Protein AF-0000000070738362 (afdb_homodimer)

Sequence (470 aa):
MVRSIAALAATLAVASAQPSFVYKFDAATAGGVDGSIHIKYAGENSSTATITAALDFSRVNQPDIMAFDDQCTSDKVTGWKWHIHTKWNSTLSSDSFKQCAKAATGLHYDPLRACGPVSEYNAEPECAAKIPSYACNPGNYSADPLACEKGDLSGKFGAFKLGEDSTVSEQWTDEHFPLPSENTESWSIVLHAMCGQESRISCAHRTVEDEAEQVDQSTPVQQESPVVPAPGCGAMVRSIAALAATLAVASAQPSFVYKFDAATAGGVDGSIHIKYAGENSSTATITAALDFSRVNQPDIMAFDDQCTSDKVTGWKWHIHTKWNSTLSSDSFKQCAKAATGLHYDPLRACGPVSEYNAEPECAAKIPSYACNPGNYSADPLACEKGDLSGKFGAFKLGEDSTVSEQWTDEHFPLPSENTESWSIVLHAMCGQESRISCAHRTVEDEAEQVDQSTPVQQESPVVPAPGCGA

Structure (mmCIF, N/CA/C/O backbone):
data_AF-0000000070738362-model_v1
#
loop_
_entity.id
_entity.type
_entity.pdbx_description
1 polymer 'Uncharacterized protein'
#
loop_
_atom_site.group_PDB
_atom_site.id
_atom_site.type_symbol
_atom_site.label_atom_id
_atom_site.label_alt_id
_atom_site.label_comp_id
_atom_site.label_asym_id
_atom_site.label_entity_id
_atom_site.label_seq_id
_atom_site.pdbx_PDB_ins_code
_atom_site.Cartn_x
_atom_site.Cartn_y
_atom_site.Cartn_z
_atom_site.occupancy
_atom_site.B_iso_or_equiv
_atom_site.auth_seq_id
_atom_site.auth_comp_id
_atom_site.auth_asym_id
_atom_site.auth_atom_id
_atom_site.pdbx_PDB_model_num
ATOM 1 N N . MET A 1 1 ? 2.717 48.344 66.312 1 34.84 1 MET A N 1
ATOM 2 C CA . MET A 1 1 ? 2.688 47.031 65.688 1 34.84 1 MET A CA 1
ATOM 3 C C . MET A 1 1 ? 2.357 47.094 64.25 1 34.84 1 MET A C 1
ATOM 5 O O . MET A 1 1 ? 1.251 47.5 63.844 1 34.84 1 MET A O 1
ATOM 9 N N . VAL A 1 2 ? 3.395 47.344 63.375 1 45.31 2 VAL A N 1
ATOM 10 C CA . VAL A 1 2 ? 3.383 47.562 61.906 1 45.31 2 VAL A CA 1
ATOM 11 C C . VAL A 1 2 ? 3.014 46.25 61.188 1 45.31 2 VAL A C 1
ATOM 13 O O . VAL A 1 2 ? 3.664 45.25 61.406 1 45.31 2 VAL A O 1
ATOM 16 N N . ARG A 1 3 ? 1.722 46.062 60.812 1 44.06 3 ARG A N 1
ATOM 17 C CA . ARG A 1 3 ? 1.204 44.938 60.031 1 44.06 3 ARG A CA 1
ATOM 18 C C . ARG A 1 3 ? 1.844 44.906 58.656 1 44.06 3 ARG A C 1
ATOM 20 O O . ARG A 1 3 ? 1.732 45.875 57.875 1 44.06 3 ARG A O 1
ATOM 27 N N . SER A 1 4 ? 2.967 44.188 58.5 1 42.16 4 SER A N 1
ATOM 28 C CA . SER A 1 4 ? 3.574 43.938 57.188 1 42.16 4 SER A CA 1
ATOM 29 C C . SER A 1 4 ? 2.607 43.219 56.25 1 42.16 4 SER A C 1
ATOM 31 O O . SER A 1 4 ? 2.115 42.156 56.562 1 42.16 4 SER A O 1
ATOM 33 N N . ILE A 1 5 ? 1.907 43.938 55.375 1 44.66 5 ILE A N 1
ATOM 34 C CA . ILE A 1 5 ? 1.088 43.344 54.312 1 44.66 5 ILE A CA 1
ATOM 35 C C . ILE A 1 5 ? 1.981 42.625 53.312 1 44.66 5 ILE A C 1
ATOM 37 O O . ILE A 1 5 ? 2.836 43.219 52.688 1 44.66 5 ILE A O 1
ATOM 41 N N . ALA A 1 6 ? 2.217 41.312 53.5 1 45.94 6 ALA A N 1
ATOM 42 C CA . ALA A 1 6 ? 2.883 40.5 52.469 1 45.94 6 ALA A CA 1
ATOM 43 C C . ALA A 1 6 ? 2.08 40.469 51.188 1 45.94 6 ALA A C 1
ATOM 45 O O . ALA A 1 6 ? 0.93 40.031 51.156 1 45.94 6 ALA A O 1
ATOM 46 N N . ALA A 1 7 ? 2.43 41.344 50.219 1 44.06 7 ALA A N 1
ATOM 47 C CA . ALA A 1 7 ? 1.889 41.219 48.875 1 44.06 7 ALA A CA 1
ATOM 48 C C . ALA A 1 7 ? 2.254 39.875 48.25 1 44.06 7 ALA A C 1
ATOM 50 O O . ALA A 1 7 ? 3.436 39.531 48.094 1 44.06 7 ALA A O 1
ATOM 51 N N . LEU A 1 8 ? 1.389 38.875 48.344 1 43.16 8 LEU A N 1
ATOM 52 C CA . LEU A 1 8 ? 1.55 37.656 47.531 1 43.16 8 LEU A CA 1
ATOM 53 C C . LEU A 1 8 ? 1.597 38 46.062 1 43.16 8 LEU A C 1
ATOM 55 O O . LEU A 1 8 ? 0.617 38.5 45.5 1 43.16 8 LEU A O 1
ATOM 59 N N . ALA A 1 9 ? 2.748 38.281 45.531 1 44.12 9 ALA A N 1
ATOM 60 C CA . ALA A 1 9 ? 2.875 38.344 44.062 1 44.12 9 ALA A CA 1
ATOM 61 C C . ALA A 1 9 ? 2.355 37.062 43.406 1 44.12 9 ALA A C 1
ATOM 63 O O . ALA A 1 9 ? 2.867 35.969 43.688 1 44.12 9 ALA A O 1
ATOM 64 N N . ALA A 1 10 ? 1.098 37.031 43 1 42.38 10 ALA A N 1
ATOM 65 C CA . ALA A 1 10 ? 0.669 35.969 42.125 1 42.38 10 ALA A CA 1
ATOM 66 C C . ALA A 1 10 ? 1.574 35.875 40.875 1 42.38 10 ALA A C 1
ATOM 68 O O . ALA A 1 10 ? 1.649 36.812 40.094 1 42.38 10 ALA A O 1
ATOM 69 N N . THR A 1 11 ? 2.66 35.219 40.969 1 40.38 11 THR A N 1
ATOM 70 C CA . THR A 1 11 ? 3.316 34.906 39.719 1 40.38 11 THR A CA 1
ATOM 71 C C . THR A 1 11 ? 2.307 34.375 38.688 1 40.38 11 THR A C 1
ATOM 73 O O . THR A 1 11 ? 1.595 33.406 38.969 1 40.38 11 THR A O 1
ATOM 76 N N . LEU A 1 12 ? 1.715 35.25 37.906 1 38.88 12 LEU A N 1
ATOM 77 C CA . LEU A 1 12 ? 1.041 34.75 36.719 1 38.88 12 LEU A CA 1
ATOM 78 C C . LEU A 1 12 ? 1.91 33.719 35.969 1 38.88 12 LEU A C 1
ATOM 80 O O . LEU A 1 12 ? 2.982 34.062 35.469 1 38.88 12 LEU A O 1
ATOM 84 N N . ALA A 1 13 ? 1.95 32.531 36.406 1 42.34 13 ALA A N 1
ATOM 85 C CA . ALA A 1 13 ? 2.529 31.531 35.5 1 42.34 13 ALA A CA 1
ATOM 86 C C . ALA A 1 13 ? 2.105 31.766 34.062 1 42.34 13 ALA A C 1
ATOM 88 O O . ALA A 1 13 ? 0.915 31.734 33.75 1 42.34 13 ALA A O 1
ATOM 89 N N . VAL A 1 14 ? 2.777 32.594 33.406 1 42.22 14 VAL A N 1
ATOM 90 C CA . VAL A 1 14 ? 2.59 32.531 31.953 1 42.22 14 VAL A CA 1
ATOM 91 C C . VAL A 1 14 ? 2.479 31.094 31.484 1 42.22 14 VAL A C 1
ATOM 93 O O . VAL A 1 14 ? 3.377 30.281 31.734 1 42.22 14 VAL A O 1
ATOM 96 N N . ALA A 1 15 ? 1.387 30.422 31.578 1 47.28 15 ALA A N 1
ATOM 97 C CA . ALA A 1 15 ? 1.212 29.141 30.922 1 47.28 15 ALA A CA 1
ATOM 98 C C . ALA A 1 15 ? 1.943 29.094 29.578 1 47.28 15 ALA A C 1
ATOM 100 O O . ALA A 1 15 ? 1.612 29.859 28.672 1 47.28 15 ALA A O 1
ATOM 101 N N . SER A 1 16 ? 3.289 29.016 29.562 1 52.69 16 SER A N 1
ATOM 102 C CA . SER A 1 16 ? 4.02 28.906 28.297 1 52.69 16 SER A CA 1
ATOM 103 C C . SER A 1 16 ? 3.195 28.172 27.25 1 52.69 16 SER A C 1
ATOM 105 O O . SER A 1 16 ? 2.59 27.141 27.531 1 52.69 16 SER A O 1
ATOM 107 N N . ALA A 1 17 ? 2.66 28.875 26.234 1 69.06 17 ALA A N 1
ATOM 108 C CA . ALA A 1 17 ? 1.808 28.375 25.156 1 69.06 17 ALA A CA 1
ATOM 109 C C . ALA A 1 17 ? 2.354 27.062 24.594 1 69.06 17 ALA A C 1
ATOM 111 O O . ALA A 1 17 ? 3.523 26.984 24.203 1 69.06 17 ALA A O 1
ATOM 112 N N . GLN A 1 18 ? 1.774 25.969 24.844 1 86.56 18 GLN A N 1
ATOM 113 C CA . GLN A 1 18 ? 2.121 24.641 24.328 1 86.56 18 GLN A CA 1
ATOM 114 C C . GLN A 1 18 ? 2.357 24.656 22.828 1 86.56 18 GLN A C 1
ATOM 116 O O . GLN A 1 18 ? 1.624 25.328 22.094 1 86.56 18 GLN A O 1
ATOM 121 N N . PRO A 1 19 ? 3.568 24.125 22.406 1 91.81 19 PRO A N 1
ATOM 122 C CA . PRO A 1 19 ? 3.809 24.141 20.969 1 91.81 19 PRO A CA 1
ATOM 123 C C . PRO A 1 19 ? 2.633 23.578 20.172 1 91.81 19 PRO A C 1
ATOM 125 O O . PRO A 1 19 ? 1.988 22.609 20.609 1 91.81 19 PRO A O 1
ATOM 128 N N . SER A 1 20 ? 2.332 24.312 19.141 1 95.19 20 SER A N 1
ATOM 129 C CA . SER A 1 20 ? 1.257 23.859 18.266 1 95.19 20 SER A CA 1
ATOM 130 C C . SER A 1 20 ? 1.58 24.141 16.812 1 95.19 20 SER A C 1
ATOM 132 O O . SER A 1 20 ? 2.248 25.141 16.5 1 95.19 20 SER A O 1
ATOM 134 N N . PHE A 1 21 ? 1.189 23.234 15.93 1 96.94 21 PHE A N 1
ATOM 135 C CA . PHE A 1 21 ? 1.377 23.359 14.492 1 96.94 21 PHE A CA 1
ATOM 136 C C . PHE A 1 21 ? 0.076 23.078 13.75 1 96.94 21 PHE A C 1
ATOM 138 O O . PHE A 1 21 ? -0.817 22.406 14.281 1 96.94 21 PHE A O 1
ATOM 145 N N . VAL A 1 22 ? -0.028 23.672 12.586 1 97.75 22 VAL A N 1
ATOM 146 C CA . VAL A 1 22 ? -1.239 23.469 11.797 1 97.75 22 VAL A CA 1
ATOM 147 C C . VAL A 1 22 ? -0.869 23.203 10.344 1 97.75 22 VAL A C 1
ATOM 149 O O . VAL A 1 22 ? 0.086 23.781 9.82 1 97.75 22 VAL A O 1
ATOM 152 N N . TYR A 1 23 ? -1.511 22.281 9.711 1 97.94 23 TYR A N 1
ATOM 153 C CA . TYR A 1 23 ? -1.49 22 8.281 1 97.94 23 TYR A CA 1
ATOM 154 C C . TYR A 1 23 ? -2.807 22.391 7.625 1 97.94 23 TYR A C 1
ATOM 156 O O . TYR A 1 23 ? -3.84 21.766 7.855 1 97.94 23 TYR A O 1
ATOM 164 N N . LYS A 1 24 ? -2.758 23.422 6.801 1 97.06 24 LYS A N 1
ATOM 165 C CA . LYS A 1 24 ? -3.973 23.969 6.195 1 97.06 24 LYS A CA 1
ATOM 166 C C . LYS A 1 24 ? -4.102 23.531 4.738 1 97.06 24 LYS A C 1
ATOM 168 O O . LYS A 1 24 ? -3.162 23.688 3.953 1 97.06 24 LYS A O 1
ATOM 173 N N . PHE A 1 25 ? -5.215 22.969 4.461 1 96.5 25 PHE A N 1
ATOM 174 C CA . PHE A 1 25 ? -5.574 22.578 3.1 1 96.5 25 PHE A CA 1
ATOM 175 C C . PHE A 1 25 ? -6.559 23.578 2.498 1 96.5 25 PHE A C 1
ATOM 177 O O . PHE A 1 25 ? -7.539 23.953 3.141 1 96.5 25 PHE A O 1
ATOM 184 N N . ASP A 1 26 ? -6.242 24.016 1.328 1 94.88 26 ASP A N 1
ATOM 185 C CA . ASP A 1 26 ? -7.129 24.844 0.521 1 94.88 26 ASP A CA 1
ATOM 186 C C . ASP A 1 26 ? -7.566 24.109 -0.745 1 94.88 26 ASP A C 1
ATOM 188 O O . ASP A 1 26 ? -6.742 23.781 -1.596 1 94.88 26 ASP A O 1
ATOM 192 N N . ALA A 1 27 ? -8.906 23.969 -0.926 1 93.88 27 ALA A N 1
ATOM 193 C CA . ALA A 1 27 ? -9.438 23.172 -2.025 1 93.88 27 ALA A CA 1
ATOM 194 C C . ALA A 1 27 ? -8.891 23.641 -3.367 1 93.88 27 ALA A C 1
ATOM 196 O O . ALA A 1 27 ? -8.68 22.844 -4.277 1 93.88 27 ALA A O 1
ATOM 197 N N . ALA A 1 28 ? -8.57 24.859 -3.5 1 91.31 28 ALA A N 1
ATOM 198 C CA . ALA A 1 28 ? -8.094 25.438 -4.758 1 91.31 28 ALA A CA 1
ATOM 199 C C . ALA A 1 28 ? -6.695 24.922 -5.094 1 91.31 28 ALA A C 1
ATOM 201 O O . ALA A 1 28 ? -6.332 24.812 -6.27 1 91.31 28 ALA A O 1
ATOM 202 N N . THR A 1 29 ? -5.945 24.516 -4.059 1 91.31 29 THR A N 1
ATOM 203 C CA . THR A 1 29 ? -4.555 24.172 -4.324 1 91.31 29 THR A CA 1
ATOM 204 C C . THR A 1 29 ? -4.211 22.812 -3.73 1 91.31 29 THR A C 1
ATOM 206 O O . THR A 1 29 ? -3.082 22.328 -3.865 1 91.31 29 THR A O 1
ATOM 209 N N . ALA A 1 30 ? -5.129 22.219 -3.082 1 93.88 30 ALA A N 1
ATOM 210 C CA . ALA A 1 30 ? -4.863 20.938 -2.416 1 93.88 30 ALA A CA 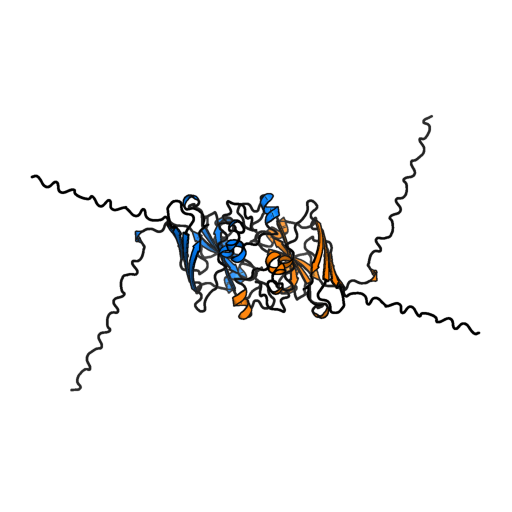1
ATOM 211 C C . ALA A 1 30 ? -5.777 19.844 -2.949 1 93.88 30 ALA A C 1
ATOM 213 O O . ALA A 1 30 ? -6.375 19.094 -2.176 1 93.88 30 ALA A O 1
ATOM 214 N N . GLY A 1 31 ? -5.895 19.797 -4.25 1 92.44 31 GLY A N 1
ATOM 215 C CA . GLY A 1 31 ? -6.598 18.703 -4.887 1 92.44 31 GLY A CA 1
ATOM 216 C C . GLY A 1 31 ? -8.055 18.609 -4.484 1 92.44 31 GLY A C 1
ATOM 217 O O . GLY A 1 31 ? -8.633 17.516 -4.445 1 92.44 31 GLY A O 1
ATOM 218 N N . GLY A 1 32 ? -8.672 19.688 -4.078 1 94.25 32 GLY A N 1
ATOM 219 C CA . GLY A 1 32 ? -10.086 19.734 -3.732 1 94.25 32 GLY A CA 1
ATOM 220 C C . GLY A 1 32 ? -10.336 19.547 -2.246 1 94.25 32 GLY A C 1
ATOM 221 O O . GLY A 1 32 ? -11.477 19.672 -1.791 1 94.25 32 GLY A O 1
ATOM 222 N N . VAL A 1 33 ? -9.312 19.297 -1.482 1 96.31 33 VAL A N 1
ATOM 223 C CA . VAL A 1 33 ? -9.477 19.109 -0.046 1 96.31 33 VAL A CA 1
ATOM 224 C C . VAL A 1 33 ? -9.398 20.453 0.675 1 96.31 33 VAL A C 1
ATOM 226 O O . VAL A 1 33 ? -8.492 21.25 0.413 1 96.31 33 VAL A O 1
ATOM 229 N N . ASP A 1 34 ? -10.383 20.688 1.55 1 97.56 34 ASP A N 1
ATOM 230 C CA . ASP A 1 34 ? -10.398 21.875 2.383 1 97.56 34 ASP A CA 1
ATOM 231 C C . ASP A 1 34 ? -10.32 21.516 3.865 1 97.56 34 ASP A C 1
ATOM 233 O O . ASP A 1 34 ? -10.766 20.453 4.273 1 97.56 34 ASP A O 1
ATOM 237 N N . GLY A 1 35 ? -9.688 22.469 4.641 1 98.38 35 GLY A N 1
ATOM 238 C CA . GLY A 1 35 ? -9.672 22.281 6.082 1 98.38 35 GLY A CA 1
ATOM 239 C C . GLY A 1 35 ? -8.273 22.266 6.668 1 98.38 35 GLY A C 1
ATOM 240 O O . GLY A 1 35 ? -7.375 22.938 6.156 1 98.38 35 GLY A O 1
ATOM 241 N N . SER A 1 36 ? -8.188 21.594 7.852 1 98.44 36 SER A N 1
ATOM 242 C CA . SER A 1 36 ? -6.891 21.656 8.516 1 98.44 36 SER A CA 1
ATOM 243 C C . SER A 1 36 ? -6.688 20.469 9.453 1 98.44 36 SER A C 1
ATOM 245 O O . SER A 1 36 ? -7.648 19.797 9.812 1 98.44 36 SER A O 1
ATOM 247 N N . ILE A 1 37 ? -5.465 20.172 9.703 1 98.5 37 ILE A N 1
ATOM 248 C CA . ILE A 1 37 ? -5.016 19.25 10.758 1 98.5 37 ILE A CA 1
ATOM 249 C C . ILE A 1 37 ? -4.18 20.031 11.773 1 98.5 37 ILE A C 1
ATOM 251 O O . ILE A 1 37 ? -3.193 20.672 11.422 1 98.5 37 ILE A O 1
ATOM 255 N N . HIS A 1 38 ? -4.582 19.969 13.078 1 98.06 38 HIS A N 1
ATOM 256 C CA . HIS A 1 38 ? -3.906 20.688 14.156 1 98.06 38 HIS A CA 1
ATOM 257 C C . HIS A 1 38 ? -3.154 19.719 15.062 1 98.06 38 HIS A C 1
ATOM 259 O O . HIS A 1 38 ? -3.689 18.672 15.445 1 98.06 38 HIS A O 1
ATOM 265 N N . ILE A 1 39 ? -1.964 20.078 15.344 1 97.94 39 ILE A N 1
ATOM 266 C CA . ILE A 1 39 ? -1.152 19.359 16.312 1 97.94 39 ILE A CA 1
ATOM 267 C C . ILE A 1 39 ? -0.92 20.234 17.547 1 97.94 39 ILE A C 1
ATOM 269 O O . ILE A 1 39 ? -0.324 21.312 17.453 1 97.94 39 ILE A O 1
ATOM 273 N N . LYS A 1 40 ? -1.377 19.766 18.688 1 97.12 40 LYS A N 1
ATOM 274 C CA . LYS A 1 40 ? -1.153 20.469 19.938 1 97.12 40 LYS A CA 1
ATOM 275 C C . LYS A 1 40 ? -0.395 19.594 20.938 1 97.12 40 LYS A C 1
ATOM 277 O O . LYS A 1 40 ? -0.883 18.531 21.328 1 97.12 40 LYS A O 1
ATOM 282 N N . TYR A 1 41 ? 0.697 20.062 21.328 1 97.38 41 TYR A N 1
ATOM 283 C CA . TYR A 1 41 ? 1.521 19.297 22.25 1 97.38 41 TYR A CA 1
ATOM 284 C C . TYR A 1 41 ? 1.118 19.547 23.688 1 97.38 41 TYR A C 1
ATOM 286 O O . TYR A 1 41 ? 0.665 20.656 24.031 1 97.38 41 TYR A O 1
ATOM 294 N N . ALA A 1 42 ? 1.36 18.547 24.547 1 96.56 42 ALA A N 1
ATOM 295 C CA . ALA A 1 42 ? 1.061 18.656 25.969 1 96.56 42 ALA A CA 1
ATOM 296 C C . ALA A 1 42 ? 2.094 19.531 26.688 1 96.56 42 ALA A C 1
ATOM 298 O O . ALA A 1 42 ? 1.845 20.031 27.781 1 96.56 42 ALA A O 1
ATOM 299 N N . GLY A 1 43 ? 3.297 19.688 26.109 1 94.38 43 GLY A N 1
ATOM 300 C CA . GLY A 1 43 ? 4.387 20.469 26.672 1 94.38 43 GLY A CA 1
ATOM 301 C C . GLY A 1 43 ? 5.547 20.641 25.703 1 94.38 43 GLY A C 1
ATOM 302 O O . GLY A 1 43 ? 5.578 20.016 24.641 1 94.38 43 GLY A O 1
ATOM 303 N N . GLU A 1 44 ? 6.492 21.469 26.031 1 92.94 44 GLU A N 1
ATOM 304 C CA . GLU A 1 44 ? 7.613 21.828 25.172 1 92.94 44 GLU A CA 1
ATOM 305 C C . GLU A 1 44 ? 8.508 20.625 24.891 1 92.94 44 GLU A C 1
ATOM 307 O O . GLU A 1 44 ? 9.109 20.516 23.812 1 92.94 44 GLU A O 1
ATOM 312 N N . ASN A 1 45 ? 8.57 19.719 25.781 1 94.25 45 ASN A N 1
ATOM 313 C CA . ASN A 1 45 ? 9.43 18.562 25.609 1 94.25 45 ASN A CA 1
ATOM 314 C C . ASN A 1 45 ? 8.633 17.25 25.688 1 94.25 45 ASN A C 1
ATOM 316 O O . ASN A 1 45 ? 9.195 16.203 25.984 1 94.25 45 ASN A O 1
ATOM 320 N N . SER A 1 46 ? 7.355 17.422 25.406 1 96 46 SER A N 1
ATOM 321 C CA . SER A 1 46 ? 6.492 16.25 25.5 1 96 46 SER A CA 1
ATOM 322 C C . SER A 1 46 ? 6.289 15.602 24.125 1 96 46 SER A C 1
ATOM 324 O O . SER A 1 46 ? 6.125 16.297 23.125 1 96 46 SER A O 1
ATOM 326 N N . SER A 1 47 ? 6.293 14.266 24.156 1 97.06 47 SER A N 1
ATOM 327 C CA . SER A 1 47 ? 5.91 13.547 22.938 1 97.06 47 SER A CA 1
ATOM 328 C C . SER A 1 47 ? 4.402 13.328 22.875 1 97.06 47 SER A C 1
ATOM 330 O O . SER A 1 47 ? 3.883 12.836 21.875 1 97.06 47 SER A O 1
ATOM 332 N N . THR A 1 48 ? 3.715 13.68 23.938 1 98 48 THR A N 1
ATOM 333 C CA . THR A 1 48 ? 2.262 13.57 23.906 1 98 48 THR A CA 1
ATOM 334 C C . THR A 1 48 ? 1.647 14.734 23.125 1 98 48 THR A C 1
ATOM 336 O O . THR A 1 48 ? 1.888 15.898 23.453 1 98 48 THR A O 1
ATOM 339 N N . ALA A 1 49 ? 0.887 14.406 22.109 1 98.06 49 ALA A N 1
ATOM 340 C CA . ALA A 1 49 ? 0.257 15.43 21.281 1 98.06 49 ALA A CA 1
ATOM 341 C C . ALA A 1 49 ? -1.191 15.062 20.969 1 98.06 49 ALA A C 1
ATOM 343 O O . ALA A 1 49 ? -1.523 13.883 20.828 1 98.06 49 ALA A O 1
ATOM 344 N N . THR A 1 50 ? -2.033 16.094 20.922 1 98.25 50 THR A N 1
ATOM 345 C CA . THR A 1 50 ? -3.395 15.953 20.422 1 98.25 50 THR A CA 1
ATOM 346 C C . THR A 1 50 ? -3.471 16.375 18.953 1 98.25 50 THR A C 1
ATOM 348 O O . THR A 1 50 ? -3.057 17.484 18.609 1 98.25 50 THR A O 1
ATOM 351 N N . ILE A 1 51 ? -3.959 15.469 18.125 1 98.5 51 ILE A N 1
ATOM 352 C CA . ILE A 1 51 ? -4.113 15.695 16.703 1 98.5 51 ILE A CA 1
ATOM 353 C C . ILE A 1 51 ? -5.59 15.867 16.359 1 98.5 51 ILE A C 1
ATOM 355 O O . ILE A 1 51 ? -6.41 14.992 16.656 1 98.5 51 ILE A O 1
ATOM 359 N N . THR A 1 52 ? -5.949 17.016 15.766 1 98.38 52 THR A N 1
ATOM 360 C CA . THR A 1 52 ? -7.328 17.266 15.367 1 98.38 52 THR A CA 1
ATOM 361 C C . THR A 1 52 ? -7.422 17.5 13.859 1 98.38 52 THR A C 1
ATOM 363 O O . THR A 1 52 ? -6.766 18.391 13.32 1 98.38 52 THR A O 1
ATOM 366 N N . ALA A 1 53 ? -8.258 16.641 13.234 1 98.44 53 ALA A N 1
ATOM 367 C CA . ALA A 1 53 ? -8.469 16.781 11.797 1 98.44 53 ALA A CA 1
ATOM 368 C C . ALA A 1 53 ? -9.891 17.234 11.492 1 98.44 53 ALA A C 1
ATOM 370 O O . ALA A 1 53 ? -10.859 16.656 12.008 1 98.44 53 ALA A O 1
ATOM 371 N N . ALA A 1 54 ? -10.016 18.297 10.797 1 98.25 54 ALA A N 1
ATOM 372 C CA . ALA A 1 54 ? -11.258 18.797 10.211 1 98.25 54 ALA A CA 1
ATOM 373 C C . ALA A 1 54 ? -11.086 19.062 8.719 1 98.25 54 ALA A C 1
ATOM 375 O O . ALA A 1 54 ? -10.547 20.109 8.328 1 98.25 54 ALA A O 1
ATOM 376 N N . LEU A 1 55 ? -11.547 18.125 7.891 1 98.5 55 LEU A N 1
ATOM 377 C CA . LEU A 1 55 ? -11.289 18.172 6.457 1 98.5 55 LEU A CA 1
ATOM 378 C C . LEU A 1 55 ? -12.578 17.984 5.668 1 98.5 55 LEU A C 1
ATOM 380 O O . LEU A 1 55 ? -13.469 17.25 6.094 1 98.5 55 LEU A O 1
ATOM 384 N N . ASP A 1 56 ? -12.664 18.656 4.613 1 98.44 56 ASP A N 1
ATOM 385 C CA . ASP A 1 56 ? -13.773 18.578 3.672 1 98.44 56 ASP A CA 1
ATOM 386 C C . ASP A 1 56 ? -13.289 18.141 2.291 1 98.44 56 ASP A C 1
ATOM 388 O O . ASP A 1 56 ? -12.508 18.844 1.65 1 98.44 56 ASP A O 1
ATOM 392 N N . PHE A 1 57 ? -13.844 16.953 1.828 1 97.31 57 PHE A N 1
ATOM 393 C CA . PHE A 1 57 ? -13.414 16.375 0.56 1 97.31 57 PHE A CA 1
ATOM 394 C C . PHE A 1 57 ? -14.484 16.547 -0.508 1 97.31 57 PHE A C 1
ATOM 396 O O . PHE A 1 57 ? -14.43 15.914 -1.562 1 97.31 57 PHE A O 1
ATOM 403 N N . SER A 1 58 ? -15.5 17.391 -0.362 1 96.5 58 SER A N 1
ATOM 404 C CA . SER A 1 58 ? -16.672 17.484 -1.24 1 96.5 58 SER A CA 1
ATOM 405 C C . SER A 1 58 ? -16.281 18.016 -2.613 1 96.5 58 SER A C 1
ATOM 407 O O . SER A 1 58 ? -17 17.828 -3.59 1 96.5 58 SER A O 1
ATOM 409 N N . ARG A 1 59 ? -15.133 18.672 -2.693 1 95.25 59 ARG A N 1
ATOM 410 C CA . ARG A 1 59 ? -14.734 19.266 -3.965 1 95.25 59 ARG A CA 1
ATOM 411 C C . ARG A 1 59 ? -13.648 18.438 -4.641 1 95.25 59 ARG A C 1
ATOM 413 O O . ARG A 1 59 ? -13.062 18.875 -5.641 1 95.25 59 ARG A O 1
ATOM 420 N N . VAL A 1 60 ? -13.383 17.297 -4.113 1 94.06 60 VAL A N 1
ATOM 421 C CA . VAL A 1 60 ? -12.445 16.391 -4.766 1 94.06 60 VAL A CA 1
ATOM 422 C C . VAL A 1 60 ? -13.078 15.82 -6.039 1 94.06 60 VAL A C 1
ATOM 424 O O . VAL A 1 60 ? -14.227 15.375 -6.023 1 94.06 60 VAL A O 1
ATOM 427 N N . ASN A 1 61 ? -12.328 15.852 -7.105 1 92.06 61 ASN A N 1
ATOM 428 C CA . ASN A 1 61 ? -12.773 15.32 -8.391 1 92.06 61 ASN A CA 1
ATOM 429 C C . ASN A 1 61 ? -12.234 13.914 -8.633 1 92.06 61 ASN A C 1
ATOM 431 O O . ASN A 1 61 ? -11.094 13.742 -9.062 1 92.06 61 ASN A O 1
ATOM 435 N N . GLN A 1 62 ? -13.102 12.969 -8.516 1 89.25 62 GLN A N 1
ATOM 436 C CA . GLN A 1 62 ? -12.719 11.57 -8.586 1 89.25 62 GLN A CA 1
ATOM 437 C C . GLN A 1 62 ? -12.172 11.219 -9.969 1 89.25 62 GLN A C 1
ATOM 439 O O . GLN A 1 62 ? -11.102 10.617 -10.086 1 89.25 62 GLN A O 1
ATOM 444 N N . PRO A 1 63 ? -12.797 11.648 -11.023 1 90.44 63 PRO A N 1
ATOM 445 C CA . PRO A 1 63 ? -12.281 11.328 -12.352 1 90.44 63 PRO A CA 1
ATOM 446 C C . PRO A 1 63 ? -10.867 11.867 -12.586 1 90.44 63 PRO A C 1
ATOM 448 O O . PRO A 1 63 ? -10.062 11.227 -13.273 1 90.44 63 PRO A O 1
ATOM 451 N N . ASP A 1 64 ? -10.594 12.961 -12.016 1 90.56 64 ASP A N 1
ATOM 452 C CA . ASP A 1 64 ? -9.258 13.531 -12.172 1 90.56 64 ASP A CA 1
ATOM 453 C C . ASP A 1 64 ? -8.203 12.656 -11.508 1 90.56 64 ASP A C 1
ATOM 455 O O . ASP A 1 64 ? -7.082 12.523 -12.008 1 90.56 64 ASP A O 1
ATOM 459 N N . ILE A 1 65 ? -8.555 12.086 -10.398 1 90.88 65 ILE A N 1
ATOM 460 C CA . ILE A 1 65 ? -7.625 11.211 -9.695 1 90.88 65 ILE A CA 1
ATOM 461 C C . ILE A 1 65 ? -7.375 9.953 -10.523 1 90.88 65 ILE A C 1
ATOM 463 O O . ILE A 1 65 ? -6.227 9.539 -10.695 1 90.88 65 ILE A O 1
ATOM 467 N N . MET A 1 66 ? -8.391 9.398 -11.102 1 87.12 66 MET A N 1
ATOM 468 C CA . MET A 1 66 ? -8.258 8.188 -11.906 1 87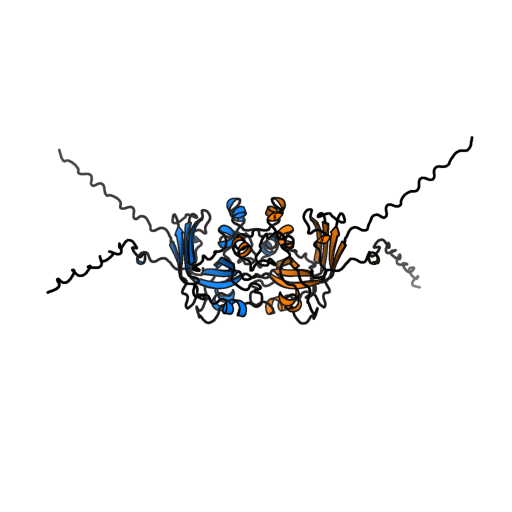.12 66 MET A CA 1
ATOM 469 C C . MET A 1 66 ? -7.449 8.453 -13.172 1 87.12 66 MET A C 1
ATOM 471 O O . MET A 1 66 ? -6.723 7.578 -13.641 1 87.12 66 MET A O 1
ATOM 475 N N . ALA A 1 67 ? -7.555 9.609 -13.688 1 86.38 67 ALA A N 1
ATOM 476 C CA . ALA A 1 67 ? -6.797 9.984 -14.875 1 86.38 67 ALA A CA 1
ATOM 477 C C . ALA A 1 67 ? -5.328 10.227 -14.539 1 86.38 67 ALA A C 1
ATOM 479 O O . ALA A 1 67 ? -4.449 10 -15.375 1 86.38 67 ALA A O 1
ATOM 480 N N . PHE A 1 68 ? -5.094 10.633 -13.383 1 87 68 PHE A N 1
ATOM 481 C CA . PHE A 1 68 ? -3.748 11 -12.953 1 87 68 PHE A CA 1
ATOM 482 C C . PHE A 1 68 ? -2.9 9.758 -12.711 1 87 68 PHE A C 1
ATOM 484 O O . PHE A 1 68 ? -1.706 9.742 -13.016 1 87 68 PHE A O 1
ATOM 491 N N . ASP A 1 69 ? -3.504 8.766 -12.109 1 85.94 69 ASP A N 1
ATOM 492 C CA . ASP A 1 69 ? -2.803 7.535 -11.758 1 85.94 69 ASP A CA 1
ATOM 493 C C . ASP A 1 69 ? -3.422 6.328 -12.461 1 85.94 69 ASP A C 1
ATOM 495 O O . ASP A 1 69 ? -4.445 5.801 -12.016 1 85.94 69 ASP A O 1
ATOM 499 N N . ASP A 1 70 ? -2.715 5.828 -13.43 1 80.69 70 ASP A N 1
ATOM 500 C CA . ASP A 1 70 ? -3.246 4.762 -14.273 1 80.69 70 ASP A CA 1
ATOM 501 C C . ASP A 1 70 ? -3.24 3.424 -13.539 1 80.69 70 ASP A C 1
ATOM 503 O O . ASP A 1 70 ? -3.773 2.432 -14.039 1 80.69 70 ASP A O 1
ATOM 507 N N . GLN A 1 71 ? -2.713 3.443 -12.336 1 81.25 71 GLN A N 1
ATOM 508 C CA . GLN A 1 71 ? -2.674 2.207 -11.562 1 81.25 71 GLN A CA 1
ATOM 509 C C . GLN A 1 71 ? -3.826 2.146 -10.562 1 81.25 71 GLN A C 1
ATOM 511 O O . GLN A 1 71 ? -3.998 1.145 -9.867 1 81.25 71 GLN A O 1
ATOM 516 N N . CYS A 1 72 ? -4.641 3.191 -10.594 1 87.25 72 CYS A N 1
ATOM 517 C CA . CYS A 1 72 ? -5.859 3.137 -9.789 1 87.25 72 CYS A CA 1
ATOM 518 C C . CYS A 1 72 ? -6.832 2.102 -10.344 1 87.25 72 CYS A C 1
ATOM 520 O O . CYS A 1 72 ? -7.121 2.096 -11.539 1 87.25 72 CYS A O 1
ATOM 522 N N . THR A 1 73 ? -7.324 1.245 -9.453 1 86.44 73 THR A N 1
ATOM 523 C CA . THR A 1 73 ? -8.148 0.139 -9.93 1 86.44 73 THR A CA 1
ATOM 524 C C . THR A 1 73 ? -9.555 0.228 -9.359 1 86.44 73 THR A C 1
ATOM 526 O O . THR A 1 73 ? -10.43 -0.572 -9.711 1 86.44 73 THR A O 1
ATOM 529 N N . SER A 1 74 ? -9.75 1.127 -8.484 1 86.56 74 SER A N 1
ATOM 530 C CA . SER A 1 74 ? -11.086 1.344 -7.934 1 86.56 74 SER A CA 1
ATOM 531 C C . SER A 1 74 ? -11.805 2.479 -8.656 1 86.56 74 SER A C 1
ATOM 533 O O . SER A 1 74 ? -11.156 3.377 -9.203 1 86.56 74 SER A O 1
ATOM 535 N N . ASP A 1 75 ? -13.109 2.406 -8.648 1 82.19 75 ASP A N 1
ATOM 536 C CA . ASP A 1 75 ? -13.891 3.447 -9.297 1 82.19 75 ASP A CA 1
ATOM 537 C C . ASP A 1 75 ? -13.977 4.703 -8.43 1 82.19 75 ASP A C 1
ATOM 539 O O . ASP A 1 75 ? -14.273 5.789 -8.93 1 82.19 75 ASP A O 1
ATOM 543 N N . LYS A 1 76 ? -13.781 4.504 -7.203 1 86.56 76 LYS A N 1
ATOM 544 C CA . LYS A 1 76 ? -13.805 5.633 -6.277 1 86.56 76 LYS A CA 1
ATOM 545 C C . LYS A 1 76 ? -12.727 5.496 -5.211 1 86.56 76 LYS A C 1
ATOM 547 O O . LYS A 1 76 ? -12.25 4.395 -4.941 1 86.56 76 LYS A O 1
ATOM 552 N N . VAL A 1 77 ? -12.359 6.641 -4.73 1 91.88 77 VAL A N 1
ATOM 553 C CA . VAL A 1 77 ? -11.438 6.637 -3.598 1 91.88 77 VAL A CA 1
ATOM 554 C C . VAL A 1 77 ? -12.141 6.074 -2.363 1 91.88 77 VAL A C 1
ATOM 556 O O . VAL A 1 77 ? -13.219 6.547 -1.986 1 91.88 77 VAL A O 1
ATOM 559 N N . THR A 1 78 ? -11.57 5.094 -1.752 1 88.5 78 THR A N 1
ATOM 560 C CA . THR A 1 78 ? -12.219 4.383 -0.657 1 88.5 78 THR A CA 1
ATOM 561 C C . THR A 1 78 ? -11.695 4.863 0.691 1 88.5 78 THR A C 1
ATOM 563 O O . THR A 1 78 ? -12.203 4.465 1.741 1 88.5 78 THR A O 1
ATOM 566 N N . GLY A 1 79 ? -10.742 5.68 0.702 1 93.31 79 GLY A N 1
ATOM 567 C CA . GLY A 1 79 ? -10.109 6.234 1.886 1 93.31 79 GLY A CA 1
ATOM 568 C C . GLY A 1 79 ? -8.898 7.09 1.566 1 93.31 79 GLY A C 1
ATOM 569 O O . GLY A 1 79 ? -8.484 7.184 0.409 1 93.31 79 GLY A O 1
ATOM 570 N N . TRP A 1 80 ? -8.375 7.703 2.6 1 96.81 80 TRP A N 1
ATOM 571 C CA . TRP A 1 80 ? -7.219 8.586 2.438 1 96.81 80 TRP A CA 1
ATOM 572 C C . TRP A 1 80 ? -6.156 8.289 3.486 1 96.81 80 TRP A C 1
ATOM 574 O O . TRP A 1 80 ? -6.387 8.477 4.684 1 96.81 80 TRP A O 1
ATOM 584 N N . LYS A 1 81 ? -5.035 7.781 2.994 1 97.69 81 LYS A N 1
ATOM 585 C CA . LYS A 1 81 ? -3.895 7.695 3.902 1 97.69 81 LYS A CA 1
ATOM 586 C C . LYS A 1 81 ? -3.256 9.062 4.113 1 97.69 81 LYS A C 1
ATOM 588 O O . LYS A 1 81 ? -3.414 9.961 3.287 1 97.69 81 LYS A O 1
ATOM 593 N N . TRP A 1 82 ? -2.584 9.242 5.262 1 98.69 82 TRP A N 1
ATOM 594 C CA . TRP A 1 82 ? -1.978 10.523 5.602 1 98.69 82 TRP A CA 1
ATOM 595 C C . TRP A 1 82 ? -0.673 10.328 6.363 1 98.69 82 TRP A C 1
ATOM 597 O O . TRP A 1 82 ? -0.576 9.445 7.219 1 98.69 82 TRP A O 1
ATOM 607 N N . HIS A 1 83 ? 0.319 11.023 5.91 1 98.81 83 HIS A N 1
ATOM 608 C CA . HIS A 1 83 ? 1.659 10.875 6.465 1 98.81 83 HIS A CA 1
ATOM 609 C C . HIS A 1 83 ? 2.357 12.219 6.602 1 98.81 83 HIS A C 1
ATOM 611 O O . HIS A 1 83 ? 2.051 13.164 5.863 1 98.81 83 HIS A O 1
ATOM 617 N N . ILE A 1 84 ? 3.264 12.32 7.594 1 98.81 84 ILE A N 1
ATOM 618 C CA . ILE A 1 84 ? 4.207 13.438 7.648 1 98.81 84 ILE A CA 1
ATOM 619 C C . ILE A 1 84 ? 5.355 13.18 6.676 1 98.81 84 ILE A C 1
ATOM 621 O O . ILE A 1 84 ? 6.062 12.18 6.785 1 98.81 84 ILE A O 1
ATOM 625 N N . HIS A 1 85 ? 5.5 14.062 5.738 1 98.69 85 HIS A N 1
ATOM 626 C CA . HIS A 1 85 ? 6.598 14.023 4.777 1 98.69 85 HIS A CA 1
ATOM 627 C C . HIS A 1 85 ? 7.637 15.102 5.086 1 98.69 85 HIS A C 1
ATOM 629 O O . HIS A 1 85 ? 7.312 16.125 5.691 1 98.69 85 HIS A O 1
ATOM 635 N N . THR A 1 86 ? 8.844 14.977 4.598 1 98.25 86 THR A N 1
ATOM 636 C CA . THR A 1 86 ? 9.992 15.68 5.172 1 98.25 86 THR A CA 1
ATOM 637 C C . THR A 1 86 ? 10.328 16.922 4.359 1 98.25 86 THR A C 1
ATOM 639 O O . THR A 1 86 ? 11.227 17.688 4.73 1 98.25 86 THR A O 1
ATOM 642 N N . LYS A 1 87 ? 9.648 17.188 3.322 1 97.44 87 LYS A N 1
ATOM 643 C CA . LYS A 1 87 ? 9.977 18.328 2.49 1 97.44 87 LYS A CA 1
ATOM 644 C C . LYS A 1 87 ? 8.734 19.141 2.141 1 97.44 87 LYS A C 1
ATOM 646 O O . LYS A 1 87 ? 7.613 18.625 2.221 1 97.44 87 LYS A O 1
ATOM 651 N N . TRP A 1 88 ? 9.023 20.391 1.813 1 96.81 88 TRP A N 1
ATOM 652 C CA . TRP A 1 88 ? 8.008 21.25 1.221 1 96.81 88 TRP A CA 1
ATOM 653 C C . TRP A 1 88 ? 8.594 22.094 0.1 1 96.81 88 TRP A C 1
ATOM 655 O O . TRP A 1 88 ? 9.273 23.094 0.359 1 96.81 88 TRP A O 1
ATOM 665 N N . ASN A 1 89 ? 8.305 21.688 -1.102 1 93.81 89 ASN A N 1
ATOM 666 C CA . ASN A 1 89 ? 8.688 22.422 -2.303 1 93.81 89 ASN A CA 1
ATOM 667 C C . ASN A 1 89 ? 7.535 22.531 -3.293 1 93.81 89 ASN A C 1
ATOM 669 O O . ASN A 1 89 ? 7.754 22.688 -4.496 1 93.81 89 ASN A O 1
ATOM 673 N N . SER A 1 90 ? 6.363 22.312 -2.715 1 91 90 SER A N 1
ATOM 674 C CA . SER A 1 90 ? 5.176 22.375 -3.559 1 91 90 SER A CA 1
ATOM 675 C C . SER A 1 90 ? 4.949 23.781 -4.105 1 91 90 SER A C 1
ATOM 677 O O . SER A 1 90 ? 5.082 24.766 -3.377 1 91 90 SER A O 1
ATOM 679 N N . THR A 1 91 ? 4.652 23.875 -5.34 1 81.62 91 THR A N 1
ATOM 680 C CA . THR A 1 91 ? 4.344 25.172 -5.934 1 81.62 91 THR A CA 1
ATOM 681 C C . THR A 1 91 ? 2.891 25.562 -5.66 1 81.62 91 THR A C 1
ATOM 683 O O . THR A 1 91 ? 2.488 26.703 -5.918 1 81.62 91 THR A O 1
ATOM 686 N N . LEU A 1 92 ? 2.195 24.672 -5.094 1 74.94 92 LEU A N 1
ATOM 687 C CA . LEU A 1 92 ? 0.778 24.812 -4.777 1 74.94 92 LEU A CA 1
ATOM 688 C C . LEU A 1 92 ? -0.009 25.266 -6 1 74.94 92 LEU A C 1
ATOM 690 O O . LEU A 1 92 ? -0.859 26.156 -5.902 1 74.94 92 LEU A O 1
ATOM 694 N N . SER A 1 93 ? 0.429 24.734 -7.152 1 67.62 93 SER A N 1
ATOM 695 C CA . SER A 1 93 ? -0.354 25 -8.352 1 67.62 93 SER A CA 1
ATOM 696 C C . SER A 1 93 ? -1.479 23.984 -8.523 1 67.62 93 SER A C 1
ATOM 698 O O . SER A 1 93 ? -1.293 22.797 -8.258 1 67.62 93 SER A O 1
ATOM 700 N N . SER A 1 94 ? -2.684 24.438 -8.633 1 59.75 94 SER A N 1
ATOM 701 C CA . SER A 1 94 ? -3.895 23.625 -8.617 1 59.75 94 SER A CA 1
ATOM 702 C C . SER A 1 94 ? -3.916 22.641 -9.789 1 59.75 94 SER A C 1
ATOM 704 O O . SER A 1 94 ? -4.66 21.656 -9.766 1 59.75 94 SER A O 1
ATOM 706 N N . ASP A 1 95 ? -3.188 22.875 -10.703 1 63.47 95 ASP A N 1
ATOM 707 C CA . ASP A 1 95 ? -3.457 22.156 -11.945 1 63.47 95 ASP A CA 1
ATOM 708 C C . ASP A 1 95 ? -2.736 20.812 -11.984 1 63.47 95 ASP A C 1
ATOM 710 O O . ASP A 1 95 ? -2.852 20.062 -12.953 1 63.47 95 ASP A O 1
ATOM 714 N N . SER A 1 96 ? -2.244 20.578 -10.844 1 74.5 96 SER A N 1
ATOM 715 C CA . SER A 1 96 ? -1.566 19.297 -11.055 1 74.5 96 SER A CA 1
ATOM 716 C C . SER A 1 96 ? -1.301 18.594 -9.734 1 74.5 96 SER A C 1
ATOM 718 O O . SER A 1 96 ? -0.865 19.219 -8.758 1 74.5 96 SER A O 1
ATOM 720 N N . PHE A 1 97 ? -1.685 17.281 -9.688 1 84.31 97 PHE A N 1
ATOM 721 C CA . PHE A 1 97 ? -1.384 16.438 -8.547 1 84.31 97 PHE A CA 1
ATOM 722 C C . PHE A 1 97 ? 0.121 16.281 -8.359 1 84.31 97 PHE A C 1
ATOM 724 O O . PHE A 1 97 ? 0.583 15.836 -7.309 1 84.31 97 PHE A O 1
ATOM 731 N N . LYS A 1 98 ? 0.853 16.859 -9.281 1 85.81 98 LYS A N 1
ATOM 732 C CA . LYS A 1 98 ? 2.307 16.75 -9.219 1 85.81 98 LYS A CA 1
ATOM 733 C C . LYS A 1 98 ? 2.877 17.641 -8.109 1 85.81 98 LYS A C 1
ATOM 735 O O . LYS A 1 98 ? 4.027 17.469 -7.707 1 85.81 98 LYS A O 1
ATOM 740 N N . GLN A 1 99 ? 2.113 18.5 -7.621 1 91 99 GLN A N 1
ATOM 741 C CA . GLN A 1 99 ? 2.562 19.438 -6.59 1 91 99 GLN A CA 1
ATOM 742 C C . GLN A 1 99 ? 2.781 18.719 -5.262 1 91 99 GLN A C 1
ATOM 744 O O . GLN A 1 99 ? 3.365 19.281 -4.336 1 91 99 GLN A O 1
ATOM 749 N N . CYS A 1 100 ? 2.336 17.453 -5.156 1 93.75 100 CYS A N 1
ATOM 750 C CA . CYS A 1 100 ? 2.539 16.703 -3.93 1 93.75 100 CYS A CA 1
ATOM 751 C C . CYS A 1 100 ? 3.475 15.523 -4.168 1 93.75 100 CYS A C 1
ATOM 753 O O . CYS A 1 100 ? 3.621 14.656 -3.303 1 93.75 100 CYS A O 1
ATOM 755 N N . ALA A 1 101 ? 4.141 15.516 -5.336 1 92.38 101 ALA A N 1
ATOM 756 C CA . ALA A 1 101 ? 5.016 14.414 -5.727 1 92.38 101 ALA A CA 1
ATOM 757 C C . ALA A 1 101 ? 6.25 14.352 -4.828 1 92.38 101 ALA A C 1
ATOM 759 O O . ALA A 1 101 ? 6.48 15.25 -4.016 1 92.38 101 ALA A O 1
ATOM 760 N N . LYS A 1 102 ? 7.012 13.32 -5.004 1 93.56 102 LYS A N 1
ATOM 761 C CA . LYS A 1 102 ? 8.219 13.133 -4.207 1 93.56 102 LYS A CA 1
ATOM 762 C C . LYS A 1 102 ? 9.141 14.344 -4.309 1 93.56 102 LYS A C 1
ATOM 764 O O . LYS A 1 102 ? 9.742 14.758 -3.311 1 93.56 102 LYS A O 1
ATOM 769 N N . ALA A 1 103 ? 9.227 14.867 -5.484 1 92.06 103 ALA A N 1
ATOM 770 C CA . ALA A 1 103 ? 10.094 16.031 -5.676 1 92.06 103 ALA A CA 1
ATOM 771 C C . ALA A 1 103 ? 9.656 17.188 -4.781 1 92.06 103 ALA A C 1
ATOM 773 O O . ALA A 1 103 ? 10.492 17.969 -4.309 1 92.06 103 ALA A O 1
ATOM 774 N N . ALA A 1 104 ? 8.398 17.281 -4.488 1 94.31 104 ALA A N 1
ATOM 775 C CA . ALA A 1 104 ? 7.852 18.422 -3.76 1 94.31 104 ALA A CA 1
ATOM 776 C C . ALA A 1 104 ? 7.805 18.141 -2.26 1 94.31 104 ALA A C 1
ATOM 778 O O . ALA A 1 104 ? 8.07 19.031 -1.451 1 94.31 104 ALA A O 1
ATOM 779 N N . THR A 1 105 ? 7.469 16.859 -1.849 1 96.44 105 THR A N 1
ATOM 780 C CA . THR A 1 105 ? 7.152 16.656 -0.439 1 96.44 105 THR A CA 1
ATOM 781 C C . THR A 1 105 ? 8.086 15.625 0.183 1 96.44 105 THR A C 1
ATOM 783 O O . THR A 1 105 ? 8.047 15.383 1.393 1 96.44 105 THR A O 1
ATOM 786 N N . GLY A 1 106 ? 8.906 15 -0.562 1 96.38 106 GLY A N 1
ATOM 787 C CA . GLY A 1 106 ? 9.859 14.039 -0.033 1 96.38 106 GLY A CA 1
ATOM 788 C C . GLY A 1 106 ? 9.211 12.758 0.463 1 96.38 106 GLY A C 1
ATOM 789 O O . GLY A 1 106 ? 8.219 12.297 -0.11 1 96.38 106 GLY A O 1
ATOM 790 N N . LEU A 1 107 ? 9.914 12.109 1.382 1 97.44 107 LEU A N 1
ATOM 791 C CA . LEU A 1 107 ? 9.5 10.812 1.906 1 97.44 107 LEU A CA 1
ATOM 792 C C . LEU A 1 107 ? 9.023 10.93 3.348 1 97.44 107 LEU A C 1
ATOM 794 O O . LEU A 1 107 ? 8.984 12.031 3.902 1 97.44 107 LEU A O 1
ATOM 798 N N . HIS A 1 108 ? 8.555 9.797 3.939 1 98.56 108 HIS A N 1
ATOM 799 C CA . HIS A 1 108 ? 7.984 9.82 5.277 1 98.56 108 HIS A CA 1
ATOM 800 C C . HIS A 1 108 ? 9.055 10.102 6.332 1 98.56 108 HIS A C 1
ATOM 802 O O . HIS A 1 108 ? 10.172 9.609 6.227 1 98.56 108 HIS A O 1
ATOM 808 N N . TYR A 1 109 ? 8.648 10.852 7.379 1 98.81 109 TYR A N 1
ATOM 809 C CA . TYR A 1 109 ? 9.5 11.039 8.539 1 98.81 109 TYR A CA 1
ATOM 810 C C . TYR A 1 109 ? 9.656 9.742 9.32 1 98.81 109 TYR A C 1
ATOM 812 O O . TYR A 1 109 ? 8.672 9.188 9.82 1 98.81 109 TYR A O 1
ATOM 820 N N . ASP A 1 110 ? 10.945 9.227 9.398 1 98.62 110 ASP A N 1
ATOM 821 C CA . ASP A 1 110 ? 11.211 7.918 9.992 1 98.62 110 ASP A CA 1
ATOM 822 C C . ASP A 1 110 ? 12.555 7.91 10.727 1 98.62 110 ASP A C 1
ATOM 824 O O . ASP A 1 110 ? 13.414 7.078 10.438 1 98.62 110 ASP A O 1
ATOM 828 N N . PRO A 1 111 ? 12.633 8.727 11.812 1 98.19 111 PRO A N 1
ATOM 829 C CA . PRO A 1 111 ? 13.938 8.891 12.461 1 98.19 111 PRO A CA 1
ATOM 830 C C . PRO A 1 111 ? 14.406 7.621 13.156 1 98.19 111 PRO A C 1
ATOM 832 O O . PRO A 1 111 ? 15.609 7.445 13.391 1 98.19 111 PRO A O 1
ATOM 835 N N . LEU A 1 112 ? 13.5 6.719 13.461 1 97.75 112 LEU A N 1
ATOM 836 C CA . LEU A 1 112 ? 13.875 5.527 14.211 1 97.75 112 LEU A CA 1
ATOM 837 C C . LEU A 1 112 ? 14.031 4.324 13.289 1 97.75 112 LEU A C 1
ATOM 839 O O . LEU A 1 112 ? 14.258 3.203 13.75 1 97.75 112 LEU A O 1
ATOM 843 N N . ARG A 1 113 ? 13.82 4.504 12.008 1 97.5 113 ARG A N 1
ATOM 844 C CA . ARG A 1 113 ? 14.047 3.506 10.969 1 97.5 113 ARG A CA 1
ATOM 845 C C . ARG A 1 113 ? 13.148 2.293 11.164 1 97.5 113 ARG A C 1
ATOM 847 O O . ARG A 1 113 ? 13.625 1.155 11.188 1 97.5 113 ARG A O 1
ATOM 854 N N . ALA A 1 114 ? 11.891 2.611 11.352 1 97.88 114 ALA A N 1
ATOM 855 C CA . ALA A 1 114 ? 10.898 1.546 11.281 1 97.88 114 ALA A CA 1
ATOM 856 C C . ALA A 1 114 ? 10.859 0.929 9.883 1 97.88 114 ALA A C 1
ATOM 858 O O . ALA A 1 114 ? 10.578 -0.263 9.734 1 97.88 114 ALA A O 1
ATOM 859 N N . CYS A 1 115 ? 11.18 1.813 8.867 1 96 115 CYS A N 1
ATOM 860 C CA . CYS A 1 115 ? 11.5 1.384 7.508 1 96 115 CYS A CA 1
ATOM 861 C C . CYS A 1 115 ? 10.266 0.858 6.793 1 96 115 CYS A C 1
ATOM 863 O O . CYS A 1 115 ? 10.25 -0.281 6.324 1 96 115 CYS A O 1
ATOM 865 N N . GLY A 1 116 ? 9.273 1.732 6.598 1 95.25 116 GLY A N 1
ATOM 866 C CA . GLY A 1 116 ? 8.219 1.488 5.621 1 95.25 116 GLY A CA 1
ATOM 867 C C . GLY A 1 116 ? 8.672 1.715 4.191 1 95.25 116 GLY A C 1
ATOM 868 O O . GLY A 1 116 ? 9.781 2.197 3.953 1 95.25 116 GLY A O 1
ATOM 869 N N . PRO A 1 117 ? 7.828 1.399 3.289 1 92.94 117 PRO A N 1
ATOM 870 C CA . PRO A 1 117 ? 8.242 1.473 1.886 1 92.94 117 PRO A CA 1
ATOM 871 C C . PRO A 1 117 ? 8.617 2.889 1.453 1 92.94 117 PRO A C 1
ATOM 873 O O . PRO A 1 117 ? 9.422 3.066 0.536 1 92.94 117 PRO A O 1
ATOM 876 N N . VAL A 1 118 ? 8.07 3.891 2.096 1 95.75 118 VAL A N 1
ATOM 877 C CA . VAL A 1 118 ? 8.297 5.273 1.697 1 95.75 118 VAL A CA 1
ATOM 878 C C . VAL A 1 118 ? 9.047 6.016 2.803 1 95.75 118 VAL A C 1
ATOM 880 O O . VAL A 1 118 ? 8.844 7.215 3.004 1 95.75 118 VAL A O 1
ATOM 883 N N . SER A 1 119 ? 9.797 5.316 3.561 1 97.12 119 SER A N 1
ATOM 884 C CA . SER A 1 119 ? 10.68 5.902 4.566 1 97.12 119 SER A CA 1
ATOM 885 C C . SER A 1 119 ? 11.703 6.836 3.924 1 97.12 119 SER A C 1
ATOM 887 O O . SER A 1 119 ? 12.195 6.562 2.83 1 97.12 119 SER A O 1
ATOM 889 N N . GLU A 1 120 ? 12.102 7.855 4.637 1 97 120 GLU A N 1
ATOM 890 C CA . GLU A 1 120 ? 13.164 8.734 4.164 1 97 120 GLU A CA 1
ATOM 891 C C . GLU A 1 120 ? 14.492 7.984 4.059 1 97 120 GLU A C 1
ATOM 893 O O . GLU A 1 120 ? 15.438 8.469 3.432 1 97 120 GLU A O 1
ATOM 898 N N . TYR A 1 121 ? 14.547 6.758 4.543 1 96.19 121 TYR A N 1
ATOM 899 C CA . TYR A 1 121 ? 15.758 5.945 4.5 1 96.19 121 TYR A CA 1
ATOM 900 C C . TYR A 1 121 ? 15.547 4.703 3.645 1 96.19 121 TYR A C 1
ATOM 902 O O . TYR A 1 121 ? 16.312 3.736 3.75 1 96.19 121 TYR A O 1
ATOM 910 N N . ASN A 1 122 ? 14.547 4.73 2.768 1 93.44 122 ASN A N 1
ATOM 911 C CA . ASN A 1 122 ? 14.148 3.516 2.066 1 93.44 122 ASN A CA 1
ATOM 912 C C . ASN A 1 122 ? 15.234 3.045 1.102 1 93.44 122 ASN A C 1
ATOM 914 O O . ASN A 1 122 ? 15.227 1.89 0.673 1 93.44 122 ASN A O 1
ATOM 918 N N . ALA A 1 123 ? 16.312 3.861 0.868 1 89.56 123 ALA A N 1
ATOM 919 C CA . ALA A 1 123 ? 17.375 3.477 -0.051 1 89.56 123 ALA A CA 1
ATOM 920 C C . ALA A 1 123 ? 18.531 2.803 0.693 1 89.56 123 ALA A C 1
ATOM 922 O O . ALA A 1 123 ? 19.422 2.236 0.073 1 89.56 123 ALA A O 1
ATOM 923 N N . GLU A 1 124 ? 18.453 2.869 1.968 1 92.69 124 GLU A N 1
ATOM 924 C CA . GLU A 1 124 ? 19.547 2.301 2.768 1 92.69 124 GLU A CA 1
ATOM 925 C C . GLU A 1 124 ? 19.359 0.794 2.939 1 92.69 124 GLU A C 1
ATOM 927 O O . GLU A 1 124 ? 18.234 0.299 3.021 1 92.69 124 GLU A O 1
ATOM 932 N N . PRO A 1 125 ? 20.484 0.037 3.088 1 89.44 125 PRO A N 1
ATOM 933 C CA . PRO A 1 125 ? 20.406 -1.422 3.209 1 89.44 125 PRO A CA 1
ATOM 934 C C . PRO A 1 125 ? 19.578 -1.877 4.398 1 89.44 125 PRO A C 1
ATOM 936 O O . PRO A 1 125 ? 18.859 -2.877 4.309 1 89.44 125 PRO A O 1
ATOM 939 N N . GLU A 1 126 ? 19.688 -1.179 5.434 1 93.44 126 GLU A N 1
ATOM 940 C CA . GLU A 1 126 ? 18.906 -1.537 6.617 1 93.44 126 GLU A CA 1
ATOM 941 C C . GLU A 1 126 ? 17.406 -1.524 6.32 1 93.44 126 GLU A C 1
ATOM 943 O O . GLU A 1 126 ? 16.688 -2.451 6.699 1 93.44 126 GLU A O 1
ATOM 948 N N . CYS A 1 127 ? 17 -0.547 5.621 1 93.44 127 CYS A N 1
ATOM 949 C CA . CYS A 1 127 ? 15.578 -0.425 5.312 1 93.44 127 CYS A CA 1
ATOM 950 C C . CYS A 1 127 ? 15.18 -1.392 4.203 1 93.44 127 CYS A C 1
ATOM 952 O O . CYS A 1 127 ? 14.078 -1.95 4.23 1 93.44 127 CYS A O 1
ATOM 954 N N . ALA A 1 128 ? 16.047 -1.567 3.279 1 87.25 128 ALA A N 1
ATOM 955 C CA . ALA A 1 128 ? 15.742 -2.539 2.229 1 87.25 128 ALA A CA 1
ATOM 956 C C . ALA A 1 128 ? 15.391 -3.898 2.822 1 87.25 128 ALA A C 1
ATOM 958 O O . ALA A 1 128 ? 14.516 -4.602 2.305 1 87.25 128 ALA A O 1
ATOM 959 N N . ALA A 1 129 ? 16 -4.23 3.895 1 88.94 129 ALA A N 1
ATOM 960 C CA . ALA A 1 129 ? 15.797 -5.527 4.535 1 88.94 129 ALA A CA 1
ATOM 961 C C . ALA A 1 129 ? 14.492 -5.547 5.324 1 88.94 129 ALA A C 1
ATOM 963 O O . ALA A 1 129 ? 13.859 -6.598 5.465 1 88.94 129 ALA A O 1
ATOM 964 N N . LYS A 1 130 ? 14.062 -4.426 5.801 1 92.44 130 LYS A N 1
ATOM 965 C CA . LYS A 1 130 ? 12.922 -4.352 6.707 1 92.44 130 LYS A CA 1
ATOM 966 C C . LYS A 1 130 ? 11.625 -4.105 5.938 1 92.44 130 LYS A C 1
ATOM 968 O O . LYS A 1 130 ? 10.555 -4.523 6.375 1 92.44 130 LYS A O 1
ATOM 973 N N . ILE A 1 131 ? 11.68 -3.51 4.727 1 93.31 131 ILE A N 1
ATOM 974 C CA . ILE A 1 131 ? 10.523 -2.988 3.996 1 93.31 131 ILE A CA 1
ATOM 975 C C . ILE A 1 131 ? 9.555 -4.125 3.686 1 93.31 131 ILE A C 1
ATOM 977 O O . ILE A 1 131 ? 8.352 -4 3.922 1 93.31 131 ILE A O 1
ATOM 981 N N . PRO A 1 132 ? 10.031 -5.312 3.307 1 89 132 PRO A N 1
ATOM 982 C CA . PRO A 1 132 ? 9.078 -6.359 2.938 1 89 132 PRO A CA 1
ATOM 983 C C . PRO A 1 132 ? 8.258 -6.855 4.129 1 89 132 PRO A C 1
ATOM 985 O O . PRO A 1 132 ? 7.207 -7.484 3.941 1 89 132 PRO A O 1
ATOM 988 N N . SER A 1 133 ? 8.711 -6.574 5.344 1 89.25 133 SER A N 1
ATOM 989 C CA . SER A 1 133 ? 8.023 -7.078 6.535 1 89.25 133 SER A CA 1
ATOM 990 C C . SER A 1 133 ? 7.387 -5.941 7.328 1 89.25 133 SER A C 1
ATOM 992 O O . SER A 1 133 ? 6.91 -6.152 8.445 1 89.25 133 SER A O 1
ATOM 994 N N . TYR A 1 134 ? 7.348 -4.742 6.848 1 93.81 134 TYR A N 1
ATOM 995 C CA . TYR A 1 134 ? 6.75 -3.598 7.523 1 93.81 134 TYR A CA 1
ATOM 996 C C . TYR A 1 134 ? 5.27 -3.836 7.797 1 93.81 134 TYR A C 1
ATOM 998 O O . TYR A 1 134 ? 4.508 -4.145 6.879 1 93.81 134 TYR A O 1
ATOM 1006 N N . ALA A 1 135 ? 4.867 -3.746 9.055 1 93.88 135 ALA A N 1
ATOM 1007 C CA . ALA A 1 135 ? 3.51 -4.125 9.43 1 93.88 135 ALA A CA 1
ATOM 1008 C C . ALA A 1 135 ? 2.895 -3.096 10.375 1 93.88 135 ALA A C 1
ATOM 1010 O O . ALA A 1 135 ? 2.312 -3.453 11.398 1 93.88 135 ALA A O 1
ATOM 1011 N N . CYS A 1 136 ? 3.053 -1.857 10.047 1 96.69 136 CYS A N 1
ATOM 1012 C CA . CYS A 1 136 ? 2.449 -0.79 10.836 1 96.69 136 CYS A CA 1
ATOM 1013 C C . CYS A 1 136 ? 0.933 -0.785 10.672 1 96.69 136 CYS A C 1
ATOM 1015 O O . CYS A 1 136 ? 0.422 -0.702 9.555 1 96.69 136 CYS A O 1
ATOM 1017 N N . ASN A 1 137 ? 0.233 -0.876 11.773 1 94.56 137 ASN A N 1
ATOM 1018 C CA . ASN A 1 137 ? -1.207 -0.726 11.961 1 94.56 137 ASN A CA 1
ATOM 1019 C C . ASN A 1 137 ? -1.558 -0.399 13.406 1 94.56 137 ASN A C 1
ATOM 1021 O O . ASN A 1 137 ? -0.705 -0.486 14.289 1 94.56 137 ASN A O 1
ATOM 1025 N N . PRO A 1 138 ? -2.797 -0.004 13.641 1 95.31 138 PRO A N 1
ATOM 1026 C CA . PRO A 1 138 ? -3.123 0.46 14.984 1 95.31 138 PRO A CA 1
ATOM 1027 C C . PRO A 1 138 ? -2.859 -0.6 16.062 1 95.31 138 PRO A C 1
ATOM 1029 O O . PRO A 1 138 ? -2.4 -0.274 17.156 1 95.31 138 PRO A O 1
ATOM 1032 N N . GLY A 1 139 ? -3.074 -1.822 15.758 1 93.56 139 GLY A N 1
ATOM 1033 C CA . GLY A 1 139 ? -2.811 -2.891 16.719 1 93.56 139 GLY A CA 1
ATOM 1034 C C . GLY A 1 139 ? -1.341 -3.037 17.047 1 93.56 139 GLY A C 1
ATOM 1035 O O . GLY A 1 139 ? -0.967 -3.045 18.219 1 93.56 139 GLY A O 1
ATOM 1036 N N . ASN A 1 140 ? -0.57 -3.152 16.031 1 95.25 140 ASN A N 1
ATOM 1037 C CA . ASN A 1 140 ? 0.865 -3.309 16.234 1 95.25 140 ASN A CA 1
ATOM 1038 C C . ASN A 1 140 ? 1.473 -2.074 16.891 1 95.25 140 ASN A C 1
ATOM 1040 O O . ASN A 1 140 ? 2.412 -2.188 17.688 1 95.25 140 ASN A O 1
ATOM 1044 N N . TYR A 1 141 ? 0.898 -0.9 16.531 1 97.19 141 TYR A N 1
ATOM 1045 C CA . TYR A 1 141 ? 1.392 0.339 17.125 1 97.19 141 TYR A CA 1
ATOM 1046 C C . TYR A 1 141 ? 1.112 0.378 18.625 1 97.19 141 TYR A C 1
ATOM 1048 O O . TYR A 1 141 ? 1.97 0.785 19.406 1 97.19 141 TYR A O 1
ATOM 1056 N N . SER A 1 142 ? -0.091 0.006 19 1 95.94 142 SER A N 1
ATOM 1057 C CA . SER A 1 142 ? -0.458 -0.024 20.406 1 95.94 142 SER A CA 1
ATOM 1058 C C . SER A 1 142 ? 0.435 -0.979 21.188 1 95.94 142 SER A C 1
ATOM 1060 O O . SER A 1 142 ? 0.792 -0.703 22.344 1 95.94 142 SER A O 1
ATOM 1062 N N . ALA A 1 143 ? 0.843 -2.074 20.531 1 95.88 143 ALA A N 1
ATOM 1063 C CA . ALA A 1 143 ? 1.688 -3.074 21.188 1 95.88 143 ALA A CA 1
ATOM 1064 C C . ALA A 1 143 ? 3.143 -2.615 21.234 1 95.88 143 ALA A C 1
ATOM 1066 O O . ALA A 1 143 ? 3.844 -2.857 22.219 1 95.88 143 ALA A O 1
ATOM 1067 N N . ASP A 1 144 ? 3.59 -1.979 20.172 1 97.44 144 ASP A N 1
ATOM 1068 C CA . ASP A 1 144 ? 4.965 -1.504 20.031 1 97.44 144 ASP A CA 1
ATOM 1069 C C . ASP A 1 144 ? 5.027 -0.263 19.141 1 97.44 144 ASP A C 1
ATOM 1071 O O . ASP A 1 144 ? 5.062 -0.373 17.906 1 97.44 144 ASP A O 1
ATOM 1075 N N . PRO A 1 145 ? 5.211 0.911 19.734 1 97.44 145 PRO A N 1
ATOM 1076 C CA . PRO A 1 145 ? 5.238 2.139 18.938 1 97.44 145 PRO A CA 1
ATOM 1077 C C . PRO A 1 145 ? 6.348 2.139 17.891 1 97.44 145 PRO A C 1
ATOM 1079 O O . PRO A 1 145 ? 6.27 2.871 16.891 1 97.44 145 PRO A O 1
ATOM 1082 N N . LEU A 1 146 ? 7.352 1.269 18.016 1 97.62 146 LEU A N 1
ATOM 1083 C CA . LEU A 1 146 ? 8.477 1.22 17.094 1 97.62 146 LEU A CA 1
ATOM 1084 C C . LEU A 1 146 ? 8.086 0.481 15.812 1 97.62 146 LEU A C 1
ATOM 1086 O O . LEU A 1 146 ? 8.836 0.504 14.828 1 97.62 146 LEU A O 1
ATOM 1090 N N . ALA A 1 147 ? 6.875 -0.068 15.789 1 97 147 ALA A N 1
ATOM 1091 C CA . ALA A 1 147 ? 6.391 -0.778 14.609 1 97 147 ALA A CA 1
ATOM 1092 C C . ALA A 1 147 ? 6.047 0.196 13.484 1 97 147 ALA A C 1
ATOM 1094 O O . ALA A 1 147 ? 5.891 -0.208 12.328 1 97 147 ALA A O 1
ATOM 1095 N N . CYS A 1 148 ? 5.922 1.425 13.836 1 98.5 148 CYS A N 1
ATOM 1096 C CA . CYS A 1 148 ? 5.48 2.412 12.859 1 98.5 148 CYS A CA 1
ATOM 1097 C C . CYS A 1 148 ? 6.512 3.525 12.703 1 98.5 148 CYS A C 1
ATOM 1099 O O . CYS A 1 148 ? 7.098 3.975 13.688 1 98.5 148 CYS A O 1
ATOM 1101 N N . GLU A 1 149 ? 6.699 3.951 11.352 1 98.62 149 GLU A N 1
ATOM 1102 C CA . GLU A 1 149 ? 7.367 5.238 11.188 1 98.62 149 GLU A CA 1
ATOM 1103 C C . GLU A 1 149 ? 6.691 6.32 12.023 1 98.62 149 GLU A C 1
ATOM 1105 O O . GLU A 1 149 ? 5.465 6.375 12.109 1 98.62 149 GLU A O 1
ATOM 1110 N N . LYS A 1 150 ? 7.477 7.238 12.578 1 98.5 150 LYS A N 1
ATOM 1111 C CA . LYS A 1 150 ? 6.863 8.312 13.352 1 98.5 150 LYS A CA 1
ATOM 1112 C C . LYS A 1 150 ? 5.898 9.125 12.5 1 98.5 150 LYS A C 1
ATOM 1114 O O . LYS A 1 150 ? 4.895 9.633 13 1 98.5 150 LYS A O 1
ATOM 1119 N N . GLY A 1 151 ? 6.191 9.18 11.219 1 98.69 151 GLY A N 1
ATOM 1120 C CA . GLY A 1 151 ? 5.375 9.992 10.328 1 98.69 151 GLY A CA 1
ATOM 1121 C C . GLY A 1 151 ? 4.254 9.203 9.672 1 98.69 151 GLY A C 1
ATOM 1122 O O . GLY A 1 151 ? 3.459 9.766 8.914 1 98.69 151 GLY A O 1
ATOM 1123 N N . ASP A 1 152 ? 4.145 7.891 9.914 1 98.56 152 ASP A N 1
ATOM 1124 C CA . ASP A 1 152 ? 3.076 7.078 9.336 1 98.56 152 ASP A CA 1
ATOM 1125 C C . ASP A 1 152 ? 1.799 7.18 10.164 1 98.56 152 ASP A C 1
ATOM 1127 O O . ASP A 1 152 ? 1.374 6.203 10.781 1 98.56 152 ASP A O 1
ATOM 1131 N N . LEU A 1 153 ? 1.07 8.289 10.008 1 98.62 153 LEU A N 1
ATOM 1132 C CA . LEU A 1 153 ? -0.107 8.555 10.828 1 98.62 153 LEU A CA 1
ATOM 1133 C C . LEU A 1 153 ? -1.248 7.613 10.461 1 98.62 153 LEU A C 1
ATOM 1135 O O . LEU A 1 153 ? -2.02 7.199 11.328 1 98.62 153 LEU A O 1
ATOM 1139 N N . SER A 1 154 ? -1.35 7.266 9.211 1 97.69 154 SER A N 1
ATOM 1140 C CA . SER A 1 154 ? -2.363 6.301 8.797 1 97.69 154 SER A CA 1
ATOM 1141 C C . SER A 1 154 ? -2.119 4.934 9.43 1 97.69 154 SER A C 1
ATOM 1143 O O . SER A 1 154 ? -3.064 4.246 9.82 1 97.69 154 SER A O 1
ATOM 1145 N N . GLY A 1 155 ? -0.825 4.512 9.414 1 97.19 155 GLY A N 1
ATOM 1146 C CA . GLY A 1 155 ? -0.521 3.258 10.086 1 97.19 155 GLY A CA 1
ATOM 1147 C C . GLY A 1 155 ? -0.866 3.275 11.562 1 97.19 155 GLY A C 1
ATOM 1148 O O . GLY A 1 155 ? -1.364 2.283 12.102 1 97.19 155 GLY A O 1
ATOM 1149 N N . LYS A 1 156 ? -0.651 4.426 12.227 1 97.69 156 LYS A N 1
ATOM 1150 C CA . LYS A 1 156 ? -0.864 4.555 13.664 1 97.69 156 LYS A CA 1
ATOM 1151 C C . LYS A 1 156 ? -2.354 4.602 14 1 97.69 156 LYS A C 1
ATOM 1153 O O . LYS A 1 156 ? -2.797 3.982 14.969 1 97.69 156 LYS A O 1
ATOM 1158 N N . PHE A 1 157 ? -3.148 5.34 13.164 1 96.81 157 PHE A N 1
ATOM 1159 C CA . PHE A 1 157 ? -4.496 5.691 13.594 1 96.81 157 PHE A CA 1
ATOM 1160 C C . PHE A 1 157 ? -5.531 5.203 12.586 1 96.81 157 PHE A C 1
ATOM 1162 O O . PHE A 1 157 ? -6.734 5.301 12.828 1 96.81 157 PHE A O 1
ATOM 1169 N N . GLY A 1 158 ? -5.051 4.703 11.461 1 94.56 158 GLY A N 1
ATOM 1170 C CA . GLY A 1 158 ? -5.965 4.355 10.383 1 94.56 158 GLY A CA 1
ATOM 1171 C C . GLY A 1 158 ? -6.074 5.438 9.32 1 94.56 158 GLY A C 1
ATOM 1172 O O . GLY A 1 158 ? -5.742 6.598 9.57 1 94.56 158 GLY A O 1
ATOM 1173 N N . ALA A 1 159 ? -6.492 5.043 8.125 1 96.69 159 ALA A N 1
ATOM 1174 C CA . ALA A 1 159 ? -6.785 6.004 7.062 1 96.69 159 ALA A CA 1
ATOM 1175 C C . ALA A 1 159 ? -8.086 6.754 7.344 1 96.69 159 ALA A C 1
ATOM 1177 O O . ALA A 1 159 ? -8.922 6.293 8.125 1 96.69 159 ALA A O 1
ATOM 1178 N N . PHE A 1 160 ? -8.195 7.969 6.742 1 96.31 160 PHE A N 1
ATOM 1179 C CA . PHE A 1 160 ? -9.445 8.703 6.832 1 96.31 160 PHE A CA 1
ATOM 1180 C C . PHE A 1 160 ? -10.555 7.992 6.059 1 96.31 160 PHE A C 1
ATOM 1182 O O . PHE A 1 160 ? -10.367 7.629 4.895 1 96.31 160 PHE A O 1
ATOM 1189 N N . LYS A 1 161 ? -11.648 7.801 6.746 1 89.88 161 LYS A N 1
ATOM 1190 C CA . LYS A 1 161 ? -12.898 7.348 6.133 1 89.88 161 LYS A CA 1
ATOM 1191 C C . LYS A 1 161 ? -13.867 8.508 5.934 1 89.88 161 LYS A C 1
ATOM 1193 O O . LYS A 1 161 ? -14.133 9.266 6.871 1 89.88 161 LYS A O 1
ATOM 1198 N N . LEU A 1 162 ? -14.297 8.602 4.742 1 88.69 162 LEU A N 1
ATOM 1199 C CA . LEU A 1 162 ? -15.188 9.727 4.5 1 88.69 162 LEU A CA 1
ATOM 1200 C C . LEU A 1 162 ? -16.625 9.367 4.852 1 88.69 162 LEU A C 1
ATOM 1202 O O . LEU A 1 162 ? -17.094 8.273 4.516 1 88.69 162 LEU A O 1
ATOM 1206 N N . GLY A 1 163 ? -17.266 10.273 5.562 1 80.88 163 GLY A N 1
ATOM 1207 C CA . GLY A 1 163 ? -18.688 10.148 5.812 1 80.88 163 GLY A CA 1
ATOM 1208 C C . GLY A 1 163 ? -19.531 10.453 4.59 1 80.88 163 GLY A C 1
ATOM 1209 O O . GLY A 1 163 ? -19 10.664 3.498 1 80.88 163 GLY A O 1
ATOM 1210 N N . GLU A 1 164 ? -20.828 10.422 4.762 1 85.25 164 GLU A N 1
ATOM 1211 C CA . GLU A 1 164 ? -21.781 10.719 3.689 1 85.25 164 GLU A CA 1
ATOM 1212 C C . GLU A 1 164 ? -21.594 12.141 3.156 1 85.25 164 GLU A C 1
ATOM 1214 O O . GLU A 1 164 ? -21.812 12.398 1.972 1 85.25 164 GLU A O 1
ATOM 1219 N N . ASP A 1 165 ? -21.125 12.992 3.99 1 91.88 165 ASP A N 1
ATOM 1220 C CA . ASP A 1 165 ? -20.938 14.391 3.607 1 91.88 165 ASP A CA 1
ATOM 1221 C C . ASP A 1 165 ? -19.531 14.641 3.084 1 91.88 165 ASP A C 1
ATOM 1223 O O . ASP A 1 165 ? -19.156 15.789 2.82 1 91.88 165 ASP A O 1
ATOM 1227 N N . SER A 1 166 ? -18.766 13.609 3.006 1 94.56 166 SER A N 1
ATOM 1228 C CA . SER A 1 166 ? -17.406 13.664 2.48 1 94.56 166 SER A CA 1
ATOM 1229 C C . SER A 1 166 ? -16.484 14.461 3.4 1 94.56 166 SER A C 1
ATOM 1231 O O . SER A 1 166 ? -15.57 15.141 2.936 1 94.56 166 SER A O 1
ATOM 1233 N N . THR A 1 167 ? -16.766 14.492 4.703 1 96.25 167 THR A N 1
ATOM 1234 C CA . THR A 1 167 ? -15.953 15.227 5.656 1 96.25 167 THR A CA 1
ATOM 1235 C C . THR A 1 167 ? -15.32 14.281 6.676 1 96.25 167 THR A C 1
ATOM 1237 O O . THR A 1 167 ? -15.75 13.133 6.816 1 96.25 167 THR A O 1
ATOM 1240 N N . VAL A 1 168 ? -14.258 14.719 7.238 1 96.25 168 VAL A N 1
ATOM 1241 C CA . VAL A 1 168 ? -13.594 14.086 8.367 1 96.25 168 VAL A CA 1
ATOM 1242 C C . VAL A 1 168 ? -13.555 15.047 9.555 1 96.25 168 VAL A C 1
ATOM 1244 O O . VAL A 1 168 ? -13.203 16.219 9.398 1 96.25 168 VAL A O 1
ATOM 1247 N N . SER A 1 169 ? -13.984 14.656 10.656 1 96.31 169 SER A N 1
ATOM 1248 C CA . SER A 1 169 ? -13.844 15.336 11.945 1 96.31 169 SER A CA 1
ATOM 1249 C C . SER A 1 169 ? -13.422 14.367 13.039 1 96.31 169 SER A C 1
ATOM 1251 O O . SER A 1 169 ? -14.273 13.727 13.664 1 96.31 169 SER A O 1
ATOM 1253 N N . GLU A 1 170 ? -12.148 14.281 13.258 1 96.94 170 GLU A N 1
ATOM 1254 C CA . GLU A 1 170 ? -11.609 13.297 14.188 1 96.94 170 GLU A CA 1
ATOM 1255 C C . GLU A 1 170 ? -10.508 13.891 15.055 1 96.94 170 GLU A C 1
ATOM 1257 O O . GLU A 1 170 ? -9.898 14.898 14.688 1 96.94 170 GLU A O 1
ATOM 1262 N N . GLN A 1 171 ? -10.305 13.32 16.219 1 98.06 171 GLN A N 1
ATOM 1263 C CA . GLN A 1 171 ? -9.258 13.711 17.156 1 98.06 171 GLN A CA 1
ATOM 1264 C C . GLN A 1 171 ? -8.562 12.492 17.75 1 98.06 171 GLN A C 1
ATOM 1266 O O . GLN A 1 171 ? -9.211 11.508 18.094 1 98.06 171 GLN A O 1
ATOM 1271 N N . TRP A 1 172 ? -7.262 12.531 17.844 1 98.06 172 TRP A N 1
ATOM 1272 C CA . TRP A 1 172 ? -6.445 11.484 18.453 1 98.06 172 TRP A CA 1
ATOM 1273 C C . TRP A 1 172 ? -5.469 12.086 19.469 1 98.06 172 TRP A C 1
ATOM 1275 O O . TRP A 1 172 ? -5.102 13.258 19.359 1 98.06 172 TRP A O 1
ATOM 1285 N N . THR A 1 173 ? -5.098 11.312 20.406 1 97.94 173 THR A N 1
ATOM 1286 C CA . THR A 1 173 ? -3.947 11.609 21.25 1 97.94 173 THR A CA 1
ATOM 1287 C C . THR A 1 173 ? -2.844 10.578 21.047 1 97.94 173 THR A C 1
ATOM 1289 O O . THR A 1 173 ? -3.094 9.375 21.125 1 97.94 173 THR A O 1
ATOM 1292 N N . ASP A 1 174 ? -1.72 11.039 20.75 1 98.38 174 ASP A N 1
ATOM 1293 C CA . ASP A 1 174 ? -0.564 10.164 20.562 1 98.38 174 ASP A CA 1
ATOM 1294 C C . ASP A 1 174 ? 0.5 10.43 21.625 1 98.38 174 ASP A C 1
ATOM 1296 O O . ASP A 1 174 ? 1.019 11.547 21.734 1 98.38 174 ASP A O 1
ATOM 1300 N N . GLU A 1 175 ? 0.913 9.445 22.344 1 97.75 175 GLU A N 1
ATOM 1301 C CA . GLU A 1 175 ? 1.914 9.594 23.391 1 97.75 175 GLU A CA 1
ATOM 1302 C C . GLU A 1 175 ? 3.328 9.508 22.828 1 97.75 175 GLU A C 1
ATOM 1304 O O . GLU A 1 175 ? 4.297 9.875 23.5 1 97.75 175 GLU A O 1
ATOM 1309 N N . HIS A 1 176 ? 3.445 9.07 21.625 1 97.94 176 HIS A N 1
ATOM 1310 C CA . HIS A 1 176 ? 4.758 8.867 21.016 1 97.94 176 HIS A CA 1
ATOM 1311 C C . HIS A 1 176 ? 4.895 9.656 19.719 1 97.94 176 HIS A C 1
ATOM 1313 O O . HIS A 1 176 ? 5.512 9.188 18.766 1 97.94 176 HIS A O 1
ATOM 1319 N N . PHE A 1 177 ? 4.191 10.781 19.641 1 98.19 177 PHE A N 1
ATOM 1320 C CA . PHE A 1 177 ? 4.309 11.68 18.5 1 98.19 177 PHE A CA 1
ATOM 1321 C C . PHE A 1 177 ? 5.719 12.258 18.406 1 98.19 177 PHE A C 1
ATOM 1323 O O . PHE A 1 177 ? 6.445 12.289 19.391 1 98.19 177 PHE A O 1
ATOM 1330 N N . PRO A 1 178 ? 6.172 12.711 17.188 1 98.06 178 PRO A N 1
ATOM 1331 C CA . PRO A 1 178 ? 7.457 13.422 17.141 1 98.06 178 PRO A CA 1
ATOM 1332 C C . PRO A 1 178 ? 7.539 14.562 18.156 1 98.06 178 PRO A C 1
ATOM 1334 O O . PRO A 1 178 ? 6.559 15.281 18.359 1 98.06 178 PRO A O 1
ATOM 1337 N N . LEU A 1 179 ? 8.68 14.703 18.703 1 97.19 179 LEU A N 1
ATOM 1338 C CA . LEU A 1 179 ? 8.883 15.789 19.656 1 97.19 179 LEU A CA 1
ATOM 1339 C C . LEU A 1 179 ? 8.742 17.141 18.984 1 97.19 179 LEU A C 1
ATOM 1341 O O . LEU A 1 179 ? 9 17.281 17.781 1 97.19 179 LEU A O 1
ATOM 1345 N N . PRO A 1 180 ? 8.359 18.141 19.781 1 95.75 180 PRO A N 1
ATOM 1346 C CA . PRO A 1 180 ? 8.344 19.484 19.219 1 95.75 180 PRO A CA 1
ATOM 1347 C C . PRO A 1 180 ? 9.664 19.875 18.547 1 95.75 180 PRO A C 1
ATOM 1349 O O . PRO A 1 180 ? 9.664 20.5 17.484 1 95.75 180 PRO A O 1
ATOM 1352 N N . SER A 1 181 ? 10.773 19.438 19.094 1 95.56 181 SER A N 1
ATOM 1353 C CA . SER A 1 181 ? 12.102 19.797 18.609 1 95.56 181 SER A CA 1
ATOM 1354 C C . SER A 1 181 ? 12.406 19.078 17.297 1 95.56 181 SER A C 1
ATOM 1356 O O . SER A 1 181 ? 13.336 19.453 16.578 1 95.56 181 SER A O 1
ATOM 1358 N N . GLU A 1 182 ? 11.672 18.016 17 1 96.62 182 GLU A N 1
ATOM 1359 C CA . GLU A 1 182 ? 11.883 17.281 15.766 1 96.62 182 GLU A CA 1
ATOM 1360 C C . GLU A 1 182 ? 11.211 17.969 14.586 1 96.62 182 GLU A C 1
ATOM 1362 O O . GLU A 1 182 ? 11.547 17.703 13.43 1 96.62 182 GLU A O 1
ATOM 1367 N N . ASN A 1 183 ? 10.227 18.781 14.922 1 94.88 183 ASN A N 1
ATOM 1368 C CA . ASN A 1 183 ? 9.477 19.438 13.859 1 94.88 183 ASN A CA 1
ATOM 1369 C C . ASN A 1 183 ? 10.352 20.422 13.086 1 94.88 183 ASN A C 1
ATOM 1371 O O . ASN A 1 183 ? 11.156 21.156 13.68 1 94.88 183 ASN A O 1
ATOM 1375 N N . THR A 1 184 ? 10.188 20.359 11.789 1 94.88 184 THR A N 1
ATOM 1376 C CA . THR A 1 184 ? 10.906 21.297 10.938 1 94.88 184 THR A CA 1
ATOM 1377 C C . THR A 1 184 ? 9.938 22.062 10.031 1 94.88 184 THR A C 1
ATOM 1379 O O . THR A 1 184 ? 8.797 21.625 9.828 1 94.88 184 THR A O 1
ATOM 1382 N N . GLU A 1 185 ? 10.406 23.172 9.492 1 95.06 185 GLU A N 1
ATOM 1383 C CA . GLU A 1 185 ? 9.602 23.984 8.594 1 95.06 185 GLU A CA 1
ATOM 1384 C C . GLU A 1 185 ? 9.398 23.281 7.25 1 95.06 185 GLU A C 1
ATOM 1386 O O . GLU A 1 185 ? 8.539 23.688 6.457 1 95.06 185 GLU A O 1
ATOM 1391 N N . SER A 1 186 ? 10.102 22.281 6.992 1 96.69 186 SER A N 1
ATOM 1392 C CA . SER A 1 186 ? 9.992 21.609 5.699 1 96.69 186 SER A CA 1
ATOM 1393 C C . SER A 1 186 ? 8.938 20.516 5.723 1 96.69 186 SER A C 1
ATOM 1395 O O . SER A 1 186 ? 8.648 19.906 4.691 1 96.69 186 SER A O 1
ATOM 1397 N N . TRP A 1 187 ? 8.32 20.312 6.836 1 98 187 TRP A N 1
ATOM 1398 C CA . TRP A 1 187 ? 7.387 19.203 6.934 1 98 187 TRP A CA 1
ATOM 1399 C C . TRP A 1 187 ? 6.086 19.516 6.207 1 98 187 TRP A C 1
ATOM 1401 O O . TRP A 1 187 ? 5.691 20.688 6.098 1 98 187 TRP A O 1
ATOM 1411 N N . SER A 1 188 ? 5.527 18.516 5.742 1 98.31 188 SER A N 1
ATOM 1412 C CA . SER A 1 188 ? 4.199 18.547 5.141 1 98.31 188 SER A CA 1
ATOM 1413 C C . SER A 1 188 ? 3.4 17.297 5.496 1 98.31 188 SER A C 1
ATOM 1415 O O . SER A 1 188 ? 3.971 16.281 5.918 1 98.31 188 SER A O 1
ATOM 1417 N N . ILE A 1 189 ? 2.131 17.422 5.473 1 98.62 189 ILE A N 1
ATOM 1418 C CA . ILE A 1 189 ? 1.274 16.25 5.48 1 98.62 189 ILE A CA 1
ATOM 1419 C C . ILE A 1 189 ? 0.716 16 4.082 1 98.62 189 ILE A C 1
ATOM 1421 O O . ILE A 1 189 ? 0.191 16.922 3.447 1 98.62 189 ILE A O 1
ATOM 1425 N N . VAL A 1 190 ? 0.911 14.82 3.592 1 98.06 190 VAL A N 1
ATOM 1426 C CA . VAL A 1 190 ? 0.392 14.414 2.293 1 98.06 190 VAL A CA 1
ATOM 1427 C C . VAL A 1 190 ? -0.771 13.438 2.484 1 98.06 190 VAL A C 1
ATOM 1429 O O . VAL A 1 190 ? -0.687 12.516 3.293 1 98.06 190 VAL A O 1
ATOM 1432 N N . LEU A 1 191 ? -1.86 13.719 1.825 1 97.94 191 LEU A N 1
ATOM 1433 C CA . LEU A 1 191 ? -2.996 12.812 1.745 1 97.94 191 LEU A CA 1
ATOM 1434 C C . LEU A 1 191 ? -2.918 11.953 0.487 1 97.94 191 LEU A C 1
ATOM 1436 O O . LEU A 1 191 ? -2.822 12.477 -0.624 1 97.94 191 LEU A O 1
ATOM 1440 N N . HIS A 1 192 ? -2.91 10.633 0.685 1 96.69 192 HIS A N 1
ATOM 1441 C CA . HIS A 1 192 ? -2.857 9.648 -0.396 1 96.69 192 HIS A CA 1
ATOM 1442 C C . HIS A 1 192 ? -4.238 9.07 -0.68 1 96.69 192 HIS A C 1
ATOM 1444 O O . HIS A 1 192 ? -4.875 8.508 0.213 1 96.69 192 HIS A O 1
ATOM 1450 N N . ALA A 1 193 ? -4.684 9.227 -1.906 1 95 193 ALA A N 1
ATOM 1451 C CA . ALA A 1 193 ? -5.949 8.617 -2.295 1 95 193 ALA A CA 1
ATOM 1452 C C . ALA A 1 193 ? -5.816 7.098 -2.393 1 95 193 ALA A C 1
ATOM 1454 O O . ALA A 1 193 ? -4.91 6.59 -3.059 1 95 193 ALA A O 1
ATOM 1455 N N . MET A 1 194 ? -6.738 6.414 -1.667 1 94 194 MET A N 1
ATOM 1456 C CA . MET A 1 194 ? -6.809 4.961 -1.773 1 94 194 MET A CA 1
ATOM 1457 C C . MET A 1 194 ? -7.719 4.543 -2.924 1 94 194 MET A C 1
ATOM 1459 O O . MET A 1 194 ? -8.938 4.492 -2.768 1 94 194 MET A O 1
ATOM 1463 N N . CYS A 1 195 ? -7.164 4.207 -4.07 1 90.75 195 CYS A N 1
ATOM 1464 C CA . CYS A 1 195 ? -7.887 3.848 -5.281 1 90.75 195 CYS A CA 1
ATOM 1465 C C . CYS A 1 195 ? -7.332 2.566 -5.895 1 90.75 195 CYS A C 1
ATOM 1467 O O . CYS A 1 195 ? -7.25 2.441 -7.117 1 90.75 195 CYS A O 1
ATOM 1469 N N . GLY A 1 196 ? -6.949 1.634 -5.012 1 87.75 196 GLY A N 1
ATOM 1470 C CA . GLY A 1 196 ? -6.168 0.479 -5.422 1 87.75 196 GLY A CA 1
ATOM 1471 C C . GLY A 1 196 ? -4.672 0.73 -5.391 1 87.75 196 GLY A C 1
ATOM 1472 O O . GLY A 1 196 ? -3.875 -0.201 -5.531 1 87.75 196 GLY A O 1
ATOM 1473 N N . GLN A 1 197 ? -4.391 1.911 -5.266 1 88.56 197 GLN A N 1
ATOM 1474 C CA . GLN A 1 197 ? -3.072 2.502 -5.055 1 88.56 197 GLN A CA 1
ATOM 1475 C C . GLN A 1 197 ? -3.113 3.547 -3.941 1 88.56 197 GLN A C 1
ATOM 1477 O O . GLN A 1 197 ? -4.176 3.82 -3.377 1 88.56 197 GLN A O 1
ATOM 1482 N N . GLU A 1 198 ? -1.953 3.982 -3.6 1 92.44 198 GLU A N 1
ATOM 1483 C CA . GLU A 1 198 ? -1.844 5.09 -2.652 1 92.44 198 GLU A CA 1
ATOM 1484 C C . GLU A 1 198 ? -1.202 6.309 -3.303 1 92.44 198 GLU A C 1
ATOM 1486 O O . GLU A 1 198 ? -0.041 6.625 -3.035 1 92.44 198 GLU A O 1
ATOM 1491 N N . SER A 1 199 ? -1.996 7.047 -4.031 1 92 199 SER A N 1
ATOM 1492 C CA . SER A 1 199 ? -1.489 8.148 -4.848 1 92 199 SER A CA 1
ATOM 1493 C C . SER A 1 199 ? -1.378 9.43 -4.031 1 92 199 SER A C 1
ATOM 1495 O O . SER A 1 199 ? -2.27 9.758 -3.246 1 92 199 SER A O 1
ATOM 1497 N N . ARG A 1 200 ? -0.272 10.148 -4.215 1 94.25 200 ARG A N 1
ATOM 1498 C CA . ARG A 1 200 ? -0.111 11.453 -3.586 1 94.25 200 ARG A CA 1
ATOM 1499 C C . ARG A 1 200 ? -0.999 12.492 -4.258 1 94.25 200 ARG A C 1
ATOM 1501 O O . ARG A 1 200 ? -0.712 12.938 -5.371 1 94.25 200 ARG A O 1
ATOM 1508 N N . ILE A 1 201 ? -2.074 12.977 -3.564 1 94.5 201 ILE A N 1
ATOM 1509 C CA . ILE A 1 201 ? -3.076 13.789 -4.254 1 94.5 201 ILE A CA 1
ATOM 1510 C C . ILE A 1 201 ? -3.146 15.172 -3.617 1 94.5 201 ILE A C 1
ATOM 1512 O O . ILE A 1 201 ? -3.307 16.172 -4.316 1 94.5 201 ILE A O 1
ATOM 1516 N N . SER A 1 202 ? -3.062 15.234 -2.299 1 95.62 202 SER A N 1
ATOM 1517 C CA . SER A 1 202 ? -3.215 16.484 -1.568 1 95.62 202 SER A CA 1
ATOM 1518 C C . SER A 1 202 ? -2.109 16.656 -0.535 1 95.62 202 SER A C 1
ATOM 1520 O O . SER A 1 202 ? -1.641 15.688 0.054 1 95.62 202 SER A O 1
ATOM 1522 N N . CYS A 1 203 ? -1.716 17.906 -0.384 1 97.12 203 CYS A N 1
ATOM 1523 C CA . CYS A 1 203 ? -0.672 18.141 0.608 1 97.12 203 CYS A CA 1
ATOM 1524 C C . CYS A 1 203 ? -0.797 19.531 1.214 1 97.12 203 CYS A C 1
ATOM 1526 O O . CYS A 1 203 ? -1.424 20.422 0.626 1 97.12 203 CYS A O 1
ATOM 1528 N N . ALA A 1 204 ? -0.291 19.688 2.393 1 96.94 204 ALA A N 1
ATOM 1529 C CA . ALA A 1 204 ? -0.307 20.938 3.137 1 96.94 204 ALA A CA 1
ATOM 1530 C C . ALA A 1 204 ? 1.002 21.156 3.895 1 96.94 204 ALA A C 1
ATOM 1532 O O . ALA A 1 204 ? 1.561 20.203 4.449 1 96.94 204 ALA A O 1
ATOM 1533 N N . HIS A 1 205 ? 1.357 22.391 3.932 1 97 205 HIS A N 1
ATOM 1534 C CA . HIS A 1 205 ? 2.59 22.797 4.598 1 97 205 HIS A CA 1
ATOM 1535 C C . HIS A 1 205 ? 2.365 23 6.094 1 97 205 HIS A C 1
ATOM 1537 O O . HIS A 1 205 ? 1.309 23.484 6.508 1 97 205 HIS A O 1
ATOM 1543 N N . ARG A 1 206 ? 3.402 22.625 6.816 1 95.81 206 ARG A N 1
ATOM 1544 C CA . ARG A 1 206 ? 3.359 22.891 8.25 1 95.81 206 ARG A CA 1
ATOM 1545 C C . ARG A 1 206 ? 3.488 24.391 8.539 1 95.81 206 ARG A C 1
ATOM 1547 O O . ARG A 1 206 ? 4.426 25.031 8.07 1 95.81 206 ARG A O 1
ATOM 1554 N N . THR A 1 207 ? 2.619 24.969 9.359 1 93.88 207 THR A N 1
ATOM 1555 C CA . THR A 1 207 ? 2.734 26.328 9.852 1 93.88 207 THR A CA 1
ATOM 1556 C C . THR A 1 207 ? 2.498 26.391 11.359 1 93.88 207 THR A C 1
ATOM 1558 O O . THR A 1 207 ? 2.045 25.406 11.953 1 93.88 207 THR A O 1
ATOM 1561 N N . VAL A 1 208 ? 3.002 27.5 11.945 1 89.94 208 VAL A N 1
ATOM 1562 C CA . VAL A 1 208 ? 2.777 27.703 13.367 1 89.94 208 VAL A CA 1
ATOM 1563 C C . VAL A 1 208 ? 1.4 28.328 13.594 1 89.94 208 VAL A C 1
ATOM 1565 O O . VAL A 1 208 ? 0.97 29.188 12.82 1 89.94 208 VAL A O 1
ATOM 1568 N N . GLU A 1 209 ? 0.676 27.688 14.398 1 76.88 209 GLU A N 1
ATOM 1569 C CA . GLU A 1 209 ? -0.646 28.234 14.703 1 76.88 209 GLU A CA 1
ATOM 1570 C C . GLU A 1 209 ? -0.545 29.594 15.383 1 76.88 209 GLU A C 1
ATOM 1572 O O . GLU A 1 209 ? 0.201 29.75 16.359 1 76.88 209 GLU A O 1
ATOM 1577 N N . ASP A 1 210 ? -0.744 30.672 14.719 1 59.66 210 ASP A N 1
ATOM 1578 C CA . ASP A 1 210 ? -0.778 32 15.336 1 59.66 210 ASP A CA 1
ATOM 1579 C C . ASP A 1 210 ? -1.815 32.062 16.453 1 59.66 210 ASP A C 1
ATOM 1581 O O . ASP A 1 210 ? -2.906 31.484 16.328 1 59.66 210 ASP A O 1
ATOM 1585 N N . GLU A 1 211 ? -1.409 32.094 17.719 1 50.38 211 GLU A N 1
ATOM 1586 C CA . GLU A 1 211 ? -2.311 32.312 18.844 1 50.38 211 GLU A CA 1
ATOM 1587 C C . GLU A 1 211 ? -3.52 33.125 18.438 1 50.38 211 GLU A C 1
ATOM 1589 O O . GLU A 1 211 ? -4.617 32.938 18.953 1 50.38 211 GLU A O 1
ATOM 1594 N N . ALA A 1 212 ? -3.377 34.156 17.734 1 47.5 212 ALA A N 1
ATOM 1595 C CA . ALA A 1 212 ? -4.445 35.125 17.516 1 47.5 212 ALA A CA 1
ATOM 1596 C C . ALA A 1 212 ? -5.598 34.531 16.734 1 47.5 212 ALA A C 1
ATOM 1598 O O . ALA A 1 212 ? -6.727 35.031 16.781 1 47.5 212 ALA A O 1
ATOM 1599 N N . GLU A 1 213 ? -5.355 33.562 15.914 1 43.78 213 GLU A N 1
ATOM 1600 C CA . GLU A 1 213 ? -6.473 33.094 15.086 1 43.78 213 GLU A CA 1
ATOM 1601 C C . GLU A 1 213 ? -7.309 32.062 15.82 1 43.78 213 GLU A C 1
ATOM 1603 O O . GLU A 1 213 ? -8.086 31.328 15.195 1 43.78 213 GLU A O 1
ATOM 1608 N N . GLN A 1 214 ? -7.027 31.734 17 1 38.44 214 GLN A N 1
ATOM 1609 C CA . GLN A 1 214 ? -8.016 30.906 17.703 1 38.44 214 GLN A CA 1
ATOM 1610 C C . GLN A 1 214 ? -9.398 31.562 17.641 1 38.44 214 GLN A C 1
ATOM 1612 O O . GLN A 1 214 ? -9.594 32.656 18.188 1 38.44 214 GLN A O 1
ATOM 1617 N N . VAL A 1 215 ? -10.125 31.422 16.531 1 35.81 215 VAL A N 1
ATOM 1618 C CA . VAL A 1 215 ? -11.508 31.891 16.469 1 35.81 215 VAL A CA 1
ATOM 1619 C C . VAL A 1 215 ? -12.219 31.562 17.781 1 35.81 215 VAL A C 1
ATOM 1621 O O . VAL A 1 215 ? -12.203 30.422 18.25 1 35.81 215 VAL A O 1
ATOM 1624 N N . ASP A 1 216 ? -12.203 32.469 18.656 1 33.31 216 ASP A N 1
ATOM 1625 C CA . ASP A 1 216 ? -13.102 32.406 19.812 1 33.31 216 ASP A CA 1
ATOM 1626 C C . ASP A 1 216 ? -14.484 31.922 19.406 1 33.31 216 ASP A C 1
ATOM 1628 O O . ASP A 1 216 ? -15.234 32.625 18.734 1 33.31 216 ASP A O 1
ATOM 1632 N N . GLN A 1 217 ? -14.523 30.672 18.969 1 34.56 217 GLN A N 1
ATOM 1633 C CA . GLN A 1 217 ? -15.836 30.094 18.719 1 34.56 217 GLN A CA 1
ATOM 1634 C C . GLN A 1 217 ? -16.812 30.438 19.828 1 34.56 217 GLN A C 1
ATOM 1636 O O . GLN A 1 217 ? -17.953 29.953 19.844 1 34.56 217 GLN A O 1
ATOM 1641 N N . SER A 1 218 ? -16.266 31.016 20.859 1 34.53 218 SER A N 1
ATOM 1642 C CA . SER A 1 218 ? -17.234 31.25 21.922 1 34.53 218 SER A CA 1
ATOM 1643 C C . SER A 1 218 ? -18.203 32.375 21.531 1 34.53 218 SER A C 1
ATOM 1645 O O . SER A 1 218 ? -18.875 32.938 22.375 1 34.53 218 SER A O 1
ATOM 1647 N N . THR A 1 219 ? -17.906 33 20.375 1 34.47 219 THR A N 1
ATOM 1648 C CA . THR A 1 219 ? -18.922 34.031 20.234 1 34.47 219 THR A CA 1
ATOM 1649 C C . THR A 1 219 ? -20.297 33.406 20.031 1 34.47 219 THR A C 1
ATOM 1651 O O . THR A 1 219 ? -20.531 32.719 19.047 1 34.47 219 THR A O 1
ATOM 1654 N N . PRO A 1 220 ? -21.016 33.188 21.109 1 33.41 220 PRO A N 1
ATOM 1655 C CA . PRO A 1 220 ? -22.391 32.719 21.031 1 33.41 220 PRO A CA 1
ATOM 1656 C C . PRO A 1 220 ? -23.188 33.375 19.906 1 33.41 220 PRO A C 1
ATOM 1658 O O . PRO A 1 220 ? -23.141 34.594 19.766 1 33.41 220 PRO A O 1
ATOM 1661 N N . VAL A 1 221 ? -23.156 32.719 18.734 1 34.97 221 VAL A N 1
ATOM 1662 C CA . VAL A 1 221 ? -24.078 33.219 17.703 1 34.97 221 VAL A CA 1
ATOM 1663 C C . VAL A 1 221 ? -25.391 33.656 18.344 1 34.97 221 VAL A C 1
ATOM 1665 O O . VAL A 1 221 ? -26.062 32.875 19 1 34.97 221 VAL A O 1
ATOM 1668 N N . GLN A 1 222 ? -25.375 34.781 18.859 1 31.14 222 GLN A N 1
ATOM 1669 C CA . GLN A 1 222 ? -26.641 35.375 19.297 1 31.14 222 GLN A CA 1
ATOM 1670 C C . GLN A 1 222 ? -27.734 35.219 18.25 1 31.14 222 GLN A C 1
ATOM 1672 O O . GLN A 1 222 ? -27.578 35.688 17.125 1 31.14 222 GLN A O 1
ATOM 1677 N N . GLN A 1 223 ? -28.375 34 18.25 1 30.59 223 GLN A N 1
ATOM 1678 C CA . GLN A 1 223 ? -29.578 33.781 17.453 1 30.59 223 GLN A CA 1
ATOM 1679 C C . GLN A 1 223 ? -30.516 34.969 17.484 1 30.59 223 GLN A C 1
ATOM 1681 O O . GLN A 1 223 ? -30.984 35.375 18.562 1 30.59 223 GLN A O 1
ATOM 1686 N N . GLU A 1 224 ? -30.219 35.938 16.641 1 34.62 224 GLU A N 1
ATOM 1687 C CA . GLU A 1 224 ? -31.156 37.031 16.5 1 34.62 224 GLU A CA 1
ATOM 1688 C C . GLU A 1 224 ? -32.594 36.5 16.391 1 34.62 224 GLU A C 1
ATOM 1690 O O . GLU A 1 224 ? -32.875 35.625 15.578 1 34.62 224 GLU A O 1
ATOM 1695 N N . SER A 1 225 ? -33.312 36.5 17.484 1 35.78 225 SER A N 1
ATOM 1696 C CA . SER A 1 225 ? -34.75 36.188 17.609 1 35.78 225 SER A CA 1
ATOM 1697 C C . SER A 1 225 ? -35.562 36.844 16.484 1 35.78 225 SER A C 1
ATOM 1699 O O . SER A 1 225 ? -35.438 38.062 16.266 1 35.78 225 SER A O 1
ATOM 1701 N N . PRO A 1 226 ? -35.781 36.031 15.406 1 36.66 226 PRO A N 1
ATOM 1702 C CA . PRO A 1 226 ? -36.625 36.594 14.352 1 36.66 226 PRO A CA 1
ATOM 1703 C C . PRO A 1 226 ? -37.812 37.375 14.891 1 36.66 226 PRO A C 1
ATOM 1705 O O . PRO A 1 226 ? -38.531 36.875 15.773 1 36.66 226 PRO A O 1
ATOM 1708 N N . VAL A 1 227 ? -37.781 38.625 14.938 1 39.12 227 VAL A N 1
ATOM 1709 C CA . VAL A 1 227 ? -38.906 39.5 15.297 1 39.12 227 VAL A CA 1
ATOM 1710 C C . VAL A 1 227 ? -40.125 39.125 14.484 1 39.12 227 VAL A C 1
ATOM 1712 O O . VAL A 1 227 ? -40.094 39.125 13.25 1 39.12 227 VAL A O 1
ATOM 1715 N N . VAL A 1 228 ? -40.938 38.156 14.961 1 38.31 228 VAL A N 1
ATOM 1716 C CA . VAL A 1 228 ? -42.219 37.812 14.414 1 38.31 228 VAL A CA 1
ATOM 1717 C C . VAL A 1 228 ? -43.094 39.062 14.281 1 38.31 228 VAL A C 1
ATOM 1719 O O . VAL A 1 228 ? -43.25 39.781 15.25 1 38.31 228 VAL A O 1
ATOM 1722 N N . PRO A 1 229 ? -43.125 39.625 13.047 1 39.81 229 PRO A N 1
ATOM 1723 C CA . PRO A 1 229 ? -43.938 40.844 12.859 1 39.81 229 PRO A CA 1
ATOM 1724 C C . PRO A 1 229 ? -45.344 40.688 13.414 1 39.81 229 PRO A C 1
ATOM 1726 O O . PRO A 1 229 ? -45.875 39.562 13.461 1 39.81 229 PRO A O 1
ATOM 1729 N N . ALA A 1 230 ? -45.781 41.594 14.258 1 41.09 230 ALA A N 1
ATOM 1730 C CA . ALA A 1 230 ? -47.062 41.719 14.93 1 41.09 230 ALA A CA 1
ATOM 1731 C C . 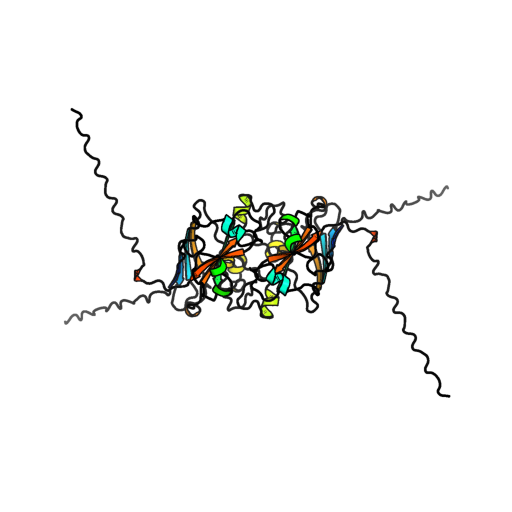ALA A 1 230 ? -48.219 41.531 13.945 1 41.09 230 ALA A C 1
ATOM 1733 O O . ALA A 1 230 ? -48.156 42 12.805 1 41.09 230 ALA A O 1
ATOM 1734 N N . PRO A 1 231 ? -49.125 40.594 14.219 1 37.22 231 PRO A N 1
ATOM 1735 C CA . PRO A 1 231 ? -50.344 40.312 13.453 1 37.22 231 PRO A CA 1
ATOM 1736 C C . PRO A 1 231 ? -51.125 41.562 13.125 1 37.22 231 PRO A C 1
ATOM 1738 O O . PRO A 1 231 ? -51.406 42.375 14.016 1 37.22 231 PRO A O 1
ATOM 1741 N N . GLY A 1 232 ? -50.781 42.312 12.016 1 28.25 232 GLY A N 1
ATOM 1742 C CA . GLY A 1 232 ? -51.562 43.469 11.609 1 28.25 232 GLY A CA 1
ATOM 1743 C C . GLY A 1 232 ? -53.062 43.25 11.734 1 28.25 232 GLY A C 1
ATOM 1744 O O . GLY A 1 232 ? -53.562 42.156 11.414 1 28.25 232 GLY A O 1
ATOM 1745 N N . CYS A 1 233 ? -53.812 43.938 12.672 1 29.31 233 CYS A N 1
ATOM 1746 C CA . CYS A 1 233 ? -55.25 44.125 12.953 1 29.31 233 CYS A CA 1
ATOM 1747 C C . CYS A 1 233 ? -56 44.438 11.672 1 29.31 233 CYS A C 1
ATOM 1749 O O . CYS A 1 233 ? -55.594 45.281 10.883 1 29.31 233 CYS A O 1
ATOM 1751 N N . GLY A 1 234 ? -56.719 43.531 11.148 1 28.91 234 GLY A N 1
ATOM 1752 C CA . GLY A 1 234 ? -57.75 43.812 10.172 1 28.91 234 GLY A CA 1
ATOM 1753 C C . GLY A 1 234 ? -58.625 45 10.539 1 28.91 234 GLY A C 1
ATOM 1754 O O . GLY A 1 234 ? -59.219 45.031 11.625 1 28.91 234 GLY A O 1
ATOM 1755 N N . ALA A 1 235 ? -58.281 46.312 10.156 1 22.44 235 ALA A N 1
ATOM 1756 C CA . ALA A 1 235 ? -59.406 47.188 9.82 1 22.44 235 ALA A CA 1
ATOM 1757 C C . ALA A 1 235 ? -60.156 46.688 8.602 1 22.44 235 ALA A C 1
ATOM 1759 O O . ALA A 1 235 ? -59.531 46.156 7.652 1 22.44 235 ALA A O 1
ATOM 1760 N N . MET B 1 1 ? -4.988 -81.938 2.273 1 34.69 1 MET B N 1
ATOM 1761 C CA . MET B 1 1 ? -5.168 -80.625 2.891 1 34.69 1 MET B CA 1
ATOM 1762 C C . MET B 1 1 ? -4.723 -79.5 1.948 1 34.69 1 MET B C 1
ATOM 1764 O O . MET B 1 1 ? -3.543 -79.438 1.597 1 34.69 1 MET B O 1
ATOM 1768 N N . VAL B 1 2 ? -5.664 -79 1.055 1 45.16 2 VAL B N 1
ATOM 1769 C CA . VAL B 1 2 ? -5.512 -78.062 -0.027 1 45.16 2 VAL B CA 1
ATOM 1770 C C . VAL B 1 2 ? -5.262 -76.688 0.555 1 45.16 2 VAL B C 1
ATOM 1772 O O . VAL B 1 2 ? -6.051 -76.188 1.365 1 45.16 2 VAL B O 1
ATOM 1775 N N . ARG B 1 3 ? -3.971 -76.188 0.681 1 44.53 3 ARG B N 1
ATOM 1776 C CA . ARG B 1 3 ? -3.525 -74.875 1.109 1 44.53 3 ARG B CA 1
ATOM 1777 C C . ARG B 1 3 ? -4.035 -73.812 0.165 1 44.53 3 ARG B C 1
ATOM 1779 O O . ARG B 1 3 ? -3.736 -73.812 -1.031 1 44.53 3 ARG B O 1
ATOM 1786 N N . SER B 1 4 ? -5.238 -73.25 0.454 1 42.03 4 SER B N 1
ATOM 1787 C CA . SER B 1 4 ? -5.758 -72.062 -0.281 1 42.03 4 SER B CA 1
ATOM 1788 C C . SER B 1 4 ? -4.82 -70.875 -0.174 1 42.03 4 SER B C 1
ATOM 1790 O O . SER B 1 4 ? -4.496 -70.438 0.929 1 42.03 4 SER B O 1
ATOM 1792 N N . ILE B 1 5 ? -3.969 -70.625 -1.15 1 44.97 5 ILE B N 1
ATOM 1793 C CA . ILE B 1 5 ? -3.129 -69.438 -1.243 1 44.97 5 ILE B CA 1
ATOM 1794 C C . ILE B 1 5 ? -4.004 -68.25 -1.443 1 44.97 5 ILE B C 1
ATOM 1796 O O . ILE B 1 5 ? -4.719 -68.125 -2.441 1 44.97 5 ILE B O 1
ATOM 1800 N N . ALA B 1 6 ? -4.445 -67.562 -0.384 1 43.5 6 ALA B N 1
ATOM 1801 C CA . ALA B 1 6 ? -5.121 -66.25 -0.486 1 43.5 6 ALA B CA 1
ATOM 1802 C C . ALA B 1 6 ? -4.223 -65.25 -1.151 1 43.5 6 ALA B C 1
ATOM 1804 O O . ALA B 1 6 ? -3.125 -64.938 -0.663 1 43.5 6 ALA B O 1
ATOM 1805 N N . ALA B 1 7 ? -4.363 -65 -2.447 1 39.97 7 ALA B N 1
ATOM 1806 C CA . ALA B 1 7 ? -3.711 -63.875 -3.117 1 39.97 7 ALA B CA 1
ATOM 1807 C C . ALA B 1 7 ? -4.148 -62.562 -2.51 1 39.97 7 ALA B C 1
ATOM 1809 O O . ALA B 1 7 ? -5.336 -62.219 -2.514 1 39.97 7 ALA B O 1
ATOM 1810 N N . LEU B 1 8 ? -3.43 -62 -1.571 1 42.12 8 LEU B N 1
ATOM 1811 C CA . LEU B 1 8 ? -3.625 -60.625 -1.149 1 42.12 8 LEU B CA 1
ATOM 1812 C C . LEU B 1 8 ? -3.559 -59.656 -2.342 1 42.12 8 LEU B C 1
ATOM 1814 O O . LEU B 1 8 ? -2.516 -59.562 -2.99 1 42.12 8 LEU B O 1
ATOM 1818 N N . ALA B 1 9 ? -4.668 -59.469 -2.996 1 41.94 9 ALA B N 1
ATOM 1819 C CA . ALA B 1 9 ? -4.703 -58.406 -3.984 1 41.94 9 ALA B CA 1
ATOM 1820 C C . ALA B 1 9 ? -4.246 -57.062 -3.373 1 41.94 9 ALA B C 1
ATOM 1822 O O . ALA B 1 9 ? -4.879 -56.562 -2.449 1 41.94 9 ALA B O 1
ATOM 1823 N N . ALA B 1 10 ? -2.992 -56.75 -3.492 1 41.19 10 ALA B N 1
ATOM 1824 C CA . ALA B 1 10 ? -2.57 -55.406 -3.201 1 41.19 10 ALA B CA 1
ATOM 1825 C C . ALA B 1 10 ? -3.377 -54.375 -4.016 1 41.19 10 ALA B C 1
ATOM 1827 O O . ALA B 1 10 ? -3.307 -54.375 -5.246 1 41.19 10 ALA B O 1
ATOM 1828 N N . THR B 1 11 ? -4.547 -54.031 -3.623 1 39.59 11 THR B N 1
ATOM 1829 C CA . THR B 1 11 ? -5.125 -52.875 -4.246 1 39.59 11 THR B CA 1
ATOM 1830 C C . THR B 1 11 ? -4.09 -51.75 -4.355 1 39.59 11 THR B C 1
ATOM 1832 O O . THR B 1 11 ? -3.477 -51.375 -3.357 1 39.59 11 THR B O 1
ATOM 1835 N N . LEU B 1 12 ? -3.35 -51.688 -5.449 1 37.53 12 LEU B N 1
ATOM 1836 C CA . LEU B 1 12 ? -2.623 -50.438 -5.707 1 37.53 12 LEU B CA 1
ATOM 1837 C C . LEU B 1 12 ? -3.506 -49.219 -5.434 1 37.53 12 LEU B C 1
ATOM 1839 O O . LEU B 1 12 ? -4.512 -49.031 -6.113 1 37.53 12 LEU B O 1
ATOM 1843 N N . ALA B 1 13 ? -3.715 -48.844 -4.23 1 42.38 13 ALA B N 1
ATOM 1844 C CA . ALA B 1 13 ? -4.281 -47.5 -4.055 1 42.38 13 ALA B CA 1
ATOM 1845 C C . ALA B 1 13 ? -3.723 -46.531 -5.09 1 42.38 13 ALA B C 1
ATOM 1847 O O . ALA B 1 13 ? -2.516 -46.281 -5.125 1 42.38 13 ALA B O 1
ATOM 1848 N N . VAL B 1 14 ? -4.277 -46.531 -6.211 1 42.06 14 VAL B N 1
ATOM 1849 C CA . VAL B 1 14 ? -3.979 -45.344 -7.047 1 42.06 14 VAL B CA 1
ATOM 1850 C C . VAL B 1 14 ? -3.92 -44.094 -6.188 1 42.06 14 VAL B C 1
ATOM 1852 O O . VAL B 1 14 ? -4.891 -43.75 -5.508 1 42.06 14 VAL B O 1
ATOM 1855 N N . ALA B 1 15 ? -2.904 -43.812 -5.477 1 47.75 15 ALA B N 1
ATOM 1856 C CA . ALA B 1 15 ? -2.744 -42.5 -4.84 1 47.75 15 ALA B CA 1
ATOM 1857 C C . ALA B 1 15 ? -3.311 -41.375 -5.719 1 47.75 15 ALA B C 1
ATOM 1859 O O . ALA B 1 15 ? -2.801 -41.125 -6.812 1 47.75 15 ALA B O 1
ATOM 1860 N N . SER B 1 16 ? -4.66 -41.25 -5.848 1 52.38 16 SER B N 1
ATOM 1861 C CA . SER B 1 16 ? -5.234 -40.156 -6.621 1 52.38 16 SER B CA 1
ATOM 1862 C C . SER B 1 16 ? -4.348 -38.906 -6.566 1 52.38 16 SER B C 1
ATOM 1864 O O . SER B 1 16 ? -3.854 -38.531 -5.504 1 52.38 16 SER B O 1
ATOM 1866 N N . ALA B 1 17 ? -3.67 -38.562 -7.672 1 69.31 17 ALA B N 1
ATOM 1867 C CA . ALA B 1 17 ? -2.729 -37.438 -7.812 1 69.31 17 ALA B CA 1
ATOM 1868 C C . ALA B 1 17 ? -3.285 -36.188 -7.184 1 69.31 17 ALA B C 1
ATOM 1870 O O . ALA B 1 17 ? -4.398 -35.75 -7.504 1 69.31 17 ALA B O 1
ATOM 1871 N N . GLN B 1 18 ? -2.814 -35.75 -6.086 1 86.5 18 GLN B N 1
ATOM 1872 C CA . GLN B 1 18 ? -3.186 -34.531 -5.379 1 86.5 18 GLN B CA 1
ATOM 1873 C C . GLN B 1 18 ? -3.24 -33.312 -6.332 1 86.5 18 GLN B C 1
ATOM 1875 O O . GLN B 1 18 ? -2.385 -33.188 -7.211 1 86.5 18 GLN B O 1
ATOM 1880 N N . PRO B 1 19 ? -4.43 -32.594 -6.301 1 91.88 19 PRO B N 1
ATOM 1881 C CA . PRO B 1 19 ? -4.5 -31.438 -7.199 1 91.88 19 PRO B CA 1
ATOM 1882 C C . PRO B 1 19 ? -3.273 -30.547 -7.09 1 91.88 19 PRO B C 1
ATOM 1884 O O . PRO B 1 19 ? -2.74 -30.344 -5.992 1 91.88 19 PRO B O 1
ATOM 1887 N N . SER B 1 20 ? -2.816 -30.203 -8.25 1 95.25 20 SER B N 1
ATOM 1888 C CA . SER B 1 20 ? -1.669 -29.297 -8.297 1 95.25 20 SER B CA 1
ATOM 1889 C C . SER B 1 20 ? -1.798 -28.297 -9.438 1 95.25 20 SER B C 1
ATOM 1891 O O . SER B 1 20 ? -2.363 -28.609 -10.484 1 95.25 20 SER B O 1
ATOM 1893 N N . PHE B 1 21 ? -1.361 -27.062 -9.195 1 96.94 21 PHE B N 1
ATOM 1894 C CA . PHE B 1 21 ? -1.37 -26 -10.18 1 96.94 21 PHE B CA 1
ATOM 1895 C C . PHE B 1 21 ? -0.008 -25.312 -10.242 1 96.94 21 PHE B C 1
ATOM 1897 O O . PHE B 1 21 ? 0.776 -25.375 -9.297 1 96.94 21 PHE B O 1
ATOM 1904 N N . VAL B 1 22 ? 0.265 -24.75 -11.406 1 97.81 22 VAL B N 1
ATOM 1905 C CA . VAL B 1 22 ? 1.547 -24.078 -11.578 1 97.81 22 VAL B CA 1
ATOM 1906 C C . VAL B 1 22 ? 1.337 -22.75 -12.289 1 97.81 22 VAL B C 1
ATOM 1908 O O . VAL B 1 22 ? 0.487 -22.625 -13.172 1 97.81 22 VAL B O 1
ATOM 1911 N N . TYR B 1 23 ? 1.994 -21.719 -11.852 1 98 23 TYR B N 1
ATOM 1912 C CA . TYR B 1 23 ? 2.125 -20.422 -12.484 1 98 23 TYR B CA 1
ATOM 1913 C C . TYR B 1 23 ? 3.531 -20.219 -13.039 1 98 23 TYR B C 1
ATOM 1915 O O . TYR B 1 23 ? 4.492 -20.078 -12.281 1 98 23 TYR B O 1
ATOM 1923 N N . LYS B 1 24 ? 3.637 -20.172 -14.352 1 97.12 24 LYS B N 1
ATOM 1924 C CA . LYS B 1 24 ? 4.941 -20.094 -15 1 97.12 24 LYS B CA 1
ATOM 1925 C C . LYS B 1 24 ? 5.215 -18.688 -15.516 1 97.12 24 LYS B C 1
ATOM 1927 O O . LYS B 1 24 ? 4.387 -18.109 -16.219 1 97.12 24 LYS B O 1
ATOM 1932 N N . PHE B 1 25 ? 6.316 -18.188 -15.117 1 96.56 25 PHE B N 1
ATOM 1933 C CA . PHE B 1 25 ? 6.809 -16.906 -15.586 1 96.56 25 PHE B CA 1
ATOM 1934 C C . PHE B 1 25 ? 7.91 -17.094 -16.625 1 96.56 25 PHE B C 1
ATOM 1936 O O . PHE B 1 25 ? 8.836 -17.875 -16.422 1 96.56 25 PHE B O 1
ATOM 1943 N N . ASP B 1 26 ? 7.754 -16.406 -17.703 1 94.88 26 ASP B N 1
ATOM 1944 C CA . ASP B 1 26 ? 8.773 -16.328 -18.734 1 94.88 26 ASP B CA 1
ATOM 1945 C C . ASP B 1 26 ? 9.312 -14.898 -18.875 1 94.88 26 ASP B C 1
ATOM 1947 O O . ASP B 1 26 ? 8.578 -13.977 -19.219 1 94.88 26 ASP B O 1
ATOM 1951 N N . ALA B 1 27 ? 10.648 -14.758 -18.719 1 94 27 ALA B N 1
ATOM 1952 C CA . ALA B 1 27 ? 11.258 -13.43 -18.672 1 94 27 ALA B CA 1
ATOM 1953 C C . ALA B 1 27 ? 10.906 -12.625 -19.922 1 94 27 ALA B C 1
ATOM 1955 O O . ALA B 1 27 ? 10.75 -11.398 -19.844 1 94 27 ALA B O 1
ATOM 1956 N N . ALA B 1 28 ? 10.672 -13.234 -20.984 1 91.31 28 ALA B N 1
ATOM 1957 C CA . ALA B 1 28 ? 10.383 -12.562 -22.25 1 91.31 28 ALA B CA 1
ATOM 1958 C C . ALA B 1 28 ? 9.008 -11.906 -22.219 1 91.31 28 ALA B C 1
ATOM 1960 O O . ALA B 1 28 ? 8.781 -10.883 -22.875 1 91.31 28 ALA B O 1
ATOM 1961 N N . THR B 1 29 ? 8.125 -12.43 -21.359 1 91.25 29 THR B N 1
ATOM 1962 C CA . THR B 1 29 ? 6.754 -11.922 -21.406 1 91.25 29 THR B CA 1
ATOM 1963 C C . THR B 1 29 ? 6.266 -11.562 -20 1 91.25 29 THR B C 1
ATOM 1965 O O . THR B 1 29 ? 5.121 -11.141 -19.828 1 91.25 29 THR B O 1
ATOM 1968 N N . ALA B 1 30 ? 7.078 -11.758 -19.047 1 93.94 30 ALA B N 1
ATOM 1969 C CA . ALA B 1 30 ? 6.668 -11.5 -17.672 1 93.94 30 ALA B CA 1
ATOM 1970 C C . ALA B 1 30 ? 7.574 -10.461 -17.016 1 93.94 30 ALA B C 1
ATOM 1972 O O . ALA B 1 30 ? 8.031 -10.656 -15.883 1 93.94 30 ALA B O 1
ATOM 1973 N N . GLY B 1 31 ? 7.836 -9.422 -17.734 1 92.44 31 GLY B N 1
ATOM 1974 C CA . GLY B 1 31 ? 8.547 -8.289 -17.156 1 92.44 31 GLY B CA 1
ATOM 1975 C C . GLY B 1 31 ? 9.938 -8.633 -16.672 1 92.44 31 GLY B C 1
ATOM 1976 O O . GLY B 1 31 ? 10.438 -8.039 -15.719 1 92.44 31 GLY B O 1
ATOM 1977 N N . GLY B 1 32 ? 10.57 -9.648 -17.219 1 94.25 32 GLY B N 1
ATOM 1978 C CA . GLY B 1 32 ? 11.93 -10.023 -16.875 1 94.25 32 GLY B CA 1
ATOM 1979 C C . GLY B 1 32 ? 12 -11.109 -15.82 1 94.25 32 GLY B C 1
ATOM 1980 O O . GLY B 1 32 ? 13.086 -11.594 -15.492 1 94.25 32 GLY B O 1
ATOM 1981 N N . VAL B 1 33 ? 10.875 -11.508 -15.289 1 96.38 33 VAL B N 1
ATOM 1982 C CA . VAL B 1 33 ? 10.852 -12.531 -14.258 1 96.38 33 VAL B CA 1
ATOM 1983 C C . VAL B 1 33 ? 10.766 -13.914 -14.898 1 96.38 33 VAL B C 1
ATOM 1985 O O . VAL B 1 33 ? 9.945 -14.141 -15.797 1 96.38 33 VAL B O 1
ATOM 1988 N N . ASP B 1 34 ? 11.656 -14.797 -14.445 1 97.62 34 ASP B N 1
ATOM 1989 C CA . ASP B 1 34 ? 11.641 -16.188 -14.891 1 97.62 34 ASP B CA 1
ATOM 1990 C C . ASP B 1 34 ? 11.367 -17.141 -13.719 1 97.62 34 ASP B C 1
ATOM 1992 O O . ASP B 1 34 ? 11.703 -16.828 -12.578 1 97.62 34 ASP B O 1
ATOM 1996 N N . GLY B 1 35 ? 10.703 -18.297 -14.078 1 98.44 35 GLY B N 1
ATOM 1997 C CA . GLY B 1 35 ? 10.516 -19.312 -13.062 1 98.44 35 GLY B CA 1
ATOM 1998 C C . GLY B 1 35 ? 9.055 -19.703 -12.867 1 98.44 35 GLY B C 1
ATOM 1999 O O . GLY B 1 35 ? 8.266 -19.641 -13.812 1 98.44 35 GLY B O 1
ATOM 2000 N N . SER B 1 36 ? 8.789 -20.219 -11.633 1 98.5 36 SER B N 1
ATOM 2001 C CA . SER B 1 36 ? 7.43 -20.719 -11.438 1 98.5 36 SER B CA 1
ATOM 2002 C C . SER B 1 36 ? 7.051 -20.719 -9.961 1 98.5 36 SER B C 1
ATOM 2004 O O . SER B 1 36 ? 7.918 -20.641 -9.094 1 98.5 36 SER B O 1
ATOM 2006 N N . ILE B 1 37 ? 5.793 -20.672 -9.711 1 98.5 37 ILE B N 1
ATOM 2007 C CA . ILE B 1 37 ? 5.172 -20.922 -8.414 1 98.5 37 ILE B CA 1
ATOM 2008 C C . ILE B 1 37 ? 4.266 -22.156 -8.516 1 98.5 37 ILE B C 1
ATOM 2010 O O . ILE B 1 37 ? 3.367 -22.203 -9.359 1 98.5 37 ILE B O 1
ATOM 2014 N N . HIS B 1 38 ? 4.516 -23.172 -7.641 1 98.06 38 HIS B N 1
ATOM 2015 C CA . HIS B 1 38 ? 3.756 -24.422 -7.633 1 98.06 38 HIS B CA 1
ATOM 2016 C C . HIS B 1 38 ? 2.846 -24.5 -6.414 1 98.06 38 HIS B C 1
ATOM 2018 O O . HIS B 1 38 ? 3.271 -24.203 -5.293 1 98.06 38 HIS B O 1
ATOM 2024 N N . ILE B 1 39 ? 1.653 -24.875 -6.68 1 98 39 ILE B N 1
ATOM 2025 C CA . ILE B 1 39 ? 0.691 -25.156 -5.617 1 98 39 ILE B CA 1
ATOM 2026 C C . ILE B 1 39 ? 0.368 -26.656 -5.602 1 98 39 ILE B C 1
ATOM 2028 O O . ILE B 1 39 ? -0.152 -27.188 -6.578 1 98 39 ILE B O 1
ATOM 2032 N N . LYS B 1 40 ? 0.671 -27.281 -4.5 1 97.12 40 LYS B N 1
ATOM 2033 C CA . LYS B 1 40 ? 0.344 -28.703 -4.324 1 97.12 40 LYS B CA 1
ATOM 2034 C C . LYS B 1 40 ? -0.575 -28.906 -3.123 1 97.12 40 LYS B C 1
ATOM 2036 O O . LYS B 1 40 ? -0.193 -28.625 -1.986 1 97.12 40 LYS B O 1
ATOM 2041 N N . TYR B 1 41 ? -1.687 -29.453 -3.395 1 97.44 41 TYR B N 1
ATOM 2042 C CA . TYR B 1 41 ? -2.654 -29.656 -2.324 1 97.44 41 TYR B CA 1
ATOM 2043 C C . TYR B 1 41 ? -2.406 -30.984 -1.619 1 97.44 41 TYR B C 1
ATOM 2045 O O . TYR B 1 41 ? -1.929 -31.938 -2.234 1 97.44 41 TYR B O 1
ATOM 2053 N N . ALA B 1 42 ? -2.805 -31.031 -0.329 1 96.69 42 ALA B N 1
ATOM 2054 C CA . ALA B 1 42 ? -2.666 -32.25 0.463 1 96.69 42 ALA B CA 1
ATOM 2055 C C . ALA B 1 42 ? -3.725 -33.281 0.075 1 96.69 42 ALA B C 1
ATOM 2057 O O . ALA B 1 42 ? -3.586 -34.469 0.377 1 96.69 42 ALA B O 1
ATOM 2058 N N . GLY B 1 43 ? -4.844 -32.844 -0.538 1 94.5 43 GLY B N 1
ATOM 2059 C CA . GLY B 1 43 ? -5.949 -33.688 -0.953 1 94.5 43 GLY B CA 1
ATOM 2060 C C . GLY B 1 43 ? -6.977 -32.969 -1.799 1 94.5 43 GLY B C 1
ATOM 2061 O O . GLY B 1 43 ? -6.906 -31.75 -1.95 1 94.5 43 GLY B O 1
ATOM 2062 N N . GLU B 1 44 ? -7.902 -33.688 -2.361 1 93 44 GLU B N 1
ATOM 2063 C CA . GLU B 1 44 ? -8.891 -33.156 -3.295 1 93 44 GLU B CA 1
ATOM 2064 C C . GLU B 1 44 ? -9.812 -32.156 -2.609 1 93 44 GLU B C 1
ATOM 2066 O O . GLU B 1 44 ? -10.289 -31.203 -3.24 1 93 44 GLU B O 1
ATOM 2071 N N . ASN B 1 45 ? -10.031 -32.312 -1.369 1 94.31 45 ASN B N 1
ATOM 2072 C CA . ASN B 1 45 ? -10.93 -31.406 -0.648 1 94.31 45 ASN B CA 1
ATOM 2073 C C . ASN B 1 45 ? -10.227 -30.734 0.523 1 94.31 45 ASN B C 1
ATOM 2075 O O . ASN B 1 45 ? -10.875 -30.297 1.476 1 94.31 45 ASN B O 1
ATOM 2079 N N . SER B 1 46 ? -8.922 -30.688 0.371 1 96.06 46 SER B N 1
ATOM 2080 C CA . SER B 1 46 ? -8.141 -30.094 1.454 1 96.06 46 SER B CA 1
ATOM 2081 C C . SER B 1 46 ? -7.816 -28.625 1.17 1 96.06 46 SER B C 1
ATOM 2083 O O . SER B 1 46 ? -7.492 -28.266 0.036 1 96.06 46 SER B O 1
ATOM 2085 N N . SER B 1 47 ? -7.902 -27.828 2.236 1 97.06 47 SER B N 1
ATOM 2086 C CA . SER B 1 47 ? -7.426 -26.453 2.123 1 97.06 47 SER B CA 1
ATOM 2087 C C . SER B 1 47 ? -5.934 -26.359 2.432 1 97.06 47 SER B C 1
ATOM 2089 O O . SER B 1 47 ? -5.328 -25.297 2.279 1 97.06 47 SER B O 1
ATOM 2091 N N . THR B 1 48 ? -5.352 -27.453 2.867 1 98 48 THR B N 1
ATOM 2092 C CA . THR B 1 48 ? -3.912 -27.438 3.105 1 98 48 THR B CA 1
ATOM 2093 C C . THR B 1 48 ? -3.146 -27.562 1.79 1 98 48 THR B C 1
ATOM 2095 O O . THR B 1 48 ? -3.361 -28.516 1.029 1 98 48 THR B O 1
ATOM 2098 N N . ALA B 1 49 ? -2.291 -26.625 1.529 1 98.12 49 ALA B N 1
ATOM 2099 C CA . ALA B 1 49 ? -1.507 -26.625 0.297 1 98.12 49 ALA B CA 1
ATOM 2100 C C . ALA B 1 49 ? -0.056 -26.234 0.57 1 98.12 49 ALA B C 1
ATOM 2102 O O . ALA B 1 49 ? 0.221 -25.422 1.449 1 98.12 49 ALA B O 1
ATOM 2103 N N . THR B 1 50 ? 0.84 -26.875 -0.164 1 98.25 50 THR B N 1
ATOM 2104 C CA . THR B 1 50 ? 2.242 -26.469 -0.205 1 98.25 50 THR B CA 1
ATOM 2105 C C . THR B 1 50 ? 2.512 -25.578 -1.408 1 98.25 50 THR B C 1
ATOM 2107 O O . THR B 1 50 ? 2.203 -25.938 -2.545 1 98.25 50 THR B O 1
ATOM 2110 N N . ILE B 1 51 ? 3.043 -24.406 -1.12 1 98.5 51 ILE B N 1
ATOM 2111 C CA . ILE B 1 51 ? 3.375 -23.406 -2.137 1 98.5 51 ILE B CA 1
ATOM 2112 C C . ILE B 1 51 ? 4.891 -23.328 -2.307 1 98.5 51 ILE B C 1
ATOM 2114 O O . ILE B 1 51 ? 5.617 -23.094 -1.341 1 98.5 51 ILE B O 1
ATOM 2118 N N . THR B 1 52 ? 5.379 -23.578 -3.525 1 98.38 52 THR B N 1
ATOM 2119 C CA . THR B 1 52 ? 6.809 -23.5 -3.811 1 98.38 52 THR B CA 1
ATOM 2120 C C . THR B 1 52 ? 7.094 -22.453 -4.879 1 98.38 52 THR B C 1
ATOM 2122 O O . THR B 1 52 ? 6.555 -22.531 -5.988 1 98.38 52 THR B O 1
ATOM 2125 N N . ALA B 1 53 ? 7.941 -21.484 -4.484 1 98.5 53 ALA B N 1
ATOM 2126 C CA . ALA B 1 53 ? 8.328 -20.438 -5.426 1 98.5 53 ALA B CA 1
ATOM 2127 C C . ALA B 1 53 ? 9.805 -20.562 -5.805 1 98.5 53 ALA B C 1
ATOM 2129 O O . ALA B 1 53 ? 10.664 -20.672 -4.93 1 98.5 53 ALA B O 1
ATOM 2130 N N . ALA B 1 54 ? 10.062 -20.672 -7.047 1 98.31 54 ALA B N 1
ATOM 2131 C CA . ALA B 1 54 ? 11.391 -20.578 -7.652 1 98.31 54 ALA B CA 1
ATOM 2132 C C . ALA B 1 54 ? 11.414 -19.562 -8.781 1 98.31 54 ALA B C 1
ATOM 2134 O O . ALA B 1 54 ? 10.977 -19.844 -9.898 1 98.31 54 ALA B O 1
ATOM 2135 N N . LEU B 1 55 ? 11.914 -18.359 -8.477 1 98.56 55 LEU B N 1
ATOM 2136 C CA . LEU B 1 55 ? 11.836 -17.234 -9.406 1 98.56 55 LEU B CA 1
ATOM 2137 C C . LEU B 1 55 ? 13.203 -16.562 -9.578 1 98.56 55 LEU B C 1
ATOM 2139 O O . LEU B 1 55 ? 13.992 -16.516 -8.633 1 98.56 55 LEU B O 1
ATOM 2143 N N . ASP B 1 56 ? 13.445 -16.141 -10.742 1 98.5 56 ASP B N 1
ATOM 2144 C CA . ASP B 1 56 ? 14.648 -15.406 -11.102 1 98.5 56 ASP B CA 1
ATOM 2145 C C . ASP B 1 56 ? 14.305 -14.016 -11.641 1 98.5 56 ASP B C 1
ATOM 2147 O O . ASP B 1 56 ? 13.641 -13.891 -12.672 1 98.5 56 ASP B O 1
ATOM 2151 N N . PHE B 1 57 ? 14.844 -12.969 -10.914 1 97.44 57 PHE B N 1
ATOM 2152 C CA . PHE B 1 57 ? 14.531 -11.594 -11.266 1 97.44 57 PHE B CA 1
ATOM 2153 C C . PHE B 1 57 ? 15.727 -10.914 -11.922 1 97.44 57 PHE B C 1
ATOM 2155 O O . PHE B 1 57 ? 15.758 -9.688 -12.055 1 97.44 57 PHE B O 1
ATOM 2162 N N . SER B 1 58 ? 16.766 -11.586 -12.367 1 96.69 58 SER B N 1
ATOM 2163 C CA . SER B 1 58 ? 18.031 -11.016 -12.836 1 96.69 58 SER B CA 1
ATOM 2164 C C . SER B 1 58 ? 17.828 -10.242 -14.133 1 96.69 58 SER B C 1
ATOM 2166 O O . SER B 1 58 ? 18.656 -9.398 -14.477 1 96.69 58 SER B O 1
ATOM 2168 N N . ARG B 1 59 ? 16.75 -10.5 -14.828 1 95.38 59 ARG B N 1
ATOM 2169 C CA . ARG B 1 59 ? 16.531 -9.836 -16.109 1 95.38 59 ARG B CA 1
ATOM 2170 C C . ARG B 1 59 ? 15.484 -8.734 -15.992 1 95.38 59 ARG B C 1
ATOM 2172 O O . ARG B 1 59 ? 15.055 -8.172 -17 1 95.38 59 ARG B O 1
ATOM 2179 N N . VAL B 1 60 ? 15.102 -8.438 -14.797 1 94.31 60 VAL B N 1
ATOM 2180 C CA . VAL B 1 60 ? 14.195 -7.312 -14.578 1 94.31 60 VAL B CA 1
ATOM 2181 C C . VAL B 1 60 ? 14.938 -6 -14.82 1 94.31 60 VAL B C 1
ATOM 2183 O O . VAL B 1 60 ? 16.047 -5.805 -14.328 1 94.31 60 VAL B O 1
ATOM 2186 N N . ASN B 1 61 ? 14.328 -5.121 -15.578 1 92.31 61 ASN B N 1
ATOM 2187 C CA . ASN B 1 61 ? 14.891 -3.811 -15.867 1 92.31 61 ASN B CA 1
ATOM 2188 C C . ASN B 1 61 ? 14.312 -2.73 -14.961 1 92.31 61 ASN B C 1
ATOM 2190 O O . ASN B 1 61 ? 13.219 -2.217 -15.219 1 92.31 61 ASN B O 1
ATOM 2194 N N . GLN B 1 62 ? 15.102 -2.311 -14.047 1 89.44 62 GLN B N 1
ATOM 2195 C CA . GLN B 1 62 ? 14.648 -1.377 -13.016 1 89.44 62 GLN B CA 1
ATOM 2196 C C . GLN B 1 62 ? 14.25 -0.037 -13.633 1 89.44 62 GLN B C 1
ATOM 2198 O O . GLN B 1 62 ? 13.172 0.486 -13.344 1 89.44 62 GLN B O 1
ATOM 2203 N N . PRO B 1 63 ? 15.016 0.507 -14.523 1 90.69 63 PRO B N 1
ATOM 2204 C CA . PRO B 1 63 ? 14.648 1.789 -15.133 1 90.69 63 PRO B CA 1
ATOM 2205 C C . PRO B 1 63 ? 13.305 1.733 -15.852 1 90.69 63 PRO B C 1
ATOM 2207 O O . PRO B 1 63 ? 12.555 2.715 -15.852 1 90.69 63 PRO B O 1
ATOM 2210 N N . ASP B 1 64 ? 13.016 0.623 -16.406 1 90.69 64 ASP B N 1
ATOM 2211 C CA . ASP B 1 64 ? 11.742 0.488 -17.109 1 90.69 64 ASP B CA 1
ATOM 2212 C C . ASP B 1 64 ? 10.57 0.559 -16.125 1 90.69 64 ASP B C 1
ATOM 2214 O O . ASP B 1 64 ? 9.516 1.105 -16.453 1 90.69 64 ASP B O 1
ATOM 2218 N N . ILE B 1 65 ? 10.773 -0 -14.984 1 91.12 65 ILE B N 1
ATOM 2219 C CA . ILE B 1 65 ? 9.719 0.031 -13.977 1 91.12 65 ILE B CA 1
ATOM 2220 C C . ILE B 1 65 ? 9.5 1.467 -13.5 1 91.12 65 ILE B C 1
ATOM 2222 O O . ILE B 1 65 ? 8.359 1.929 -13.406 1 91.12 65 ILE B O 1
ATOM 2226 N N . MET B 1 66 ? 10.555 2.203 -13.273 1 87.38 66 MET B N 1
ATOM 2227 C CA . MET B 1 66 ? 10.461 3.582 -12.805 1 87.38 66 MET B CA 1
ATOM 2228 C C . MET B 1 66 ? 9.82 4.473 -13.859 1 87.38 66 MET B C 1
ATOM 2230 O O . MET B 1 66 ? 9.109 5.426 -13.531 1 87.38 66 MET B O 1
ATOM 2234 N N . ALA B 1 67 ? 10.031 4.168 -15.094 1 86.5 67 ALA B N 1
ATOM 2235 C CA . ALA B 1 67 ? 9.445 4.938 -16.188 1 86.5 67 ALA B CA 1
ATOM 2236 C C . ALA B 1 67 ? 7.965 4.613 -16.344 1 86.5 67 ALA B C 1
ATOM 2238 O O . ALA B 1 67 ? 7.18 5.461 -16.781 1 86.5 67 ALA B O 1
ATOM 2239 N N . PHE B 1 68 ? 7.613 3.461 -15.992 1 87.19 68 PHE B N 1
ATOM 2240 C CA . PHE B 1 68 ? 6.25 2.979 -16.188 1 87.19 68 PHE B CA 1
ATOM 2241 C C . PHE B 1 68 ? 5.312 3.59 -15.148 1 87.19 68 PHE B C 1
ATOM 2243 O O . PHE B 1 68 ? 4.164 3.906 -15.461 1 87.19 68 PHE B O 1
ATOM 2250 N N . ASP B 1 69 ? 5.785 3.703 -13.938 1 86.06 69 ASP B N 1
ATOM 2251 C CA . ASP B 1 69 ? 4.98 4.211 -12.836 1 86.06 69 ASP B CA 1
ATOM 2252 C C . ASP B 1 69 ? 5.605 5.465 -12.227 1 86.06 69 ASP B C 1
ATOM 2254 O O . ASP B 1 69 ? 6.543 5.375 -11.43 1 86.06 69 ASP B O 1
ATOM 2258 N N . ASP B 1 70 ? 4.984 6.57 -12.492 1 80.81 70 ASP B N 1
ATOM 2259 C CA . ASP B 1 70 ? 5.547 7.855 -12.094 1 80.81 70 ASP B CA 1
ATOM 2260 C C . ASP B 1 70 ? 5.391 8.086 -10.594 1 80.81 70 ASP B C 1
ATOM 2262 O O . ASP B 1 70 ? 5.926 9.047 -10.047 1 80.81 70 ASP B O 1
ATOM 2266 N N . GLN B 1 71 ? 4.73 7.156 -9.945 1 81.44 71 GLN B N 1
ATOM 2267 C CA . GLN B 1 71 ? 4.539 7.301 -8.508 1 81.44 71 GLN B CA 1
ATOM 2268 C C . GLN B 1 71 ? 5.551 6.465 -7.727 1 81.44 71 GLN B C 1
ATOM 2270 O O . GLN B 1 71 ? 5.574 6.496 -6.496 1 81.44 71 GLN B O 1
ATOM 2275 N N . CYS B 1 72 ? 6.41 5.809 -8.484 1 87.5 72 CYS B N 1
ATOM 2276 C CA . CYS B 1 72 ? 7.52 5.129 -7.824 1 87.5 72 CYS B CA 1
ATOM 2277 C C . CYS B 1 72 ? 8.492 6.129 -7.223 1 87.5 72 CYS B C 1
ATOM 2279 O O . CYS B 1 72 ? 8.938 7.055 -7.898 1 87.5 72 CYS B O 1
ATOM 2281 N N . THR B 1 73 ? 8.82 5.91 -5.945 1 86.5 73 THR B N 1
ATOM 2282 C CA . THR B 1 73 ? 9.633 6.91 -5.254 1 86.5 73 THR B CA 1
ATOM 2283 C C . THR B 1 73 ? 10.969 6.316 -4.828 1 86.5 73 THR B C 1
ATOM 2285 O O . THR B 1 73 ? 11.836 7.031 -4.312 1 86.5 73 THR B O 1
ATOM 2288 N N . SER B 1 74 ? 11.109 5.062 -4.992 1 86.75 74 SER B N 1
ATOM 2289 C CA . SER B 1 74 ? 12.383 4.418 -4.688 1 86.75 74 SER B CA 1
ATOM 2290 C C . SER B 1 74 ? 13.234 4.262 -5.941 1 86.75 74 SER B C 1
ATOM 2292 O O . SER B 1 74 ? 12.711 4.195 -7.051 1 86.75 74 SER B O 1
ATOM 2294 N N . ASP B 1 75 ? 14.523 4.207 -5.727 1 82.44 75 ASP B N 1
ATOM 2295 C CA . ASP B 1 75 ? 15.438 4.051 -6.855 1 82.44 75 ASP B CA 1
ATOM 2296 C C . ASP B 1 75 ? 15.484 2.598 -7.324 1 82.44 75 ASP B C 1
ATOM 2298 O O . ASP B 1 75 ? 15.898 2.316 -8.453 1 82.44 75 ASP B O 1
ATOM 2302 N N . LYS B 1 76 ? 15.141 1.757 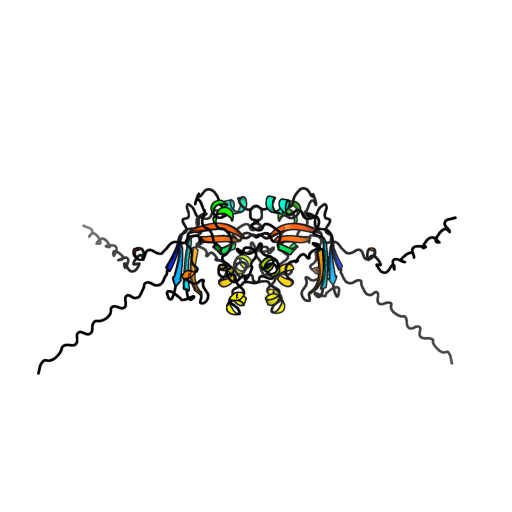-6.453 1 86.75 76 LYS B N 1
ATOM 2303 C CA . LYS B 1 76 ? 15.117 0.337 -6.793 1 86.75 76 LYS B CA 1
ATOM 2304 C C . LYS B 1 76 ? 13.914 -0.36 -6.172 1 86.75 76 LYS B C 1
ATOM 2306 O O . LYS B 1 76 ? 13.344 0.126 -5.191 1 86.75 76 LYS B O 1
ATOM 2311 N N . VAL B 1 77 ? 13.562 -1.415 -6.844 1 92.06 77 VAL B N 1
ATOM 2312 C CA . VAL B 1 77 ? 12.516 -2.256 -6.27 1 92.06 77 VAL B CA 1
ATOM 2313 C C . VAL B 1 77 ? 13.039 -2.93 -5 1 92.06 77 VAL B C 1
ATOM 2315 O O . VAL B 1 77 ? 14.086 -3.572 -5.02 1 92.06 77 VAL B O 1
ATOM 2318 N N . THR B 1 78 ? 12.336 -2.775 -3.924 1 88.56 78 THR B N 1
ATOM 2319 C CA . THR B 1 78 ? 12.812 -3.25 -2.629 1 88.56 78 THR B CA 1
ATOM 2320 C C . THR B 1 78 ? 12.156 -4.578 -2.266 1 88.56 78 THR B C 1
ATOM 2322 O O . THR B 1 78 ? 12.516 -5.199 -1.262 1 88.56 78 THR B O 1
ATOM 2325 N N . GLY B 1 79 ? 11.258 -5.035 -3.016 1 93.38 79 GLY B N 1
ATOM 2326 C CA . GLY B 1 79 ? 10.523 -6.273 -2.82 1 93.38 79 GLY B CA 1
ATOM 2327 C C . GLY B 1 79 ? 9.414 -6.473 -3.832 1 93.38 79 GLY B C 1
ATOM 2328 O O . GLY B 1 79 ? 9.148 -5.59 -4.652 1 93.38 79 GLY B O 1
ATOM 2329 N N . TRP B 1 80 ? 8.805 -7.625 -3.766 1 96.88 80 TRP B N 1
ATOM 2330 C CA . TRP B 1 80 ? 7.73 -7.969 -4.695 1 96.88 80 TRP B CA 1
ATOM 2331 C C . TRP B 1 80 ? 6.535 -8.562 -3.953 1 96.88 80 TRP B C 1
ATOM 2333 O O . TRP B 1 80 ? 6.637 -9.633 -3.355 1 96.88 80 TRP B O 1
ATOM 2343 N N . LYS B 1 81 ? 5.453 -7.805 -3.971 1 97.69 81 LYS B N 1
ATOM 2344 C CA . LYS B 1 81 ? 4.215 -8.406 -3.49 1 97.69 81 LYS B CA 1
ATOM 2345 C C . LYS B 1 81 ? 3.633 -9.367 -4.52 1 97.69 81 LYS B C 1
ATOM 2347 O O . LYS B 1 81 ? 3.938 -9.266 -5.711 1 97.69 81 LYS B O 1
ATOM 2352 N N . TRP B 1 82 ? 2.85 -10.336 -4.051 1 98.69 82 TRP B N 1
ATOM 2353 C CA . TRP B 1 82 ? 2.281 -11.352 -4.934 1 98.69 82 TRP B CA 1
ATOM 2354 C C . TRP B 1 82 ? 0.887 -11.758 -4.469 1 98.69 82 TRP B C 1
ATOM 2356 O O . TRP B 1 82 ? 0.642 -11.906 -3.27 1 98.69 82 TRP B O 1
ATOM 2366 N N . HIS B 1 83 ? -0.002 -11.773 -5.41 1 98.81 83 HIS B N 1
ATOM 2367 C CA . HIS B 1 83 ? -1.404 -12.039 -5.109 1 98.81 83 HIS B CA 1
ATOM 2368 C C . HIS B 1 83 ? -2.037 -12.922 -6.18 1 98.81 83 HIS B C 1
ATOM 2370 O O . HIS B 1 83 ? -1.596 -12.93 -7.328 1 98.81 83 HIS B O 1
ATOM 2376 N N . ILE B 1 84 ? -3.047 -13.711 -5.777 1 98.81 84 ILE B N 1
ATOM 2377 C CA . ILE B 1 84 ? -3.928 -14.375 -6.734 1 98.81 84 ILE B CA 1
ATOM 2378 C C . ILE B 1 84 ? -4.965 -13.383 -7.25 1 98.81 84 ILE B C 1
ATOM 2380 O O . ILE B 1 84 ? -5.73 -12.805 -6.469 1 98.81 84 ILE B O 1
ATOM 2384 N N . HIS B 1 85 ? -4.961 -13.164 -8.523 1 98.69 85 HIS B N 1
ATOM 2385 C CA . HIS B 1 85 ? -5.941 -12.312 -9.195 1 98.69 85 HIS B CA 1
ATOM 2386 C C . HIS B 1 85 ? -6.945 -13.156 -9.984 1 98.69 85 HIS B C 1
ATOM 2388 O O . HIS B 1 85 ? -6.641 -14.273 -10.391 1 98.69 85 HIS B O 1
ATOM 2394 N N . THR B 1 86 ? -8.086 -12.625 -10.32 1 98.25 86 THR B N 1
ATOM 2395 C CA . THR B 1 86 ? -9.25 -13.438 -10.664 1 98.25 86 THR B CA 1
ATOM 2396 C C . THR B 1 86 ? -9.422 -13.531 -12.172 1 98.25 86 THR B C 1
ATOM 2398 O O . THR B 1 86 ? -10.312 -14.227 -12.656 1 98.25 86 THR B O 1
ATOM 2401 N N . LYS B 1 87 ? -8.609 -12.891 -12.93 1 97.38 87 LYS B N 1
ATOM 2402 C CA . LYS B 1 87 ? -8.773 -12.914 -14.383 1 97.38 87 LYS B CA 1
ATOM 2403 C C . LYS B 1 87 ? -7.445 -13.195 -15.078 1 97.38 87 LYS B C 1
ATOM 2405 O O . LYS B 1 87 ? -6.375 -13 -14.5 1 97.38 87 LYS B O 1
ATOM 2410 N N . TRP B 1 88 ? -7.621 -13.68 -16.297 1 96.69 88 TRP B N 1
ATOM 2411 C CA . TRP B 1 88 ? -6.492 -13.797 -17.219 1 96.69 88 TRP B CA 1
ATOM 2412 C C . TRP B 1 88 ? -6.895 -13.383 -18.625 1 96.69 88 TRP B C 1
ATOM 2414 O O . TRP B 1 88 ? -7.559 -14.141 -19.344 1 96.69 88 TRP B O 1
ATOM 2424 N N . ASN B 1 89 ? -6.465 -12.203 -19 1 93.56 89 ASN B N 1
ATOM 2425 C CA . ASN B 1 89 ? -6.664 -11.68 -20.344 1 93.56 89 ASN B CA 1
ATOM 2426 C C . ASN B 1 89 ? -5.395 -11.023 -20.875 1 93.56 89 ASN B C 1
ATOM 2428 O O . ASN B 1 89 ? -5.457 -10.148 -21.75 1 93.56 89 ASN B O 1
ATOM 2432 N N . SER B 1 90 ? -4.316 -11.43 -20.203 1 90.62 90 SER B N 1
ATOM 2433 C CA . SER B 1 90 ? -3.035 -10.867 -20.625 1 90.62 90 SER B CA 1
ATOM 2434 C C . SER B 1 90 ? -2.678 -11.297 -22.047 1 90.62 90 SER B C 1
ATOM 2436 O O . SER B 1 90 ? -2.834 -12.461 -22.406 1 90.62 90 SER B O 1
ATOM 2438 N N . THR B 1 91 ? -2.256 -10.383 -22.828 1 81.62 91 THR B N 1
ATOM 2439 C CA . THR B 1 91 ? -1.83 -10.695 -24.188 1 81.62 91 THR B CA 1
ATOM 2440 C C . THR B 1 91 ? -0.406 -11.25 -24.188 1 81.62 91 THR B C 1
ATOM 2442 O O . THR B 1 91 ? 0.06 -11.766 -25.203 1 81.62 91 THR B O 1
ATOM 2445 N N . LEU B 1 92 ? 0.182 -11.242 -23.062 1 73.75 92 LEU B N 1
ATOM 2446 C CA . LEU B 1 92 ? 1.56 -11.68 -22.875 1 73.75 92 LEU B CA 1
ATOM 2447 C C . LEU B 1 92 ? 2.484 -11.023 -23.906 1 73.75 92 LEU B C 1
ATOM 2449 O O . LEU B 1 92 ? 3.369 -11.688 -24.453 1 73.75 92 LEU B O 1
ATOM 2453 N N . SER B 1 93 ? 2.096 -9.781 -24.234 1 66.5 93 SER B N 1
ATOM 2454 C CA . SER B 1 93 ? 2.994 -9.055 -25.125 1 66.5 93 SER B CA 1
ATOM 2455 C C . SER B 1 93 ? 4.02 -8.25 -24.344 1 66.5 93 SER B C 1
ATOM 2457 O O . SER B 1 93 ? 3.732 -7.77 -23.234 1 66.5 93 SER B O 1
ATOM 2459 N N . SER B 1 94 ? 5.254 -8.578 -24.453 1 60.62 94 SER B N 1
ATOM 2460 C CA . SER B 1 94 ? 6.363 -8.016 -23.703 1 60.62 94 SER B CA 1
ATOM 2461 C C . SER B 1 94 ? 6.359 -6.488 -23.766 1 60.62 94 SER B C 1
ATOM 2463 O O . SER B 1 94 ? 7.082 -5.828 -23.016 1 60.62 94 SER B O 1
ATOM 2465 N N . ASP B 1 95 ? 5.645 -6 -24.562 1 62.09 95 ASP B N 1
ATOM 2466 C CA . ASP B 1 95 ? 5.949 -4.605 -24.875 1 62.09 95 ASP B CA 1
ATOM 2467 C C . ASP B 1 95 ? 5.438 -3.68 -23.766 1 62.09 95 ASP B C 1
ATOM 2469 O O . ASP B 1 95 ? 5.793 -2.498 -23.734 1 62.09 95 ASP B O 1
ATOM 2473 N N . SER B 1 96 ? 4.734 -4.297 -22.891 1 73.06 96 SER B N 1
ATOM 2474 C CA . SER B 1 96 ? 4.297 -3.305 -21.922 1 73.06 96 SER B CA 1
ATOM 2475 C C . SER B 1 96 ? 3.824 -3.971 -20.625 1 73.06 96 SER B C 1
ATOM 2477 O O . SER B 1 96 ? 3.266 -5.07 -20.656 1 73.06 96 SER B O 1
ATOM 2479 N N . PHE B 1 97 ? 4.176 -3.314 -19.453 1 85.38 97 PHE B N 1
ATOM 2480 C CA . PHE B 1 97 ? 3.693 -3.754 -18.141 1 85.38 97 PHE B CA 1
ATOM 2481 C C . PHE B 1 97 ? 2.17 -3.736 -18.094 1 85.38 97 PHE B C 1
ATOM 2483 O O . PHE B 1 97 ? 1.563 -4.32 -17.203 1 85.38 97 PHE B O 1
ATOM 2490 N N . LYS B 1 98 ? 1.57 -3.254 -19.172 1 86.06 98 LYS B N 1
ATOM 2491 C CA . LYS B 1 98 ? 0.116 -3.148 -19.234 1 86.06 98 LYS B CA 1
ATOM 2492 C C . LYS B 1 98 ? -0.531 -4.527 -19.359 1 86.06 98 LYS B C 1
ATOM 2494 O O . LYS B 1 98 ? -1.729 -4.676 -19.109 1 86.06 98 LYS B O 1
ATOM 2499 N N . GLN B 1 99 ? 0.222 -5.492 -19.672 1 90.81 99 GLN B N 1
ATOM 2500 C CA . GLN B 1 99 ? -0.286 -6.852 -19.844 1 90.81 99 GLN B CA 1
ATOM 2501 C C . GLN B 1 99 ? -0.701 -7.449 -18.5 1 90.81 99 GLN B C 1
ATOM 2503 O O . GLN B 1 99 ? -1.361 -8.492 -18.469 1 90.81 99 GLN B O 1
ATOM 2508 N N . CYS B 1 100 ? -0.332 -6.805 -17.406 1 93.75 100 CYS B N 1
ATOM 2509 C CA . CYS B 1 100 ? -0.72 -7.297 -16.078 1 93.75 100 CYS B CA 1
ATOM 2510 C C . CYS B 1 100 ? -1.684 -6.332 -15.406 1 93.75 100 CYS B C 1
ATOM 2512 O O . CYS B 1 100 ? -1.974 -6.477 -14.211 1 93.75 100 CYS B O 1
ATOM 2514 N N . ALA B 1 101 ? -2.205 -5.359 -16.172 1 92.12 101 ALA B N 1
ATOM 2515 C CA . ALA B 1 101 ? -3.086 -4.328 -15.641 1 92.12 101 ALA B CA 1
ATOM 2516 C C . ALA B 1 101 ? -4.418 -4.926 -15.188 1 92.12 101 ALA B C 1
ATOM 2518 O O . ALA B 1 101 ? -4.695 -6.102 -15.445 1 92.12 101 ALA B O 1
ATOM 2519 N N . LYS B 1 102 ? -5.211 -4.121 -14.555 1 93.38 102 LYS B N 1
ATOM 2520 C CA . LYS B 1 102 ? -6.52 -4.562 -14.07 1 93.38 102 LYS B CA 1
ATOM 2521 C C . LYS B 1 102 ? -7.352 -5.156 -15.195 1 93.38 102 LYS B C 1
ATOM 2523 O O . LYS B 1 102 ? -8.039 -6.16 -15.008 1 93.38 102 LYS B O 1
ATOM 2528 N N . ALA B 1 103 ? -7.27 -4.531 -16.328 1 92 103 ALA B N 1
ATOM 2529 C CA . ALA B 1 103 ? -8.039 -5.031 -17.469 1 92 103 ALA B CA 1
ATOM 2530 C C . ALA B 1 103 ? -7.648 -6.469 -17.812 1 92 103 ALA B C 1
ATOM 2532 O O . ALA B 1 103 ? -8.492 -7.262 -18.234 1 92 103 ALA B O 1
ATOM 2533 N N . ALA B 1 104 ? -6.438 -6.836 -17.547 1 94.12 104 ALA B N 1
ATOM 2534 C CA . ALA B 1 104 ? -5.926 -8.141 -17.953 1 94.12 104 ALA B CA 1
ATOM 2535 C C . ALA B 1 104 ? -6.074 -9.164 -16.828 1 94.12 104 ALA B C 1
ATOM 2537 O O . ALA B 1 104 ? -6.375 -10.336 -17.078 1 94.12 104 ALA B O 1
ATOM 2538 N N . THR B 1 105 ? -5.863 -8.727 -15.523 1 96.44 105 THR B N 1
ATOM 2539 C CA . THR B 1 105 ? -5.719 -9.734 -14.484 1 96.44 105 THR B CA 1
ATOM 2540 C C . THR B 1 105 ? -6.781 -9.547 -13.406 1 96.44 105 THR B C 1
ATOM 2542 O O . THR B 1 105 ? -6.887 -10.367 -12.484 1 96.44 105 THR B O 1
ATOM 2545 N N . GLY B 1 106 ? -7.547 -8.531 -13.445 1 96.38 106 GLY B N 1
ATOM 2546 C CA . GLY B 1 106 ? -8.609 -8.312 -12.477 1 96.38 106 GLY B CA 1
ATOM 2547 C C . GLY B 1 106 ? -8.094 -7.969 -11.094 1 96.38 106 GLY B C 1
ATOM 2548 O O . GLY B 1 106 ? -7.082 -7.281 -10.953 1 96.38 106 GLY B O 1
ATOM 2549 N N . LEU B 1 107 ? -8.93 -8.273 -10.102 1 97.44 107 LEU B N 1
ATOM 2550 C CA . LEU B 1 107 ? -8.656 -7.922 -8.711 1 97.44 107 LEU B CA 1
ATOM 2551 C C . LEU B 1 107 ? -8.344 -9.164 -7.891 1 97.44 107 LEU B C 1
ATOM 2553 O O . LEU B 1 107 ? -8.305 -10.273 -8.422 1 97.44 107 LEU B O 1
ATOM 2557 N N . HIS B 1 108 ? -8.016 -8.961 -6.578 1 98.56 108 HIS B N 1
ATOM 2558 C CA . HIS B 1 108 ? -7.602 -10.078 -5.73 1 98.56 108 HIS B CA 1
ATOM 2559 C C . HIS B 1 108 ? -8.773 -11.016 -5.449 1 98.56 108 HIS B C 1
ATOM 2561 O O . HIS B 1 108 ? -9.898 -10.562 -5.242 1 98.56 108 HIS B O 1
ATOM 2567 N N . TYR B 1 109 ? -8.453 -12.328 -5.383 1 98.81 109 TYR B N 1
ATOM 2568 C CA . TYR B 1 109 ? -9.43 -13.312 -4.934 1 98.81 109 TYR B CA 1
ATOM 2569 C C . TYR B 1 109 ? -9.742 -13.141 -3.453 1 98.81 109 TYR B C 1
ATOM 2571 O O . TYR B 1 109 ? -8.859 -13.25 -2.604 1 98.81 109 TYR B O 1
ATOM 2579 N N . ASP B 1 110 ? -11.062 -12.805 -3.139 1 98.62 110 ASP B N 1
ATOM 2580 C CA . ASP B 1 110 ? -11.469 -12.469 -1.778 1 98.62 110 ASP B CA 1
ATOM 2581 C C . ASP B 1 110 ? -12.883 -12.969 -1.487 1 98.62 110 ASP B C 1
ATOM 2583 O O . ASP B 1 110 ? -13.758 -12.188 -1.096 1 98.62 110 ASP B O 1
ATOM 2587 N N . PRO B 1 111 ? -13.039 -14.32 -1.498 1 98.12 111 PRO B N 1
ATOM 2588 C CA . PRO B 1 111 ? -14.398 -14.859 -1.393 1 98.12 111 PRO B CA 1
ATOM 2589 C C . PRO B 1 111 ? -15.023 -14.625 -0.021 1 98.12 111 PRO B C 1
ATOM 2591 O O . PRO B 1 111 ? -16.25 -14.633 0.113 1 98.12 111 PRO B O 1
ATOM 2594 N N . LEU B 1 112 ? -14.227 -14.367 0.976 1 97.75 112 LEU B N 1
ATOM 2595 C CA . LEU B 1 112 ? -14.75 -14.219 2.328 1 97.75 112 LEU B CA 1
ATOM 2596 C C . LEU B 1 112 ? -14.859 -12.75 2.711 1 97.75 112 LEU B C 1
ATOM 2598 O O . LEU B 1 112 ? -15.203 -12.422 3.85 1 97.75 112 LEU B O 1
ATOM 2602 N N . ARG B 1 113 ? -14.492 -11.852 1.832 1 97.44 113 ARG B N 1
ATOM 2603 C CA . ARG B 1 113 ? -14.656 -10.414 1.972 1 97.44 113 ARG B CA 1
ATOM 2604 C C . ARG B 1 113 ? -13.852 -9.883 3.158 1 97.44 113 ARG B C 1
ATOM 2606 O O . ARG B 1 113 ? -14.398 -9.18 4.016 1 97.44 113 ARG B O 1
ATOM 2613 N N . ALA B 1 114 ? -12.617 -10.297 3.15 1 97.88 114 ALA B N 1
ATOM 2614 C CA . ALA B 1 114 ? -11.688 -9.648 4.066 1 97.88 114 ALA B CA 1
ATOM 2615 C C . ALA B 1 114 ? -11.523 -8.172 3.725 1 97.88 114 ALA B C 1
ATOM 2617 O O . ALA B 1 114 ? -11.289 -7.344 4.613 1 97.88 114 ALA B O 1
ATOM 2618 N N . CYS B 1 115 ? -11.664 -7.871 2.391 1 96 115 CYS B N 1
ATOM 2619 C CA . CYS B 1 115 ? -11.852 -6.516 1.884 1 96 115 CYS B CA 1
ATOM 2620 C C . CYS B 1 115 ? -10.57 -5.703 2.018 1 96 115 CYS B C 1
ATOM 2622 O O . CYS B 1 115 ? -10.57 -4.637 2.637 1 96 115 CYS B O 1
ATOM 2624 N N . GLY B 1 116 ? -9.508 -6.148 1.322 1 95.19 116 GLY B N 1
ATOM 2625 C CA . GLY B 1 116 ? -8.367 -5.285 1.054 1 95.19 116 GLY B CA 1
ATOM 2626 C C . GLY B 1 116 ? -8.633 -4.266 -0.039 1 95.19 116 GLY B C 1
ATOM 2627 O O . GLY B 1 116 ? -9.672 -4.316 -0.701 1 95.19 116 GLY B O 1
ATOM 2628 N N . PRO B 1 117 ? -7.719 -3.398 -0.222 1 92.81 117 PRO B N 1
ATOM 2629 C CA . PRO B 1 117 ? -7.965 -2.309 -1.171 1 92.81 117 PRO B CA 1
ATOM 2630 C C . PRO B 1 117 ? -8.195 -2.809 -2.596 1 92.81 117 PRO B C 1
ATOM 2632 O O . PRO B 1 117 ? -8.883 -2.152 -3.379 1 92.81 117 PRO B O 1
ATOM 2635 N N . VAL B 1 118 ? -7.66 -3.947 -2.947 1 95.69 118 VAL B N 1
ATOM 2636 C CA . VAL B 1 118 ? -7.758 -4.461 -4.309 1 95.69 118 VAL B CA 1
ATOM 2637 C C . VAL B 1 118 ? -8.586 -5.738 -4.32 1 95.69 118 VAL B C 1
ATOM 2639 O O . VAL B 1 118 ? -8.344 -6.641 -5.129 1 95.69 118 VAL B O 1
ATOM 2642 N N . SER B 1 119 ? -9.469 -5.867 -3.395 1 97.12 119 SER B N 1
ATOM 2643 C CA . SER B 1 119 ? -10.422 -6.969 -3.363 1 97.12 119 SER B CA 1
ATOM 2644 C C . SER B 1 119 ? -11.305 -6.969 -4.605 1 97.12 119 SER B C 1
ATOM 2646 O O . SER B 1 119 ? -11.688 -5.906 -5.102 1 97.12 119 SER B O 1
ATOM 2648 N N . GLU B 1 120 ? -11.727 -8.133 -5.043 1 96.94 120 GLU B N 1
ATOM 2649 C CA . GLU B 1 120 ? -12.68 -8.227 -6.145 1 96.94 120 GLU B CA 1
ATOM 2650 C C . GLU B 1 120 ? -14.023 -7.613 -5.766 1 96.94 120 GLU B C 1
ATOM 2652 O O . GLU B 1 120 ? -14.859 -7.359 -6.633 1 96.94 120 GLU B O 1
ATOM 2657 N N . TYR B 1 121 ? -14.203 -7.258 -4.508 1 96.12 121 TYR B N 1
ATOM 2658 C CA . TYR B 1 121 ? -15.445 -6.66 -4.027 1 96.12 121 TYR B CA 1
ATOM 2659 C C . TYR B 1 121 ? -15.211 -5.242 -3.529 1 96.12 121 TYR B C 1
ATOM 2661 O O . TYR B 1 121 ? -16.031 -4.695 -2.787 1 96.12 121 TYR B O 1
ATOM 2669 N N . ASN B 1 122 ? -14.117 -4.609 -3.957 1 93.38 122 ASN B N 1
ATOM 2670 C CA . ASN B 1 122 ? -13.711 -3.34 -3.361 1 93.38 122 ASN B CA 1
ATOM 2671 C C . ASN B 1 122 ? -14.695 -2.225 -3.691 1 93.38 122 ASN B C 1
ATOM 2673 O O . ASN B 1 122 ? -14.703 -1.183 -3.033 1 93.38 122 ASN B O 1
ATOM 2677 N N . ALA B 1 123 ? -15.695 -2.477 -4.602 1 89.31 123 ALA B N 1
ATOM 2678 C CA . ALA B 1 123 ? -16.672 -1.452 -4.969 1 89.31 123 ALA B CA 1
ATOM 2679 C C . ALA B 1 123 ? -17.938 -1.568 -4.117 1 89.31 123 ALA B C 1
ATOM 2681 O O . ALA B 1 123 ? -18.781 -0.677 -4.137 1 89.31 123 ALA B O 1
ATOM 2682 N N . GLU B 1 124 ? -18.016 -2.625 -3.412 1 92.56 124 GLU B N 1
ATOM 2683 C CA . GLU B 1 124 ? -19.219 -2.855 -2.609 1 92.56 124 GLU B CA 1
ATOM 2684 C C . GLU B 1 124 ? -19.156 -2.086 -1.293 1 92.56 124 GLU B C 1
ATOM 2686 O O . GLU B 1 124 ? -18.078 -1.916 -0.717 1 92.56 124 GLU B O 1
ATOM 2691 N N . PRO B 1 125 ? -20.328 -1.682 -0.737 1 89.31 125 PRO B N 1
ATOM 2692 C CA . PRO B 1 125 ? -20.359 -0.896 0.499 1 89.31 125 PRO B CA 1
ATOM 2693 C C . PRO B 1 125 ? -19.688 -1.612 1.672 1 89.31 125 PRO B C 1
ATOM 2695 O O . PRO B 1 125 ? -19.031 -0.974 2.494 1 89.31 125 PRO B O 1
ATOM 2698 N N . GLU B 1 126 ? -19.875 -2.848 1.724 1 93.38 126 GLU B N 1
ATOM 2699 C CA . GLU B 1 126 ? -19.266 -3.611 2.807 1 93.38 126 GLU B CA 1
ATOM 2700 C C . GLU B 1 126 ? -17.75 -3.471 2.795 1 93.38 126 GLU B C 1
ATOM 2702 O O . GLU B 1 126 ? -17.141 -3.248 3.838 1 93.38 126 GLU B O 1
ATOM 2707 N N . CYS B 1 127 ? -17.203 -3.547 1.644 1 93.44 127 CYS B N 1
ATOM 2708 C CA . CYS B 1 127 ? -15.75 -3.459 1.526 1 93.44 127 CYS B CA 1
ATOM 2709 C C . CYS B 1 127 ? -15.273 -2.02 1.682 1 93.44 127 CYS B C 1
ATOM 2711 O O . CYS B 1 127 ? -14.219 -1.767 2.271 1 93.44 127 CYS B O 1
ATOM 2713 N N . ALA B 1 128 ? -16.031 -1.119 1.168 1 87.06 128 ALA B N 1
ATOM 2714 C CA . ALA B 1 128 ? -15.672 0.285 1.345 1 87.06 128 ALA B CA 1
ATOM 2715 C C . ALA B 1 128 ? -15.469 0.618 2.82 1 87.06 128 ALA B C 1
ATOM 2717 O O . ALA B 1 128 ? -14.586 1.401 3.17 1 87.06 128 ALA B O 1
ATOM 2718 N N . ALA B 1 129 ? -16.219 0.009 3.654 1 88.88 129 ALA B N 1
ATOM 2719 C CA . ALA B 1 129 ? -16.172 0.274 5.09 1 88.88 129 ALA B CA 1
ATOM 2720 C C . ALA B 1 129 ? -14.969 -0.414 5.73 1 88.88 129 ALA B C 1
ATOM 2722 O O . ALA B 1 129 ? -14.414 0.078 6.719 1 88.88 129 ALA B O 1
ATOM 2723 N N . LYS B 1 130 ? -14.531 -1.498 5.172 1 92.5 130 LYS B N 1
ATOM 2724 C CA . LYS B 1 130 ? -13.5 -2.326 5.789 1 92.5 130 LYS B CA 1
ATOM 2725 C C . LYS B 1 130 ? -12.117 -1.94 5.285 1 92.5 130 LYS B C 1
ATOM 2727 O O . LYS B 1 130 ? -11.125 -2.092 6.004 1 92.5 130 LYS B O 1
ATOM 2732 N N . ILE B 1 131 ? -11.984 -1.353 4.09 1 93.38 131 ILE B N 1
ATOM 2733 C CA . ILE B 1 131 ? -10.727 -1.155 3.371 1 93.38 131 ILE B CA 1
ATOM 2734 C C . ILE B 1 131 ? -9.797 -0.274 4.195 1 93.38 131 ILE B C 1
ATOM 2736 O O . ILE B 1 131 ? -8.617 -0.602 4.375 1 93.38 131 ILE B O 1
ATOM 2740 N N . PRO B 1 132 ? -10.289 0.78 4.863 1 89.06 132 PRO B N 1
ATOM 2741 C CA . PRO B 1 132 ? -9.359 1.654 5.586 1 89.06 132 PRO B CA 1
ATOM 2742 C C . PRO B 1 132 ? -8.711 0.968 6.785 1 89.06 132 PRO B C 1
ATOM 2744 O O . PRO B 1 132 ? -7.691 1.438 7.297 1 89.06 132 PRO B O 1
ATOM 2747 N N . SER B 1 133 ? -9.297 -0.141 7.238 1 89.25 133 SER B N 1
ATOM 2748 C CA . SER B 1 133 ? -8.789 -0.815 8.43 1 89.25 133 SER B CA 1
ATOM 2749 C C . SER B 1 133 ? -8.172 -2.168 8.078 1 89.25 133 SER B C 1
ATOM 2751 O O . SER B 1 133 ? -7.867 -2.963 8.969 1 89.25 133 SER B O 1
ATOM 2753 N N . TYR B 1 134 ? -7.996 -2.518 6.848 1 93.62 134 TYR B N 1
ATOM 2754 C CA . TYR B 1 134 ? -7.418 -3.783 6.41 1 93.62 134 TYR B CA 1
ATOM 2755 C C . TYR B 1 134 ? -5.996 -3.943 6.93 1 93.62 134 TYR B C 1
ATOM 2757 O O . TYR B 1 134 ? -5.141 -3.082 6.699 1 93.62 134 TYR B O 1
ATOM 2765 N N . ALA B 1 135 ? -5.742 -5.012 7.664 1 93.81 135 ALA B N 1
ATOM 2766 C CA . ALA B 1 135 ? -4.461 -5.164 8.352 1 93.81 135 ALA B CA 1
ATOM 2767 C C . ALA B 1 135 ? -3.906 -6.574 8.164 1 93.81 135 ALA B C 1
ATOM 2769 O O . ALA B 1 135 ? -3.461 -7.207 9.125 1 93.81 135 ALA B O 1
ATOM 2770 N N . CYS B 1 136 ? -3.959 -7.074 6.973 1 96.69 136 CYS B N 1
ATOM 2771 C CA . CYS B 1 136 ? -3.391 -8.383 6.664 1 96.69 136 CYS B CA 1
ATOM 2772 C C . CYS B 1 136 ? -1.869 -8.344 6.734 1 96.69 136 CYS B C 1
ATOM 2774 O O . CYS B 1 136 ? -1.229 -7.543 6.055 1 96.69 136 CYS B O 1
ATOM 2776 N N . ASN B 1 137 ? -1.292 -9.195 7.543 1 94.56 137 ASN B N 1
ATOM 2777 C CA . ASN B 1 137 ? 0.123 -9.516 7.703 1 94.56 137 ASN B CA 1
ATOM 2778 C C . ASN B 1 137 ? 0.319 -10.883 8.352 1 94.56 137 ASN B C 1
ATOM 2780 O O . ASN B 1 137 ? -0.636 -11.477 8.852 1 94.56 137 ASN B O 1
ATOM 2784 N N . PRO B 1 138 ? 1.541 -11.383 8.312 1 95.19 138 PRO B N 1
ATOM 2785 C CA . PRO B 1 138 ? 1.729 -12.758 8.797 1 95.19 138 PRO B CA 1
ATOM 2786 C C . PRO B 1 138 ? 1.281 -12.938 10.242 1 95.19 138 PRO B C 1
ATOM 2788 O O . PRO B 1 138 ? 0.718 -13.984 10.586 1 95.19 138 PRO B O 1
ATOM 2791 N N . GLY B 1 139 ? 1.448 -11.977 11.055 1 93.56 139 GLY B N 1
ATOM 2792 C CA . GLY B 1 139 ? 1.015 -12.062 12.445 1 93.56 139 GLY B CA 1
ATOM 2793 C C . GLY B 1 139 ? -0.492 -12.156 12.586 1 93.56 139 GLY B C 1
ATOM 2794 O O . GLY B 1 139 ? -1.002 -13.062 13.25 1 93.56 139 GLY B O 1
ATOM 2795 N N . ASN B 1 140 ? -1.142 -11.234 11.977 1 95.25 140 ASN B N 1
ATOM 2796 C CA . ASN B 1 140 ? -2.598 -11.219 12.062 1 95.25 140 ASN B CA 1
ATOM 2797 C C . ASN B 1 140 ? -3.209 -12.453 11.406 1 95.25 140 ASN B C 1
ATOM 2799 O O . ASN B 1 140 ? -4.238 -12.953 11.859 1 95.25 140 ASN B O 1
ATOM 2803 N N . TYR B 1 141 ? -2.535 -12.914 10.32 1 97.19 141 TYR B N 1
ATOM 2804 C CA . TYR B 1 141 ? -3.023 -14.102 9.641 1 97.19 141 TYR B CA 1
ATOM 2805 C C . TYR B 1 141 ? -2.918 -15.328 10.539 1 97.19 141 TYR B C 1
ATOM 2807 O O . TYR B 1 141 ? -3.836 -16.156 10.586 1 97.19 141 TYR B O 1
ATOM 2815 N N . SER B 1 142 ? -1.782 -15.461 11.203 1 95.94 142 SER B N 1
ATOM 2816 C CA . SER B 1 142 ? -1.583 -16.578 12.117 1 95.94 142 SER B CA 1
ATOM 2817 C C . SER B 1 142 ? -2.615 -16.578 13.242 1 95.94 142 SER B C 1
ATOM 2819 O O . SER B 1 142 ? -3.088 -17.625 13.664 1 95.94 142 SER B O 1
ATOM 2821 N N . ALA B 1 143 ? -3.016 -15.359 13.656 1 95.81 143 ALA B N 1
ATOM 2822 C CA . ALA B 1 143 ? -3.986 -15.219 14.742 1 95.81 143 ALA B CA 1
ATOM 2823 C C . ALA B 1 143 ? -5.406 -15.461 14.242 1 95.81 143 ALA B C 1
ATOM 2825 O O . ALA B 1 143 ? -6.227 -16.062 14.938 1 95.81 143 ALA B O 1
ATOM 2826 N N . ASP B 1 144 ? -5.688 -14.977 13.047 1 97.44 144 ASP B N 1
ATOM 2827 C CA . ASP B 1 144 ? -7.004 -15.086 12.422 1 97.44 144 ASP B CA 1
ATOM 2828 C C . ASP B 1 144 ? -6.891 -15.125 10.906 1 97.44 144 ASP B C 1
ATOM 2830 O O . ASP B 1 144 ? -6.789 -14.086 10.25 1 97.44 144 ASP B O 1
ATOM 2834 N N . PRO B 1 145 ? -7.074 -16.297 10.305 1 97.38 145 PRO B N 1
ATOM 2835 C CA . PRO B 1 145 ? -6.93 -16.406 8.852 1 97.38 145 PRO B CA 1
ATOM 2836 C C . PRO B 1 145 ? -7.906 -15.5 8.094 1 97.38 145 PRO B C 1
ATOM 2838 O O . PRO B 1 145 ? -7.664 -15.164 6.93 1 97.38 145 PRO B O 1
ATOM 2841 N N . LEU B 1 146 ? -8.969 -15.023 8.734 1 97.62 146 LEU B N 1
ATOM 2842 C CA . LEU B 1 146 ? -9.977 -14.188 8.086 1 97.62 146 LEU B CA 1
ATOM 2843 C C . LEU B 1 146 ? -9.492 -12.75 7.957 1 97.62 146 LEU B C 1
ATOM 2845 O O . LEU B 1 146 ? -10.109 -11.938 7.27 1 97.62 146 LEU B O 1
ATOM 2849 N N . ALA B 1 147 ? -8.312 -12.461 8.531 1 97 147 ALA B N 1
ATOM 2850 C CA . ALA B 1 147 ? -7.734 -11.125 8.445 1 97 147 ALA B CA 1
ATOM 2851 C C . ALA B 1 147 ? -7.207 -10.844 7.043 1 97 147 ALA B C 1
ATOM 2853 O O . ALA B 1 147 ? -6.938 -9.695 6.688 1 97 147 ALA B O 1
ATOM 2854 N N . CYS B 1 148 ? -7.055 -11.891 6.289 1 98.44 148 CYS B N 1
ATOM 2855 C CA . CYS B 1 148 ? -6.449 -11.742 4.969 1 98.44 148 CYS B CA 1
ATOM 2856 C C . CYS B 1 148 ? -7.391 -12.234 3.877 1 98.44 148 CYS B C 1
ATOM 2858 O O . CYS B 1 148 ? -8.055 -13.258 4.043 1 98.44 148 CYS B O 1
ATOM 2860 N N . GLU B 1 149 ? -7.383 -11.406 2.709 1 98.62 149 GLU B N 1
ATOM 2861 C CA . GLU B 1 149 ? -7.949 -12.023 1.513 1 98.62 149 GLU B CA 1
ATOM 2862 C C . GLU B 1 149 ? -7.32 -13.383 1.238 1 98.62 149 GLU B C 1
ATOM 2864 O O . GLU B 1 149 ? -6.109 -13.555 1.387 1 98.62 149 GLU B O 1
ATOM 2869 N N . LYS B 1 150 ? -8.117 -14.336 0.75 1 98.5 150 LYS B N 1
ATOM 2870 C CA . LYS B 1 150 ? -7.539 -15.641 0.435 1 98.5 150 LYS B CA 1
ATOM 2871 C C . LYS B 1 150 ? -6.434 -15.508 -0.609 1 98.5 150 LYS B C 1
ATOM 2873 O O . LYS B 1 150 ? -5.469 -16.281 -0.595 1 98.5 150 LYS B O 1
ATOM 2878 N N . GLY B 1 151 ? -6.566 -14.508 -1.457 1 98.69 151 GLY B N 1
ATOM 2879 C CA . GLY B 1 151 ? -5.609 -14.344 -2.537 1 98.69 151 GLY B CA 1
ATOM 2880 C C . GLY B 1 151 ? -4.461 -13.414 -2.178 1 98.69 151 GLY B C 1
ATOM 2881 O O . GLY B 1 151 ? -3.559 -13.195 -2.986 1 98.69 151 GLY B O 1
ATOM 2882 N N . ASP B 1 152 ? -4.461 -12.805 -0.98 1 98.56 152 ASP B N 1
ATOM 2883 C CA . ASP B 1 152 ? -3.379 -11.914 -0.558 1 98.56 152 ASP B CA 1
ATOM 2884 C C . ASP B 1 152 ? -2.205 -12.711 0.007 1 98.56 152 ASP B C 1
ATOM 2886 O O . ASP B 1 152 ? -1.912 -12.633 1.202 1 98.56 152 ASP B O 1
ATOM 2890 N N . LEU B 1 153 ? -1.401 -13.305 -0.883 1 98.62 153 LEU B N 1
ATOM 2891 C CA . LEU B 1 153 ? -0.315 -14.188 -0.465 1 98.62 153 LEU B CA 1
ATOM 2892 C C . LEU B 1 153 ? 0.805 -13.391 0.198 1 98.62 153 LEU B C 1
ATOM 2894 O O . LEU B 1 153 ? 1.444 -13.875 1.135 1 98.62 153 LEU B O 1
ATOM 2898 N N . SER B 1 154 ? 1.029 -12.211 -0.261 1 97.69 154 SER B N 1
ATOM 2899 C CA . SER B 1 154 ? 2.031 -11.359 0.372 1 97.69 154 SER B CA 1
ATOM 2900 C C . SER B 1 154 ? 1.637 -11.008 1.804 1 97.69 154 SER B C 1
ATOM 2902 O O . SER B 1 154 ? 2.49 -10.953 2.691 1 97.69 154 SER B O 1
ATOM 2904 N N . GLY B 1 155 ? 0.33 -10.672 1.98 1 97.19 155 GLY B N 1
ATOM 2905 C CA . GLY B 1 155 ? -0.122 -10.422 3.34 1 97.19 155 GLY B CA 1
ATOM 2906 C C . GLY B 1 155 ? 0.048 -11.625 4.254 1 97.19 155 GLY B C 1
ATOM 2907 O O . GLY B 1 155 ? 0.43 -11.477 5.414 1 97.19 155 GLY B O 1
ATOM 2908 N N . LYS B 1 156 ? -0.181 -12.82 3.715 1 97.62 156 LYS B N 1
ATOM 2909 C CA . LYS B 1 156 ? -0.13 -14.055 4.5 1 97.62 156 LYS B CA 1
ATOM 2910 C C . LYS B 1 156 ? 1.311 -14.43 4.832 1 97.62 156 LYS B C 1
ATOM 2912 O O . LYS B 1 156 ? 1.604 -14.859 5.953 1 97.62 156 LYS B O 1
ATOM 2917 N N . PHE B 1 157 ? 2.24 -14.266 3.832 1 96.88 157 PHE B N 1
ATOM 2918 C CA . PHE B 1 157 ? 3.545 -14.898 3.965 1 96.88 157 PHE B CA 1
ATOM 2919 C C . PHE B 1 157 ? 4.664 -13.867 3.863 1 96.88 157 PHE B C 1
ATOM 2921 O O . PHE B 1 157 ? 5.836 -14.195 4.066 1 96.88 157 PHE B O 1
ATOM 2928 N N . GLY B 1 158 ? 4.289 -12.633 3.541 1 94.56 158 GLY B N 1
ATOM 2929 C CA . GLY B 1 158 ? 5.301 -11.625 3.277 1 94.56 158 GLY B CA 1
ATOM 2930 C C . GLY B 1 158 ? 5.594 -11.445 1.8 1 94.56 158 GLY B C 1
ATOM 2931 O O . GLY B 1 158 ? 5.301 -12.328 0.993 1 94.56 158 GLY B O 1
ATOM 2932 N N . ALA B 1 159 ? 6.137 -10.297 1.44 1 96.69 159 ALA B N 1
ATOM 2933 C CA . ALA B 1 159 ? 6.605 -10.055 0.078 1 96.69 159 ALA B CA 1
ATOM 2934 C C . ALA B 1 159 ? 7.902 -10.812 -0.198 1 96.69 159 ALA B C 1
ATOM 2936 O O . ALA B 1 159 ? 8.609 -11.203 0.733 1 96.69 159 ALA B O 1
ATOM 2937 N N . PHE B 1 160 ? 8.156 -11.07 -1.512 1 96.38 160 PHE B N 1
ATOM 2938 C CA . PHE B 1 160 ? 9.43 -11.664 -1.897 1 96.38 160 PHE B CA 1
ATOM 2939 C C . PHE B 1 160 ? 10.578 -10.68 -1.669 1 96.38 160 PHE B C 1
ATOM 2941 O O . PHE B 1 160 ? 10.508 -9.531 -2.105 1 96.38 160 PHE B O 1
ATOM 2948 N N . LYS B 1 161 ? 11.57 -11.172 -0.965 1 90 161 LYS B N 1
ATOM 2949 C CA . LYS B 1 161 ? 12.852 -10.484 -0.834 1 90 161 LYS B CA 1
ATOM 2950 C C . LYS B 1 161 ? 13.898 -11.102 -1.755 1 90 161 LYS B C 1
ATOM 2952 O O . LYS B 1 161 ? 14.102 -12.32 -1.746 1 90 161 LYS B O 1
ATOM 2957 N N . LEU B 1 162 ? 14.477 -10.258 -2.504 1 89.25 162 LEU B N 1
ATOM 2958 C CA . LEU B 1 162 ? 15.445 -10.812 -3.439 1 89.25 162 LEU B CA 1
ATOM 2959 C C . LEU B 1 162 ? 16.812 -10.977 -2.775 1 89.25 162 LEU B C 1
ATOM 2961 O O . LEU B 1 162 ? 17.266 -10.094 -2.045 1 89.25 162 LEU B O 1
ATOM 2965 N N . GLY B 1 163 ? 17.406 -12.117 -2.996 1 82 163 GLY B N 1
ATOM 2966 C CA . GLY B 1 163 ? 18.781 -12.336 -2.584 1 82 163 GLY B CA 1
ATOM 2967 C C . GLY B 1 163 ? 19.781 -11.594 -3.439 1 82 163 GLY B C 1
ATOM 2968 O O . GLY B 1 163 ? 19.406 -10.812 -4.316 1 82 163 GLY B O 1
ATOM 2969 N N . GLU B 1 164 ? 21.047 -11.789 -3.168 1 85.88 164 GLU B N 1
ATOM 2970 C CA . GLU B 1 164 ? 22.125 -11.172 -3.92 1 85.88 164 GLU B CA 1
ATOM 2971 C C . GLU B 1 164 ? 22.078 -11.578 -5.391 1 85.88 164 GLU B C 1
ATOM 2973 O O . GLU B 1 164 ? 22.469 -10.805 -6.27 1 85.88 164 GLU B O 1
ATOM 2978 N N . ASP B 1 165 ? 21.578 -12.734 -5.633 1 92.19 165 ASP B N 1
ATOM 2979 C CA . ASP B 1 165 ? 21.531 -13.258 -6.996 1 92.19 165 ASP B CA 1
ATOM 2980 C C . ASP B 1 165 ? 20.219 -12.906 -7.676 1 92.19 165 ASP B C 1
ATOM 2982 O O . ASP B 1 165 ? 19.938 -13.367 -8.781 1 92.19 165 ASP B O 1
ATOM 2986 N N . SER B 1 166 ? 19.391 -12.156 -7 1 94.69 166 SER B N 1
ATOM 2987 C CA . SER B 1 166 ? 18.109 -11.695 -7.516 1 94.69 166 SER B CA 1
ATOM 2988 C C . SER B 1 166 ? 17.141 -12.852 -7.699 1 94.69 166 SER B C 1
ATOM 2990 O O . SER B 1 166 ? 16.328 -12.836 -8.625 1 94.69 166 SER B O 1
ATOM 2992 N N . THR B 1 167 ? 17.281 -13.914 -6.898 1 96.38 167 THR B N 1
ATOM 2993 C CA . THR B 1 167 ? 16.391 -15.062 -7.012 1 96.38 167 THR B CA 1
ATOM 2994 C C . THR B 1 167 ? 15.594 -15.258 -5.723 1 96.38 167 THR B C 1
ATOM 2996 O O . THR B 1 167 ? 15.938 -14.703 -4.684 1 96.38 167 THR B O 1
ATOM 2999 N N . VAL B 1 168 ? 14.492 -15.922 -5.852 1 96.38 168 VAL B N 1
ATOM 3000 C CA . VAL B 1 168 ? 13.664 -16.391 -4.75 1 96.38 168 VAL B CA 1
ATOM 3001 C C . VAL B 1 168 ? 13.539 -17.922 -4.809 1 96.38 168 VAL B C 1
ATOM 3003 O O . VAL B 1 168 ? 13.273 -18.484 -5.871 1 96.38 168 VAL B O 1
ATOM 3006 N N . SER B 1 169 ? 13.812 -18.562 -3.789 1 96.44 169 SER B N 1
ATOM 3007 C CA . SER B 1 169 ? 13.562 -19.984 -3.574 1 96.44 169 SER B CA 1
ATOM 3008 C C . SER B 1 169 ? 12.961 -20.25 -2.195 1 96.44 169 SER B C 1
ATOM 3010 O O . SER B 1 169 ? 13.695 -20.391 -1.215 1 96.44 169 SER B O 1
ATOM 3012 N N . GLU B 1 170 ? 11.664 -20.297 -2.158 1 97.06 170 GLU B N 1
ATOM 3013 C CA . GLU B 1 170 ? 10.969 -20.406 -0.878 1 97.06 170 GLU B CA 1
ATOM 3014 C C . GLU B 1 170 ? 9.805 -21.391 -0.958 1 97.06 170 GLU B C 1
ATOM 3016 O O . GLU B 1 170 ? 9.305 -21.672 -2.047 1 97.06 170 GLU B O 1
ATOM 3021 N N . GLN B 1 171 ? 9.43 -21.953 0.163 1 98.06 171 GLN B N 1
ATOM 3022 C CA . GLN B 1 171 ? 8.305 -22.859 0.289 1 98.06 171 GLN B CA 1
ATOM 3023 C C . GLN B 1 171 ? 7.477 -22.547 1.531 1 98.06 171 GLN B C 1
ATOM 3025 O O . GLN B 1 171 ? 8.031 -22.281 2.598 1 98.06 171 GLN B O 1
ATOM 3030 N N . TRP B 1 172 ? 6.188 -22.594 1.415 1 98.06 172 TRP B N 1
ATOM 3031 C CA . TRP B 1 172 ? 5.242 -22.391 2.51 1 98.06 172 TRP B CA 1
ATOM 3032 C C . TRP B 1 172 ? 4.188 -23.5 2.523 1 98.06 172 TRP B C 1
ATOM 3034 O O . TRP B 1 172 ? 3.908 -24.109 1.49 1 98.06 172 TRP B O 1
ATOM 3044 N N . THR B 1 173 ? 3.66 -23.734 3.656 1 97.94 173 THR B N 1
ATOM 3045 C CA . THR B 1 173 ? 2.439 -24.531 3.791 1 97.94 173 THR B CA 1
ATOM 3046 C C . THR B 1 173 ? 1.308 -23.672 4.359 1 97.94 173 THR B C 1
ATOM 3048 O O . THR B 1 173 ? 1.473 -23.016 5.391 1 97.94 173 THR B O 1
ATOM 3051 N N . ASP B 1 174 ? 0.255 -23.641 3.682 1 98.38 174 ASP B N 1
ATOM 3052 C CA . ASP B 1 174 ? -0.919 -22.906 4.125 1 98.38 174 ASP B CA 1
ATOM 3053 C C . ASP B 1 174 ? -2.082 -23.844 4.43 1 98.38 174 ASP B C 1
ATOM 3055 O O . ASP B 1 174 ? -2.547 -24.562 3.551 1 98.38 174 ASP B O 1
ATOM 3059 N N . GLU B 1 175 ? -2.623 -23.781 5.598 1 97.75 175 GLU B N 1
ATOM 3060 C CA . GLU B 1 175 ? -3.729 -24.656 5.992 1 97.75 175 GLU B CA 1
ATOM 3061 C C . GLU B 1 175 ? -5.07 -24.078 5.555 1 97.75 175 GLU B C 1
ATOM 3063 O O . GLU B 1 175 ? -6.086 -24.766 5.559 1 97.75 175 GLU B O 1
ATOM 3068 N N . HIS B 1 176 ? -5.07 -22.844 5.164 1 97.88 176 HIS B N 1
ATOM 3069 C CA . HIS B 1 176 ? -6.312 -22.172 4.812 1 97.88 176 HIS B CA 1
ATOM 3070 C C . HIS B 1 176 ? -6.254 -21.609 3.391 1 97.88 176 HIS B C 1
ATOM 3072 O O . HIS B 1 176 ? -6.785 -20.531 3.119 1 97.88 176 HIS B O 1
ATOM 3078 N N . PHE B 1 177 ? -5.48 -22.281 2.537 1 98.12 177 PHE B N 1
ATOM 3079 C CA . PHE B 1 177 ? -5.414 -21.906 1.128 1 98.12 177 PHE B CA 1
ATOM 3080 C C . PHE B 1 177 ? -6.77 -22.094 0.454 1 98.12 177 PHE B C 1
ATOM 3082 O O . PHE B 1 177 ? -7.605 -22.859 0.94 1 98.12 177 PHE B O 1
ATOM 3089 N N . PRO B 1 178 ? -7.051 -21.375 -0.684 1 98.06 178 PRO B N 1
ATOM 3090 C CA . PRO B 1 178 ? -8.281 -21.688 -1.416 1 98.06 178 PRO B CA 1
ATOM 3091 C C . PRO B 1 178 ? -8.414 -23.172 -1.727 1 98.06 178 PRO B C 1
ATOM 3093 O O . PRO B 1 178 ? -7.43 -23.844 -2.057 1 98.06 178 PRO B O 1
ATOM 3096 N N . LEU B 1 179 ? -9.602 -23.641 -1.651 1 97.19 179 LEU B N 1
ATOM 3097 C CA . LEU B 1 179 ? -9.852 -25.047 -1.957 1 97.19 179 LEU B CA 1
ATOM 3098 C C . LEU B 1 179 ? -9.555 -25.344 -3.424 1 97.19 179 LEU B C 1
ATOM 3100 O O . LEU B 1 179 ? -9.672 -24.453 -4.277 1 97.19 179 LEU B O 1
ATOM 3104 N N . PRO B 1 180 ? -9.219 -26.594 -3.686 1 95.75 180 PRO B N 1
ATOM 3105 C CA . PRO B 1 180 ? -9.055 -26.969 -5.094 1 95.75 180 PRO B CA 1
ATOM 3106 C C . PRO B 1 180 ? -10.266 -26.609 -5.945 1 95.75 180 PRO B C 1
ATOM 3108 O O . PRO B 1 180 ? -10.117 -26.141 -7.078 1 95.75 180 PRO B O 1
ATOM 3111 N N . SER B 1 181 ? -11.461 -26.703 -5.391 1 95.56 181 SER B N 1
ATOM 3112 C CA . SER B 1 181 ? -12.695 -26.453 -6.125 1 95.56 181 SER B CA 1
ATOM 3113 C C . SER B 1 181 ? -12.891 -24.953 -6.371 1 95.56 181 SER B C 1
ATOM 3115 O O . SER B 1 181 ? -13.703 -24.562 -7.207 1 95.56 181 SER B O 1
ATOM 3117 N N . GLU B 1 182 ? -12.188 -24.125 -5.629 1 96.5 182 GLU B N 1
ATOM 3118 C CA . GLU B 1 182 ? -12.289 -22.672 -5.805 1 96.5 182 GLU B CA 1
ATOM 3119 C C . GLU B 1 182 ? -11.445 -22.203 -6.984 1 96.5 182 GLU B C 1
ATOM 3121 O O . GLU B 1 182 ? -11.656 -21.109 -7.508 1 96.5 182 GLU B O 1
ATOM 3126 N N . ASN B 1 183 ? -10.469 -23.016 -7.32 1 94.75 183 ASN B N 1
ATOM 3127 C CA . ASN B 1 183 ? -9.555 -22.625 -8.391 1 94.75 183 ASN B CA 1
ATOM 3128 C C . ASN B 1 183 ? -10.281 -22.547 -9.734 1 94.75 183 ASN B C 1
ATOM 3130 O O . ASN B 1 183 ? -11.109 -23.406 -10.047 1 94.75 183 ASN B O 1
ATOM 3134 N N . THR B 1 184 ? -9.953 -21.5 -10.438 1 94.88 184 THR B N 1
ATOM 3135 C CA . THR B 1 184 ? -10.508 -21.359 -11.781 1 94.88 184 THR B CA 1
ATOM 3136 C C . THR B 1 184 ? -9.398 -21.156 -12.805 1 94.88 184 THR B C 1
ATOM 3138 O O . THR B 1 184 ? -8.273 -20.797 -12.453 1 94.88 184 THR B O 1
ATOM 3141 N N . GLU B 1 185 ? -9.734 -21.391 -14.062 1 95.06 185 GLU B N 1
ATOM 3142 C CA . GLU B 1 185 ? -8.781 -21.219 -15.156 1 95.06 185 GLU B CA 1
ATOM 3143 C C . GLU B 1 185 ? -8.461 -19.75 -15.391 1 95.06 185 GLU B C 1
ATOM 3145 O O . GLU B 1 185 ? -7.5 -19.406 -16.078 1 95.06 185 GLU B O 1
ATOM 3150 N N . SER B 1 186 ? -9.188 -18.875 -14.828 1 96.69 186 SER B N 1
ATOM 3151 C CA . SER B 1 186 ? -8.969 -17.453 -15.07 1 96.69 186 SER B CA 1
ATOM 3152 C C . SER B 1 186 ? -7.984 -16.875 -14.062 1 96.69 186 SER B C 1
ATOM 3154 O O . SER B 1 186 ? -7.605 -15.703 -14.164 1 96.69 186 SER B O 1
ATOM 3156 N N . TRP B 1 187 ? -7.52 -17.672 -13.164 1 98 187 TRP B N 1
ATOM 3157 C CA . TRP B 1 187 ? -6.668 -17.125 -12.109 1 98 187 TRP B CA 1
ATOM 3158 C C . TRP B 1 187 ? -5.273 -16.812 -12.641 1 98 187 TRP B C 1
ATOM 3160 O O . TRP B 1 187 ? -4.805 -17.469 -13.586 1 98 187 TRP B O 1
ATOM 3170 N N . SER B 1 188 ? -4.723 -15.867 -12.062 1 98.38 188 SER B N 1
ATOM 3171 C CA . SER B 1 188 ? -3.33 -15.492 -12.289 1 98.38 188 SER B CA 1
ATOM 3172 C C . SER B 1 188 ? -2.652 -15.062 -10.992 1 98.38 188 SER B C 1
ATOM 3174 O O . SER B 1 188 ? -3.324 -14.75 -10.008 1 98.38 188 SER B O 1
ATOM 3176 N N . ILE B 1 189 ? -1.384 -15.203 -10.945 1 98.69 189 ILE B N 1
ATOM 3177 C CA . ILE B 1 189 ? -0.604 -14.547 -9.906 1 98.69 189 ILE B CA 1
ATOM 3178 C C . ILE B 1 189 ? 0.101 -13.32 -10.484 1 98.69 189 ILE B C 1
ATOM 3180 O O . ILE B 1 189 ? 0.749 -13.406 -11.531 1 98.69 189 ILE B O 1
ATOM 3184 N N . VAL B 1 190 ? -0.099 -12.211 -9.875 1 98.19 190 VAL B N 1
ATOM 3185 C CA . VAL B 1 190 ? 0.542 -10.961 -10.266 1 98.19 190 VAL B CA 1
ATOM 3186 C C . VAL B 1 190 ? 1.617 -10.586 -9.25 1 98.19 190 VAL B C 1
ATOM 3188 O O . VAL B 1 190 ? 1.388 -10.656 -8.039 1 98.19 190 VAL B O 1
ATOM 3191 N N . LEU B 1 191 ? 2.785 -10.289 -9.742 1 97.94 191 LEU B N 1
ATOM 3192 C CA . LEU B 1 191 ? 3.871 -9.734 -8.938 1 97.94 191 LEU B CA 1
ATOM 3193 C C . LEU B 1 191 ? 3.889 -8.219 -9.023 1 97.94 191 LEU B C 1
ATOM 3195 O O . LEU B 1 191 ? 3.955 -7.648 -10.117 1 97.94 191 LEU B O 1
ATOM 3199 N N . HIS B 1 192 ? 3.779 -7.566 -7.855 1 96.75 192 HIS B N 1
ATOM 3200 C CA . HIS B 1 192 ? 3.799 -6.113 -7.734 1 96.75 192 HIS B CA 1
ATOM 3201 C C . HIS B 1 192 ? 5.168 -5.617 -7.281 1 96.75 192 HIS B C 1
ATOM 3203 O O . HIS B 1 192 ? 5.66 -6.02 -6.223 1 96.75 192 HIS B O 1
ATOM 3209 N N . ALA B 1 193 ? 5.766 -4.77 -8.094 1 95.06 193 ALA B N 1
ATOM 3210 C CA . ALA B 1 193 ? 7.031 -4.164 -7.688 1 95.06 193 ALA B CA 1
ATOM 3211 C C . ALA B 1 193 ? 6.82 -3.156 -6.562 1 95.06 193 ALA B C 1
ATOM 3213 O O . ALA B 1 193 ? 5.969 -2.27 -6.664 1 95.06 193 ALA B O 1
ATOM 3214 N N . MET B 1 194 ? 7.609 -3.365 -5.473 1 94.12 194 MET B N 1
ATOM 3215 C CA . MET B 1 194 ? 7.609 -2.398 -4.379 1 94.12 194 MET B CA 1
ATOM 3216 C C . MET B 1 194 ? 8.625 -1.287 -4.637 1 94.12 194 MET B C 1
ATOM 3218 O O . MET B 1 194 ? 9.812 -1.457 -4.375 1 94.12 194 MET B O 1
ATOM 3222 N N . CYS B 1 195 ? 8.188 -0.147 -5.109 1 90.88 195 CYS B N 1
ATOM 3223 C CA . CYS B 1 195 ? 9.031 0.988 -5.465 1 90.88 195 CYS B CA 1
ATOM 3224 C C . CYS B 1 195 ? 8.477 2.283 -4.883 1 90.88 195 CYS B C 1
ATOM 3226 O O . CYS B 1 195 ? 8.555 3.338 -5.516 1 90.88 195 CYS B O 1
ATOM 3228 N N . GLY B 1 196 ? 7.926 2.17 -3.67 1 87.69 196 GLY B N 1
ATOM 3229 C CA . GLY B 1 196 ? 7.133 3.244 -3.094 1 87.69 196 GLY B CA 1
ATOM 3230 C C . GLY B 1 196 ? 5.66 3.154 -3.451 1 87.69 196 GLY B C 1
ATOM 3231 O O . GLY B 1 196 ? 4.832 3.863 -2.875 1 87.69 196 GLY B O 1
ATOM 3232 N N . GLN B 1 197 ? 5.434 2.363 -4.375 1 88.25 197 GLN B N 1
ATOM 3233 C CA . GLN B 1 197 ? 4.141 1.909 -4.875 1 88.25 197 GLN B CA 1
ATOM 3234 C C . GLN B 1 197 ? 4.109 0.391 -5.027 1 88.25 197 GLN B C 1
ATOM 3236 O O . GLN B 1 197 ? 5.121 -0.28 -4.805 1 88.25 197 GLN B O 1
ATOM 3241 N N . GLU B 1 198 ? 2.943 -0.074 -5.266 1 92.44 198 GLU B N 1
ATOM 3242 C CA . GLU B 1 198 ? 2.789 -1.489 -5.59 1 92.44 198 GLU B CA 1
ATOM 3243 C C . GLU B 1 198 ? 2.307 -1.682 -7.023 1 92.44 198 GLU B C 1
ATOM 3245 O O . GLU B 1 198 ? 1.144 -2.021 -7.25 1 92.44 198 GLU B O 1
ATOM 3250 N N . SER B 1 199 ? 3.225 -1.596 -7.957 1 91.94 199 SER B N 1
ATOM 3251 C CA . SER B 1 199 ? 2.885 -1.591 -9.375 1 91.94 199 SER B CA 1
ATOM 3252 C C . SER B 1 199 ? 2.75 -3.01 -9.914 1 91.94 199 SER B C 1
ATOM 3254 O O . SER B 1 199 ? 3.559 -3.883 -9.594 1 91.94 199 SER B O 1
ATOM 3256 N N . ARG B 1 200 ? 1.713 -3.23 -10.719 1 94.19 200 ARG B N 1
ATOM 3257 C CA . ARG B 1 200 ? 1.56 -4.512 -11.398 1 94.19 200 ARG B CA 1
ATOM 3258 C C . ARG B 1 200 ? 2.582 -4.664 -12.523 1 94.19 200 ARG B C 1
ATOM 3260 O O . ARG B 1 200 ? 2.465 -4.02 -13.562 1 94.19 200 ARG B O 1
ATOM 3267 N N . ILE B 1 201 ? 3.588 -5.57 -12.367 1 94.5 201 ILE B N 1
ATOM 3268 C CA . ILE B 1 201 ? 4.711 -5.578 -13.297 1 94.5 201 ILE B CA 1
ATOM 3269 C C . ILE B 1 201 ? 4.785 -6.93 -14.008 1 94.5 201 ILE B C 1
ATOM 3271 O O . ILE B 1 201 ? 5.094 -6.996 -15.203 1 94.5 201 ILE B O 1
ATOM 3275 N N . SER B 1 202 ? 4.551 -8.016 -13.273 1 95.62 202 SER B N 1
ATOM 3276 C CA . SER B 1 202 ? 4.684 -9.367 -13.812 1 95.62 202 SER B CA 1
ATOM 3277 C C . SER B 1 202 ? 3.475 -10.227 -13.461 1 95.62 202 SER B C 1
ATOM 3279 O O . SER B 1 202 ? 2.885 -10.062 -12.391 1 95.62 202 SER B O 1
ATOM 3281 N N . CYS B 1 203 ? 3.139 -11.086 -14.406 1 97.12 203 CYS B N 1
ATOM 3282 C CA . CYS B 1 203 ? 2.002 -11.953 -14.117 1 97.12 203 CYS B CA 1
ATOM 3283 C C . CYS B 1 203 ? 2.135 -13.289 -14.844 1 97.12 203 CYS B C 1
ATOM 3285 O O . CYS B 1 203 ? 2.873 -13.391 -15.82 1 97.12 203 CYS B O 1
ATOM 3287 N N . ALA B 1 204 ? 1.505 -14.273 -14.305 1 96.94 204 ALA B N 1
ATOM 3288 C CA . ALA B 1 204 ? 1.506 -15.633 -14.852 1 96.94 204 ALA B CA 1
ATOM 3289 C C . ALA B 1 204 ? 0.13 -16.281 -14.719 1 96.94 204 ALA B C 1
ATOM 3291 O O . ALA B 1 204 ? -0.544 -16.109 -13.695 1 96.94 204 ALA B O 1
ATOM 3292 N N . HIS B 1 205 ? -0.16 -17.047 -15.719 1 97 205 HIS B N 1
ATOM 3293 C CA . HIS B 1 205 ? -1.438 -17.734 -15.789 1 97 205 HIS B CA 1
ATOM 3294 C C . HIS B 1 205 ? -1.382 -19.062 -15.031 1 97 205 HIS B C 1
ATOM 3296 O O . HIS B 1 205 ? -0.357 -19.75 -15.047 1 97 205 HIS B O 1
ATOM 3302 N N . ARG B 1 206 ? -2.506 -19.344 -14.414 1 95.81 206 ARG B N 1
ATOM 3303 C CA . ARG B 1 206 ? -2.621 -20.641 -13.758 1 95.81 206 ARG B CA 1
ATOM 3304 C C . ARG B 1 206 ? -2.695 -21.766 -14.789 1 95.81 206 ARG B C 1
ATOM 3306 O O . ARG B 1 206 ? -3.531 -21.734 -15.695 1 95.81 206 ARG B O 1
ATOM 3313 N N . THR B 1 207 ? -1.902 -22.828 -14.656 1 93.81 207 THR B N 1
ATOM 3314 C CA . THR B 1 207 ? -1.996 -24.031 -15.461 1 93.81 207 THR B CA 1
ATOM 3315 C C . THR B 1 207 ? -1.938 -25.281 -14.57 1 93.81 207 THR B C 1
ATOM 3317 O O . THR B 1 207 ? -1.612 -25.188 -13.391 1 93.81 207 THR B O 1
ATOM 3320 N N . VAL B 1 208 ? -2.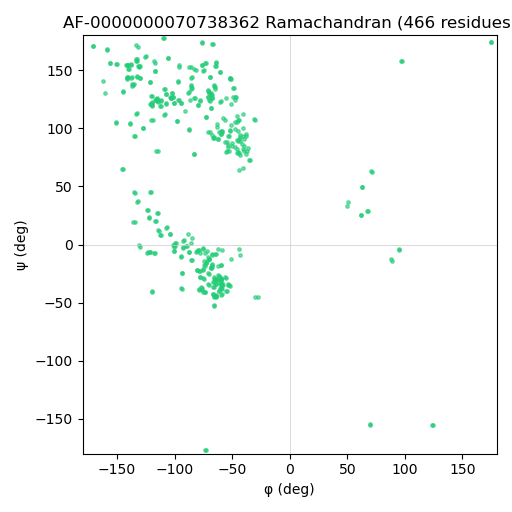451 -26.391 -15.156 1 89.88 208 VAL B N 1
ATOM 3321 C CA . VAL B 1 208 ? -2.387 -27.672 -14.438 1 89.88 208 VAL B CA 1
ATOM 3322 C C . VAL B 1 208 ? -1.015 -28.297 -14.641 1 89.88 208 VAL B C 1
ATOM 3324 O O . VAL B 1 208 ? -0.454 -28.25 -15.734 1 89.88 208 VAL B O 1
ATOM 3327 N N . GLU B 1 209 ? -0.408 -28.609 -13.578 1 77.12 209 GLU B N 1
ATOM 3328 C CA . GLU B 1 209 ? 0.897 -29.25 -13.672 1 77.12 209 GLU B CA 1
ATOM 3329 C C . GLU B 1 209 ? 0.792 -30.609 -14.352 1 77.12 209 GLU B C 1
ATOM 3331 O O . GLU B 1 209 ? -0.054 -31.438 -13.984 1 77.12 209 GLU B O 1
ATOM 3336 N N . ASP B 1 210 ? 1.164 -30.766 -15.594 1 59.75 210 ASP B N 1
ATOM 3337 C CA . ASP B 1 210 ? 1.202 -32.062 -16.266 1 59.75 210 ASP B CA 1
ATOM 3338 C C . ASP B 1 210 ? 2.105 -33.031 -15.516 1 59.75 210 ASP B C 1
ATOM 3340 O O . ASP B 1 210 ? 3.17 -32.656 -15.023 1 59.75 210 ASP B O 1
ATOM 3344 N N . GLU B 1 211 ? 1.572 -34.062 -14.844 1 50.56 211 GLU B N 1
ATOM 3345 C CA . GLU B 1 211 ? 2.348 -35.125 -14.242 1 50.56 211 GLU B CA 1
ATOM 3346 C C . GLU B 1 211 ? 3.646 -35.375 -15.016 1 50.56 211 GLU B C 1
ATOM 3348 O O . GLU B 1 211 ? 4.664 -35.75 -14.422 1 50.56 211 GLU B O 1
ATOM 3353 N N . ALA B 1 212 ? 3.656 -35.438 -16.266 1 47.31 212 ALA B N 1
ATOM 3354 C CA . ALA B 1 212 ? 4.789 -35.938 -17.047 1 47.31 212 ALA B CA 1
ATOM 3355 C C . ALA B 1 212 ? 5.996 -35 -16.891 1 47.31 212 ALA B C 1
ATOM 3357 O O . ALA B 1 212 ? 7.133 -35.406 -17.141 1 47.31 212 ALA B O 1
ATOM 3358 N N . GLU B 1 213 ? 5.828 -33.75 -16.672 1 43.78 213 GLU B N 1
ATOM 3359 C CA . GLU B 1 213 ? 7.012 -32.906 -16.672 1 43.78 213 GLU B CA 1
ATOM 3360 C C . GLU B 1 213 ? 7.699 -32.906 -15.312 1 43.78 213 GLU B C 1
ATOM 3362 O O . GLU B 1 213 ? 8.477 -32 -15 1 43.78 213 GLU B O 1
ATOM 3367 N N . GLN B 1 214 ? 7.301 -33.656 -14.398 1 38.88 214 GLN B N 1
ATOM 3368 C CA . GLN B 1 214 ? 8.164 -33.781 -13.227 1 38.88 214 GLN B CA 1
ATOM 3369 C C . GLN B 1 214 ? 9.57 -34.219 -13.625 1 38.88 214 GLN B C 1
ATOM 3371 O O . GLN B 1 214 ? 9.758 -35.312 -14.18 1 38.88 214 GLN B O 1
ATOM 3376 N N . VAL B 1 215 ? 10.445 -33.312 -14.109 1 36.22 215 VAL B N 1
ATOM 3377 C CA . VAL B 1 215 ? 11.844 -33.625 -14.375 1 36.22 215 VAL B CA 1
ATOM 3378 C C . VAL B 1 215 ? 12.375 -34.562 -13.289 1 36.22 215 VAL B C 1
ATOM 3380 O O . VAL B 1 215 ? 12.25 -34.25 -12.094 1 36.22 215 VAL B O 1
ATOM 3383 N N . ASP B 1 216 ? 12.344 -35.781 -13.539 1 33.41 216 ASP B N 1
ATOM 3384 C CA . ASP B 1 216 ? 13.086 -36.75 -12.734 1 33.41 216 ASP B CA 1
ATOM 3385 C C . ASP B 1 216 ? 14.5 -36.25 -12.445 1 33.41 216 ASP B C 1
ATOM 3387 O O . ASP B 1 216 ? 15.344 -36.188 -13.344 1 33.41 216 ASP B O 1
ATOM 3391 N N . GLN B 1 217 ? 14.586 -35.156 -11.703 1 34.88 217 GLN B N 1
ATOM 3392 C CA . GLN B 1 217 ? 15.898 -34.719 -11.258 1 34.88 217 GLN B CA 1
ATOM 3393 C C . GLN B 1 217 ? 16.734 -35.906 -10.758 1 34.88 217 GLN B C 1
ATOM 3395 O O . GLN B 1 217 ? 17.828 -35.719 -10.234 1 34.88 217 GLN B O 1
ATOM 3400 N N . SER B 1 218 ? 16.141 -37.031 -10.742 1 34.5 218 SER B N 1
ATOM 3401 C CA . SER B 1 218 ? 16.969 -38.094 -10.211 1 34.5 218 SER B CA 1
ATOM 3402 C C . SER B 1 218 ? 18.047 -38.5 -11.211 1 34.5 218 SER B C 1
ATOM 3404 O O . SER B 1 218 ? 18.625 -39.594 -11.094 1 34.5 218 SER B O 1
ATOM 3406 N N . THR B 1 219 ? 17.969 -37.938 -12.445 1 35.16 219 THR B N 1
ATOM 3407 C CA . THR B 1 219 ? 19.047 -38.531 -13.234 1 35.16 219 THR B CA 1
ATOM 3408 C C . THR B 1 219 ? 20.406 -38.094 -12.711 1 35.16 219 THR B C 1
ATOM 3410 O O . THR B 1 219 ? 20.719 -36.906 -12.711 1 35.16 219 THR B O 1
ATOM 3413 N N . PRO B 1 220 ? 21.031 -38.844 -11.859 1 34.19 220 PRO B N 1
ATOM 3414 C CA . PRO B 1 220 ? 22.391 -38.594 -11.383 1 34.19 220 PRO B CA 1
ATOM 3415 C C . PRO B 1 220 ? 23.344 -38.188 -12.508 1 34.19 220 PRO B C 1
ATOM 3417 O O . PRO B 1 220 ? 23.422 -38.844 -13.539 1 34.19 220 PRO B O 1
ATOM 3420 N N . VAL B 1 221 ? 23.484 -36.844 -12.734 1 35.12 221 VAL B N 1
ATOM 3421 C CA . VAL B 1 221 ? 24.516 -36.406 -13.664 1 35.12 221 VAL B CA 1
ATOM 3422 C C . VAL B 1 221 ? 25.797 -37.219 -13.438 1 35.12 221 VAL B C 1
ATOM 3424 O O . VAL B 1 221 ? 26.344 -37.219 -12.336 1 35.12 221 VAL B O 1
ATOM 3427 N N . GLN B 1 222 ? 25.891 -38.281 -14.031 1 31.78 222 GLN B N 1
ATOM 3428 C CA . GLN B 1 222 ? 27.125 -39.062 -14.07 1 31.78 222 GLN B CA 1
ATOM 3429 C C . GLN B 1 222 ? 28.312 -38.188 -14.477 1 31.78 222 GLN B C 1
ATOM 3431 O O . GLN B 1 222 ? 28.297 -37.594 -15.562 1 31.78 222 GLN B O 1
ATOM 3436 N N . GLN B 1 223 ? 28.938 -37.469 -13.477 1 31.19 223 GLN B N 1
ATOM 3437 C CA . GLN B 1 223 ? 30.188 -36.719 -13.641 1 31.19 223 GLN B CA 1
ATOM 3438 C C . GLN B 1 223 ? 31.203 -37.531 -14.445 1 31.19 223 GLN B C 1
ATOM 3440 O O . GLN B 1 223 ? 31.609 -38.594 -14.039 1 31.19 223 GLN B O 1
ATOM 3445 N N . GLU B 1 224 ? 31.141 -37.375 -15.734 1 35.97 224 GLU B N 1
ATOM 3446 C CA . GLU B 1 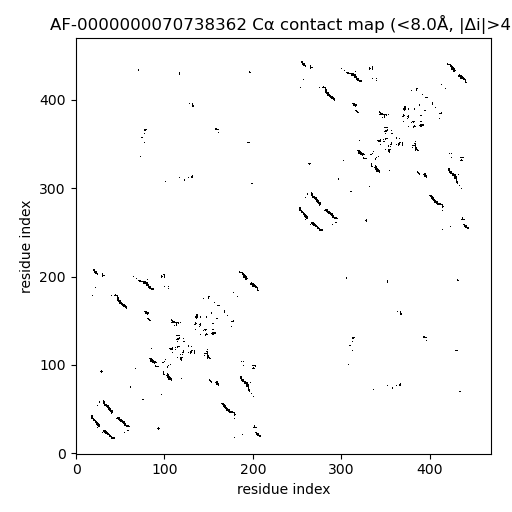224 ? 32.188 -37.969 -16.578 1 35.97 224 GLU B CA 1
ATOM 3447 C C . GLU B 1 224 ?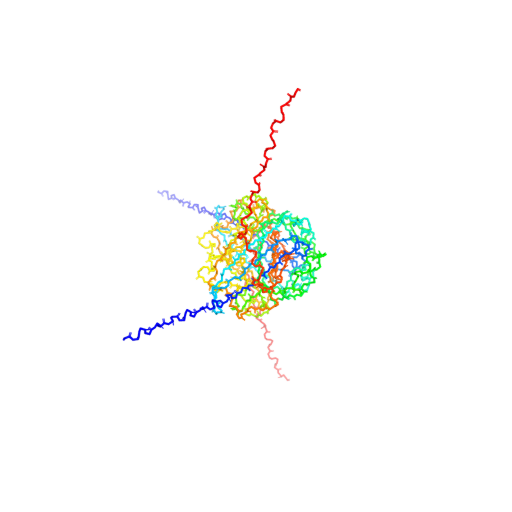 33.562 -37.594 -16.094 1 35.97 224 GLU B C 1
ATOM 3449 O O . GLU B 1 224 ? 33.875 -36.438 -15.852 1 35.97 224 GLU B O 1
ATOM 3454 N N . SER B 1 225 ? 34.281 -38.5 -15.414 1 36.81 225 SER B N 1
ATOM 3455 C CA . SER B 1 225 ? 35.656 -38.438 -14.93 1 36.81 225 SER B CA 1
ATOM 3456 C C . SER B 1 225 ? 36.594 -37.938 -16.016 1 36.81 225 SER B C 1
ATOM 3458 O O . SER B 1 225 ? 36.625 -38.5 -17.109 1 36.81 225 SER B O 1
ATOM 3460 N N . PRO B 1 226 ? 36.938 -36.594 -15.945 1 38.12 226 PRO B N 1
ATOM 3461 C CA . PRO B 1 226 ? 37.875 -36.094 -16.953 1 38.12 226 PRO B CA 1
ATOM 3462 C C . PRO B 1 226 ? 39.094 -37 -17.125 1 38.12 226 PRO B C 1
ATOM 3464 O O . PRO B 1 226 ? 39.688 -37.406 -16.125 1 38.12 226 PRO B O 1
ATOM 3467 N N . VAL B 1 227 ? 39.25 -37.75 -18.109 1 40.75 227 VAL B N 1
ATOM 3468 C CA . VAL B 1 227 ? 40.375 -38.562 -18.5 1 40.75 227 VAL B CA 1
ATOM 3469 C C . VAL B 1 227 ? 41.625 -37.688 -18.578 1 40.75 227 VAL B C 1
ATOM 3471 O O . VAL B 1 227 ? 41.656 -36.688 -19.312 1 40.75 227 VAL B O 1
ATOM 3474 N N . VAL B 1 228 ? 42.406 -37.5 -17.438 1 40 228 VAL B N 1
ATOM 3475 C CA . VAL B 1 228 ? 43.688 -36.812 -17.312 1 40 228 VAL B CA 1
ATOM 3476 C C . VAL B 1 228 ? 44.656 -37.375 -18.344 1 40 228 VAL B C 1
ATOM 3478 O O . VAL B 1 228 ? 44.906 -38.594 -18.359 1 40 228 VAL B O 1
ATOM 3481 N N . PRO B 1 229 ? 44.812 -36.656 -19.5 1 40.44 229 PRO B N 1
ATOM 3482 C CA . PRO B 1 229 ? 45.75 -37.156 -20.531 1 40.44 229 PRO B CA 1
ATOM 3483 C C . PRO B 1 229 ? 47.156 -37.375 -20 1 40.44 229 PRO B C 1
ATOM 3485 O O . PRO B 1 229 ? 47.594 -36.656 -19.094 1 40.44 229 PRO B O 1
ATOM 3488 N N . ALA B 1 230 ? 47.719 -38.531 -20.156 1 42.41 230 ALA B N 1
ATOM 3489 C CA . ALA B 1 230 ? 49 -39.062 -19.75 1 42.41 230 ALA B CA 1
ATOM 3490 C C . ALA B 1 230 ? 50.125 -38.125 -20.172 1 42.41 230 ALA B C 1
ATOM 3492 O O . ALA B 1 230 ? 50.094 -37.531 -21.25 1 42.41 230 ALA B O 1
ATOM 3493 N N . PRO B 1 231 ? 50.938 -37.625 -19.172 1 39.53 231 PRO B N 1
ATOM 3494 C CA . PRO B 1 231 ? 52.094 -36.719 -19.25 1 39.53 231 PRO B CA 1
ATOM 3495 C C . PRO B 1 231 ? 53.062 -37.125 -20.359 1 39.53 231 PRO B C 1
ATOM 3497 O O . PRO B 1 231 ? 53.562 -38.25 -20.375 1 39.53 231 PRO B O 1
ATOM 3500 N N . GLY B 1 232 ? 52.719 -36.781 -21.656 1 30.72 232 GLY B N 1
ATOM 3501 C CA . GLY B 1 232 ? 53.625 -37.094 -22.75 1 30.72 232 GLY B CA 1
ATOM 3502 C C . GLY B 1 232 ? 55.062 -36.75 -22.469 1 30.72 232 GLY B C 1
ATOM 3503 O O . GLY B 1 232 ? 55.344 -35.719 -21.859 1 30.72 232 GLY B O 1
ATOM 3504 N N . CYS B 1 233 ? 56 -37.688 -22.297 1 33.31 233 CYS B N 1
ATOM 3505 C CA . CYS B 1 233 ? 57.469 -37.75 -22.109 1 33.31 233 CYS B CA 1
ATOM 3506 C C . CYS B 1 233 ? 58.156 -36.812 -23.078 1 33.31 233 CYS B C 1
ATOM 3508 O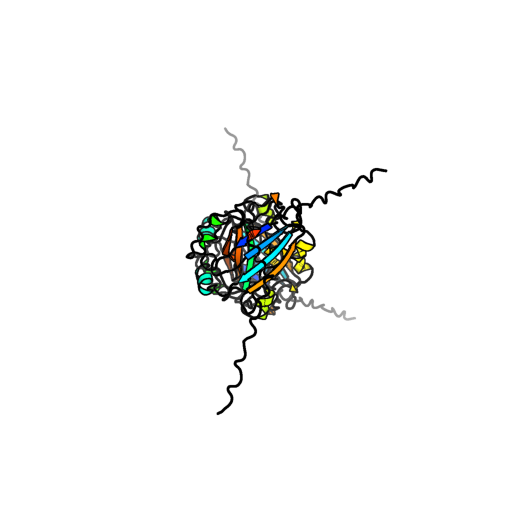 O . CYS B 1 233 ? 58 -36.906 -24.297 1 33.31 233 CYS B O 1
ATOM 3510 N N . GLY B 1 234 ? 58.125 -35.531 -22.703 1 29.28 234 GLY B N 1
ATOM 3511 C CA . GLY B 1 234 ? 58.969 -34.625 -23.453 1 29.28 234 GLY B CA 1
ATOM 3512 C C . GLY B 1 234 ? 60.312 -35.219 -23.844 1 29.28 234 GLY B C 1
ATOM 3513 O O . GLY B 1 234 ? 61.062 -35.656 -22.969 1 29.28 234 GLY B O 1
ATOM 3514 N N . ALA B 1 235 ? 60.469 -35.812 -25.047 1 23.95 235 ALA B N 1
ATOM 3515 C CA . ALA B 1 235 ? 61.75 -36.125 -25.625 1 23.95 235 ALA B CA 1
ATOM 3516 C C . ALA B 1 235 ? 62.656 -34.875 -25.734 1 23.95 235 ALA B C 1
ATOM 3518 O O . ALA B 1 235 ? 62.156 -33.781 -26.016 1 23.95 235 ALA B O 1
#

InterPro domains:
  IPR036423 Superoxide dismutase-like, copper/zinc binding domain superfamily [G3DSA:2.60.40.200] (15-219)

Secondary structure (DSSP, 8-state):
-------------------EEEEEE-TTTTTT-EEEEEEEESSTT---EEEEEEEE-TT--HHHHHHH-TT--SSS---EEEEEES-------TT-GGGGSHHHH-SB--TT----TTBTTTTSHHHHHHGGG----HHHHHH-GGGS-TT-HHHHH-PBPP-TTSEEEEEEEETTPPPGGG--TT-EEEEEEESSSEEEEEEEEEEE--GGG---TTS----------------/-------------------EEEEEE-TTTTTT-EEEEEEEESSTT---EEEEEEEE-TT--HHHHHHH-TT--SSS---EEEEEES-------TT-GGGGSHHHH-SB--TT----TTBTTTTSHHHHHHGGG----HHHHHH-GGGS-TT-HHHHH-PBPP-TTSEEEEEEEETTPPPGGG--TT-EEEEEEESSSEEEEEEEEEEE--GGG---TTS----------------

Organism: Phytophthora sojae (strain P6497) (NCBI:txid1094619)

Radius of gyration: 30.39 Å; Cα contacts (8 Å, |Δi|>4): 1002; chains: 2; bounding box: 121×128×91 Å

Foldseek 3Di:
DDPPPPPPPPPPPPPPQFFKKKWAFDCQLFQHKGFIWMWGAPHQFFQKIKIKTKMANQGHDFVVVCVQDVLQDASGQQFKWKWKFQAAQFPSHNPDLCSQPCVGGNFGAAPPPLQECRYNCVVPPVNVVNHVPLQQACVVCVVPVSSDRLGRVCSNPNTDGADPRRIDTDMDIDRRHDRPVPDDQGIKMFIFGHRSDGHGRGMTTMDGDDPVPPPCVVPPPPPPPPPPPDPPDDD/DDPPPPPPPPPPPPPPQFFKKKWAFDCQLFQHKGFIWMWGAPHQFFQKIKIKTKMANQGHDFVQVCVQDVLQDASGQQFKWKWKFQAAQQPSHSPDLCSQPCVGGNFGAAPPPLQECRYNCVVPPVNVVNHVVQQQACVVCVVPVSSDRLGRVCSNPNTDGADPRRIDTDMDIDRRHDRPVPDDQGIKMFIFGHRSDGHGRGMTTMDGDDPVPPPCVVPPPPPPDPPPPDPPPPD

Solvent-accessible surface area (backbone atoms only — not comparable to full-atom values): 25108 Å² total; per-residue (Å²): 134,85,82,78,78,76,76,76,74,74,74,74,71,70,71,74,78,48,49,45,37,31,28,55,31,46,35,75,40,12,60,16,29,28,40,37,38,37,39,38,31,78,32,74,86,30,29,32,29,40,39,38,37,42,38,37,43,73,59,42,56,63,69,58,53,50,68,72,36,84,66,43,71,46,94,52,70,48,25,31,36,38,30,33,18,57,23,65,60,48,78,56,47,57,87,38,50,63,36,37,30,55,90,14,21,48,35,28,37,33,93,82,59,37,17,38,64,48,23,69,52,39,86,38,72,72,20,38,70,35,32,48,68,50,63,47,28,46,68,46,27,75,76,36,64,68,45,32,31,68,17,35,47,19,31,52,74,38,32,49,61,66,47,96,75,29,35,41,78,49,73,48,74,36,70,74,38,73,38,58,84,69,62,57,80,33,25,18,42,39,34,18,41,29,19,52,38,75,43,55,41,22,45,22,55,48,40,71,58,60,78,79,67,60,70,68,74,72,60,69,76,70,73,72,73,76,78,73,76,73,81,78,75,84,126,137,84,80,78,79,77,76,77,73,72,72,74,71,72,72,74,79,49,50,45,37,30,28,55,31,45,36,76,42,11,60,15,30,28,41,36,40,37,40,38,31,79,32,74,85,30,28,33,30,40,39,38,39,42,37,37,43,72,60,42,56,61,68,58,53,51,69,70,36,83,68,43,71,46,95,51,70,48,25,31,35,39,32,34,19,57,24,65,59,48,76,58,47,56,85,40,52,64,35,37,29,56,90,14,21,48,34,28,37,34,93,81,60,36,17,40,63,48,23,66,51,40,86,39,71,73,21,37,70,35,31,46,68,51,64,47,28,45,66,44,26,76,76,35,65,68,46,30,32,68,17,37,47,20,31,51,72,38,33,49,60,65,48,97,76,29,34,41,80,50,74,50,75,36,71,73,38,72,38,60,83,70,61,56,80,34,25,18,42,39,34,18,41,31,19,52,39,75,44,54,40,23,45,20,54,50,40,71,59,60,77,80,70,60,72,68,76,72,63,71,79,73,75,75,75,79,79,77,77,75,84,73,77,80,125

pLDDT: mean 83.89, std 21.73, range [22.44, 98.81]